Protein AF-A0A7C2E6L3-F1 (afdb_monomer)

Solvent-accessible surface area (backbone atoms only — not comparable to full-atom values): 26152 Å² total; per-residue (Å²): 140,80,90,88,84,88,90,80,90,79,92,84,87,82,89,81,92,78,80,93,74,78,90,70,83,70,80,81,78,75,86,62,68,34,88,67,49,64,47,63,48,92,69,54,53,47,41,68,60,94,59,37,34,35,33,41,46,30,64,48,77,34,99,65,19,55,76,72,44,38,79,82,32,38,23,42,34,38,28,16,42,34,45,60,26,91,86,50,58,25,10,36,26,35,30,38,16,63,40,77,50,63,63,52,81,70,45,72,41,38,57,60,69,50,47,32,94,55,68,89,80,52,51,6,33,30,45,48,42,73,48,81,36,96,87,36,81,87,70,68,87,25,32,23,43,40,34,23,15,34,58,76,39,62,39,52,36,50,58,13,26,29,28,32,39,11,48,40,73,41,57,33,38,78,56,41,58,33,46,57,36,90,89,36,46,61,36,68,54,41,99,78,51,66,31,14,13,39,72,24,52,35,30,76,49,77,33,97,82,40,76,59,58,86,80,57,44,78,31,14,31,23,30,34,36,27,23,17,13,65,86,86,41,36,21,21,34,46,27,25,14,71,78,71,48,48,33,33,31,54,52,59,87,89,26,61,88,45,56,49,36,62,46,41,62,89,88,41,64,23,35,42,8,26,21,42,22,24,71,45,79,46,97,84,57,43,22,39,33,38,29,9,13,8,62,90,45,48,34,38,12,30,31,44,30,40,15,74,75,74,52,63,64,44,69,50,94,24,49,51,57,43,46,23,83,72,75,49,70,62,24,44,71,22,22,25,38,43,24,59,48,76,32,98,67,21,55,77,70,45,39,73,86,29,50,38,44,35,34,28,23,21,17,37,95,91,49,36,18,28,29,41,28,36,35,60,56,66,45,63,27,18,88,87,42,86,31,57,44,67,50,64,41,56,74,71,50,57,75,70,23,32,37,40,29,48,62,43,79,44,77,57,68,38,72,45,72,60,24,32,37,38,32,39,77,67,28,38,92,44,18,31,44,29,31,73,89,54,85,82,73,78,72,82,77,54,97,71,95,65,72,36,43,43,34,50,49,78,73,69,98,79,80,71,77,53,59,58,47,80,43,39,61,37,77,41,68,55,93,37,85,38,77,45,99,69,70,112

Nearest PDB structures (foldseek):
  4udk-assembly1_C  TM=6.644E-01  e=4.241E-07  uncultured organism
  3ugh-assembly2_B  TM=5.858E-01  e=1.515E-05  Pachysandra terminalis
  8t27-assembly1_A  TM=4.882E-01  e=4.208E-06  Porphyromonas gingivalis
  2qqu-assembly1_A  TM=5.580E-01  e=7.120E-05  Arabidopsis thaliana
  8du5-assembly1_B  TM=4.504E-01  e=1.100E-05  Mus musculus

pLDDT: mean 83.15, std 20.82, range [26.81, 98.81]

Structure (mmCIF, N/CA/C/O backbone):
data_AF-A0A7C2E6L3-F1
#
_entry.id   AF-A0A7C2E6L3-F1
#
loop_
_atom_site.group_PDB
_atom_site.id
_atom_site.type_symbol
_atom_site.label_atom_id
_atom_site.label_alt_id
_atom_site.label_comp_id
_atom_site.label_asym_id
_atom_site.label_entity_id
_atom_site.label_seq_id
_atom_site.pdbx_PDB_ins_code
_atom_site.Cartn_x
_atom_site.Cartn_y
_atom_site.Cartn_z
_atom_site.occupancy
_atom_site.B_iso_or_equiv
_atom_site.auth_seq_id
_atom_site.auth_comp_id
_atom_site.auth_asym_id
_atom_site.auth_atom_id
_atom_site.pdbx_PDB_model_num
ATOM 1 N N . MET A 1 1 ? 54.861 23.419 64.676 1.00 34.28 1 MET A N 1
ATOM 2 C CA . MET A 1 1 ? 55.099 21.998 64.336 1.00 34.28 1 MET A CA 1
ATOM 3 C C . MET A 1 1 ? 53.898 21.250 64.878 1.00 34.28 1 MET A C 1
ATOM 5 O O . MET A 1 1 ? 53.731 21.278 66.082 1.00 34.28 1 MET A O 1
ATOM 9 N N . THR A 1 2 ? 52.946 20.754 64.100 1.00 33.69 2 THR A N 1
ATOM 10 C CA . THR A 1 2 ? 52.974 20.219 62.731 1.00 33.69 2 THR A CA 1
ATOM 11 C C . THR A 1 2 ? 51.548 20.283 62.159 1.00 33.69 2 THR A C 1
ATOM 13 O O . THR A 1 2 ? 50.603 20.063 62.903 1.00 33.69 2 THR A O 1
ATOM 16 N N . VAL A 1 3 ? 51.481 20.645 60.870 1.00 33.84 3 VAL A N 1
ATOM 17 C CA . VAL A 1 3 ? 50.519 20.330 59.785 1.00 33.84 3 VAL A CA 1
ATOM 18 C C . VAL A 1 3 ? 49.031 20.108 60.128 1.00 33.84 3 VAL A C 1
ATOM 20 O O . VAL A 1 3 ? 48.692 19.176 60.839 1.00 33.84 3 VAL A O 1
ATOM 23 N N . ASP A 1 4 ? 48.128 20.928 59.572 1.00 30.17 4 ASP A N 1
ATOM 24 C CA . ASP A 1 4 ? 47.445 20.619 58.300 1.00 30.17 4 ASP A CA 1
ATOM 25 C C . ASP A 1 4 ? 46.520 21.765 57.835 1.00 30.17 4 ASP A C 1
ATOM 27 O O . ASP A 1 4 ? 45.927 22.503 58.619 1.00 30.17 4 ASP A O 1
ATOM 31 N N . SER A 1 5 ? 46.460 21.930 56.515 1.00 33.28 5 SER A N 1
ATOM 32 C CA . SER A 1 5 ? 45.579 22.824 55.740 1.00 33.28 5 SER A CA 1
ATOM 33 C C . SER A 1 5 ? 44.641 21.944 54.880 1.00 33.28 5 SER A C 1
ATOM 35 O O . SER A 1 5 ? 44.817 20.727 54.941 1.00 33.28 5 SER A O 1
ATOM 37 N N . PRO A 1 6 ? 43.760 22.448 53.983 1.00 50.28 6 PRO A N 1
ATOM 38 C CA . PRO A 1 6 ? 43.353 23.835 53.701 1.00 50.28 6 PRO A CA 1
ATOM 39 C C . PRO A 1 6 ? 41.815 23.993 53.510 1.00 50.28 6 PRO A C 1
ATOM 41 O O . PRO A 1 6 ? 41.087 23.019 53.390 1.00 50.28 6 PRO A O 1
ATOM 44 N N . PHE A 1 7 ? 41.306 25.230 53.450 1.00 30.33 7 PHE A N 1
ATOM 45 C CA . PHE A 1 7 ? 40.663 25.830 52.258 1.00 30.33 7 PHE A CA 1
ATOM 46 C C . PHE A 1 7 ? 39.774 27.038 52.597 1.00 30.33 7 PHE A C 1
ATOM 48 O O . PHE A 1 7 ? 38.909 27.024 53.468 1.00 30.33 7 PHE A O 1
ATOM 55 N N . PHE A 1 8 ? 40.053 28.107 51.857 1.00 32.19 8 PHE A N 1
ATOM 56 C CA . PHE A 1 8 ? 39.442 29.428 51.871 1.00 32.19 8 PHE A CA 1
ATOM 57 C C . PHE A 1 8 ? 38.135 29.481 51.052 1.00 32.19 8 PHE A C 1
ATOM 59 O O . PHE A 1 8 ? 38.048 28.831 50.019 1.00 32.19 8 PHE A O 1
ATOM 66 N N . LYS A 1 9 ? 37.200 30.327 51.531 1.00 30.00 9 LYS A N 1
ATOM 67 C CA . LYS A 1 9 ? 36.453 31.434 50.864 1.00 30.00 9 LYS A CA 1
ATOM 68 C C . LYS A 1 9 ? 36.041 31.247 49.380 1.00 30.00 9 LYS A C 1
ATOM 70 O O . LYS A 1 9 ? 36.841 30.844 48.558 1.00 30.00 9 LYS A O 1
ATOM 75 N N . THR A 1 10 ? 34.860 31.651 48.901 1.00 30.36 10 THR A N 1
ATOM 76 C CA . THR A 1 10 ? 34.147 32.917 49.154 1.00 30.36 10 THR A CA 1
ATOM 77 C C . THR A 1 10 ? 32.760 32.867 48.497 1.00 30.36 10 THR A C 1
ATOM 79 O O . THR A 1 10 ? 32.619 32.330 47.403 1.00 30.36 10 THR A O 1
ATOM 82 N N . LEU A 1 11 ? 31.768 33.489 49.141 1.00 27.44 11 LEU A N 1
ATOM 83 C CA . LEU A 1 11 ? 30.486 33.876 48.547 1.00 27.44 11 LEU A CA 1
ATOM 84 C C . LEU A 1 11 ? 30.684 34.928 47.439 1.00 27.44 11 LEU A C 1
ATOM 86 O O . LEU A 1 11 ? 31.409 35.901 47.649 1.00 27.44 11 LEU A O 1
ATOM 90 N N . SER A 1 12 ? 29.904 34.835 46.363 1.00 30.67 12 SER A N 1
ATOM 91 C CA . SER A 1 12 ? 29.337 36.014 45.703 1.00 30.67 12 SER A CA 1
ATOM 92 C C . SER A 1 12 ? 27.896 35.728 45.272 1.00 30.67 12 SER A C 1
ATOM 94 O O . SER A 1 12 ? 27.556 34.669 44.753 1.00 30.67 12 SER A O 1
ATOM 96 N N . LEU A 1 13 ? 27.038 36.684 45.608 1.00 27.47 13 LEU A N 1
ATOM 97 C CA . LEU A 1 13 ? 25.586 36.672 45.538 1.00 27.47 13 LEU A CA 1
ATOM 98 C C . LEU A 1 13 ? 25.180 37.668 44.443 1.00 27.47 13 LEU A C 1
ATOM 100 O O . LEU A 1 13 ? 25.553 38.831 44.569 1.00 27.47 13 LEU A O 1
ATOM 104 N N . ALA A 1 14 ? 24.423 37.253 43.421 1.00 26.81 14 ALA A N 1
ATOM 105 C CA . ALA A 1 14 ? 23.517 38.135 42.667 1.00 26.81 14 ALA A CA 1
ATOM 106 C C . ALA A 1 14 ? 22.588 37.341 41.718 1.00 26.81 14 ALA A C 1
ATOM 108 O O . ALA A 1 14 ? 22.950 37.023 40.594 1.00 26.81 14 ALA A O 1
ATOM 109 N N . ALA A 1 15 ? 21.402 37.021 42.250 1.00 28.45 15 ALA A N 1
ATOM 110 C CA . ALA A 1 15 ? 20.062 36.969 41.645 1.00 28.45 15 ALA A CA 1
ATOM 111 C C . ALA A 1 15 ? 19.862 36.645 40.143 1.00 28.45 15 ALA A C 1
ATOM 113 O O . ALA A 1 15 ? 20.292 37.395 39.278 1.00 28.45 15 ALA A O 1
ATOM 114 N N . ILE A 1 16 ? 18.989 35.666 39.858 1.00 30.38 16 ILE A N 1
ATOM 115 C CA . ILE A 1 16 ? 17.579 35.911 39.473 1.00 30.38 16 ILE A CA 1
ATOM 116 C C . ILE A 1 16 ? 16.741 34.640 39.731 1.00 30.38 16 ILE A C 1
ATOM 118 O O . ILE A 1 16 ? 17.116 33.529 39.370 1.00 30.38 16 ILE A O 1
ATOM 122 N N . LEU A 1 17 ? 15.612 34.846 40.413 1.00 28.03 17 LEU A N 1
ATOM 123 C CA . LEU A 1 17 ? 14.519 33.907 40.677 1.00 28.03 17 LEU A CA 1
ATOM 124 C C . LEU A 1 17 ? 13.933 33.314 39.382 1.00 28.03 17 LEU A C 1
ATOM 126 O O . LEU A 1 17 ? 13.521 34.083 38.521 1.00 28.03 17 LEU A O 1
ATOM 130 N N . ALA A 1 18 ? 13.718 31.994 39.340 1.00 28.59 18 ALA A N 1
ATOM 131 C CA . ALA A 1 18 ? 12.500 31.397 38.776 1.00 28.59 18 ALA A CA 1
ATOM 132 C C . ALA A 1 18 ? 12.341 29.929 39.221 1.00 28.59 18 ALA A C 1
ATOM 134 O O . ALA A 1 18 ? 13.069 29.044 38.788 1.00 28.59 18 ALA A O 1
ATOM 135 N N . LEU A 1 19 ? 11.380 29.735 40.127 1.00 27.77 19 LEU A N 1
ATOM 136 C CA . LEU A 1 19 ? 10.548 28.553 40.377 1.00 27.77 19 LEU A CA 1
ATOM 137 C C . LEU A 1 19 ? 11.114 27.144 40.088 1.00 27.77 19 LEU A C 1
ATOM 139 O O . LEU A 1 19 ? 11.085 26.633 38.973 1.00 27.77 19 LEU A O 1
ATOM 143 N N . VAL A 1 20 ? 11.427 26.447 41.181 1.00 31.83 20 VAL A N 1
ATOM 144 C CA . VAL A 1 20 ? 11.313 24.989 41.281 1.00 31.83 20 VAL A CA 1
ATOM 145 C C . VAL A 1 20 ? 9.824 24.632 41.268 1.00 31.83 20 VAL A C 1
ATOM 147 O O . VAL A 1 20 ? 9.098 24.988 42.195 1.00 31.83 20 VAL A O 1
ATOM 150 N N . ALA A 1 21 ? 9.372 23.912 40.243 1.00 29.91 21 ALA A N 1
ATOM 151 C CA . ALA A 1 21 ? 8.084 23.229 40.243 1.00 29.91 21 ALA A CA 1
ATOM 152 C C . ALA A 1 21 ? 8.272 21.787 39.754 1.00 29.91 21 ALA A C 1
ATOM 154 O O . ALA A 1 21 ? 8.547 21.541 38.586 1.00 29.91 21 ALA A O 1
ATOM 155 N N . GLY A 1 22 ? 8.163 20.866 40.715 1.00 29.16 22 GLY A N 1
ATOM 156 C CA . GLY A 1 22 ? 7.767 19.464 40.589 1.00 29.16 22 GLY A CA 1
ATOM 157 C C . GLY A 1 22 ? 8.121 18.717 39.306 1.00 29.16 22 GLY A C 1
ATOM 158 O O . GLY A 1 22 ? 7.325 18.672 38.374 1.00 29.16 22 GLY A O 1
ATOM 159 N N . MET A 1 23 ? 9.228 17.971 39.351 1.00 32.38 23 MET A N 1
ATOM 160 C CA . MET A 1 23 ? 9.347 16.709 38.620 1.00 32.38 23 MET A CA 1
ATOM 161 C C . MET A 1 23 ? 8.245 15.757 39.107 1.00 32.38 23 MET A C 1
ATOM 163 O O . MET A 1 23 ? 8.417 15.006 40.067 1.00 32.38 23 MET A O 1
ATOM 167 N N . LEU A 1 24 ? 7.082 15.827 38.465 1.00 28.89 24 LEU A N 1
ATOM 168 C CA . LEU A 1 24 ? 6.088 14.769 38.503 1.00 28.89 24 LEU A CA 1
ATOM 169 C C . LEU A 1 24 ? 6.583 13.668 37.571 1.00 28.89 24 LEU A C 1
ATOM 171 O O . LEU A 1 24 ? 6.628 13.832 36.354 1.00 28.89 24 LEU A O 1
ATOM 175 N N . PHE A 1 25 ? 6.982 12.555 38.179 1.00 30.14 25 PHE A N 1
ATOM 176 C CA . PHE A 1 25 ? 7.133 11.274 37.511 1.00 30.14 25 PHE A CA 1
ATOM 177 C C . PHE A 1 25 ? 5.848 10.976 36.729 1.00 30.14 25 PHE A C 1
ATOM 179 O O . PHE A 1 25 ? 4.830 10.605 37.314 1.00 30.14 25 PHE A O 1
ATOM 186 N N . LEU A 1 26 ? 5.887 11.155 35.408 1.00 28.36 26 LEU A N 1
ATOM 187 C CA . LEU A 1 26 ? 4.882 10.577 34.529 1.00 28.36 26 LEU A CA 1
ATOM 188 C C . LEU A 1 26 ? 5.037 9.054 34.628 1.00 28.36 26 LEU A C 1
ATOM 190 O O . LEU A 1 26 ? 6.153 8.557 34.448 1.00 28.36 26 LEU A O 1
ATOM 194 N N . PRO A 1 27 ? 3.972 8.294 34.934 1.00 30.41 27 PRO A N 1
ATOM 195 C CA . PRO A 1 27 ? 4.044 6.851 34.829 1.00 30.41 27 PRO A CA 1
ATOM 196 C C . PRO A 1 27 ? 4.371 6.516 33.374 1.00 30.41 27 PRO A C 1
ATOM 198 O O . PRO A 1 27 ? 3.642 6.885 32.453 1.00 30.41 27 PRO A O 1
ATOM 201 N N . THR A 1 28 ? 5.504 5.845 33.181 1.00 34.47 28 THR A N 1
ATOM 202 C CA . THR A 1 28 ? 5.906 5.227 31.925 1.00 34.47 28 THR A CA 1
ATOM 203 C C . THR A 1 28 ? 4.808 4.255 31.509 1.00 34.47 28 THR A C 1
ATOM 205 O O . THR A 1 28 ? 4.664 3.159 32.057 1.00 34.47 28 THR A O 1
ATOM 208 N N . GLY A 1 29 ? 3.969 4.701 30.574 1.00 29.47 29 GLY A N 1
ATOM 209 C CA . GLY A 1 29 ? 2.939 3.878 29.963 1.00 29.47 29 GLY A CA 1
ATOM 210 C C . GLY A 1 29 ? 3.598 2.686 29.284 1.00 29.47 29 GLY A C 1
ATOM 211 O O . GLY A 1 29 ? 4.306 2.838 28.293 1.00 29.47 29 GLY A O 1
ATOM 212 N N . ARG A 1 30 ? 3.395 1.502 29.865 1.00 33.78 30 ARG A N 1
ATOM 213 C CA . ARG A 1 30 ? 3.716 0.213 29.253 1.00 33.78 30 ARG A CA 1
ATOM 214 C C . ARG A 1 30 ? 2.918 0.038 27.951 1.00 33.78 30 ARG A C 1
ATOM 216 O O . ARG A 1 30 ? 1.787 0.505 27.845 1.00 33.78 30 ARG A O 1
ATOM 223 N N . ALA A 1 31 ? 3.565 -0.639 27.007 1.00 33.22 31 ALA A N 1
ATOM 224 C CA . ALA A 1 31 ? 3.198 -0.860 25.611 1.00 33.22 31 ALA A CA 1
ATOM 225 C C . ALA A 1 31 ? 1.777 -1.404 25.354 1.00 33.22 31 ALA A C 1
ATOM 227 O O . ALA A 1 31 ? 1.221 -2.141 26.168 1.00 33.22 31 ALA A O 1
ATOM 228 N N . VAL A 1 32 ? 1.245 -1.101 24.165 1.00 38.72 32 VAL A N 1
ATOM 229 C CA . VAL A 1 32 ? 0.105 -1.778 23.512 1.00 38.72 32 VAL A CA 1
ATOM 230 C C . VAL A 1 32 ? 0.485 -1.964 22.024 1.00 38.72 32 VAL A C 1
ATOM 232 O O . VAL A 1 32 ? 1.379 -1.280 21.547 1.00 38.72 32 VAL A O 1
ATOM 235 N N . ALA A 1 33 ? -0.090 -2.925 21.305 1.00 35.16 33 ALA A N 1
ATOM 236 C CA . ALA A 1 33 ? 0.141 -3.147 19.869 1.00 35.16 33 ALA A CA 1
ATOM 237 C C . ALA A 1 33 ? -0.969 -2.480 19.017 1.00 35.16 33 ALA A C 1
ATOM 239 O O . ALA A 1 33 ? -2.025 -2.135 19.552 1.00 35.16 33 ALA A O 1
ATOM 240 N N . SER A 1 34 ? -0.713 -2.282 17.717 1.00 36.59 34 SER A N 1
ATOM 241 C CA . SER A 1 34 ? -1.482 -1.476 16.742 1.00 36.59 34 SER A CA 1
ATOM 242 C C . SER A 1 34 ? -3.008 -1.697 16.669 1.00 36.59 34 SER A C 1
ATOM 244 O O . SER A 1 34 ? -3.519 -2.796 16.874 1.00 36.59 34 SER A O 1
ATOM 246 N N . GLU A 1 35 ? -3.742 -0.646 16.293 1.00 51.12 35 GLU A N 1
ATOM 247 C CA . GLU A 1 35 ? -5.212 -0.560 16.380 1.00 51.12 35 GLU A CA 1
ATOM 248 C C . GLU A 1 35 ? -6.008 -0.734 15.094 1.00 51.12 35 GLU A C 1
ATOM 250 O O . GLU A 1 35 ? -7.234 -0.621 15.093 1.00 51.12 35 GLU A O 1
ATOM 255 N N . VAL A 1 36 ? -5.344 -1.112 14.016 1.00 56.69 36 VAL A N 1
ATOM 256 C CA . VAL A 1 36 ? -5.990 -2.029 13.091 1.00 56.69 36 VAL A CA 1
ATOM 257 C C . VAL A 1 36 ? -5.609 -3.390 13.626 1.00 56.69 36 VAL A C 1
ATOM 259 O O . VAL A 1 36 ? -4.524 -3.877 13.325 1.00 56.69 36 VAL A O 1
ATOM 262 N N . LYS A 1 37 ? -6.441 -3.972 14.501 1.00 70.44 37 LYS A N 1
ATOM 263 C CA . LYS A 1 37 ? -6.206 -5.362 14.884 1.00 70.44 37 LYS A CA 1
ATOM 264 C C . LYS A 1 37 ? -6.413 -6.185 13.621 1.00 70.44 37 LYS A C 1
ATOM 266 O O . LYS A 1 37 ? -7.547 -6.471 13.233 1.00 70.44 37 LYS A O 1
ATOM 271 N N . TRP A 1 38 ? -5.296 -6.490 12.985 1.00 86.25 38 TRP A N 1
ATOM 272 C CA . TRP A 1 38 ? -5.202 -7.436 11.903 1.00 86.25 38 TRP A CA 1
ATOM 273 C C . TRP A 1 38 ? -5.455 -8.812 12.496 1.00 86.25 38 TRP A C 1
ATOM 275 O O . TRP A 1 38 ? -4.776 -9.250 13.427 1.00 86.25 38 TRP A O 1
ATOM 285 N N . ILE A 1 39 ? -6.503 -9.454 12.007 1.00 88.62 39 ILE A N 1
ATOM 286 C CA . ILE A 1 39 ? -6.788 -10.849 12.287 1.00 88.62 39 ILE A CA 1
ATOM 287 C C . ILE A 1 39 ? -6.213 -11.607 11.104 1.00 88.62 39 ILE A C 1
ATOM 289 O O . ILE A 1 39 ? -6.760 -11.562 10.005 1.00 88.62 39 ILE A O 1
ATOM 293 N N . GLU A 1 40 ? -5.059 -12.227 11.328 1.00 93.19 40 GLU A N 1
ATOM 294 C CA . GLU A 1 40 ? -4.457 -13.126 10.351 1.00 93.19 40 GLU A CA 1
ATOM 295 C C . GLU A 1 40 ? -5.376 -14.318 10.088 1.00 93.19 40 GLU A C 1
ATOM 297 O O . GLU A 1 40 ? -5.969 -14.875 11.019 1.00 93.19 40 GLU A O 1
ATOM 302 N N . ASP A 1 41 ? -5.468 -14.716 8.821 1.00 93.88 41 ASP A N 1
ATOM 303 C CA . ASP A 1 41 ? -6.196 -15.915 8.437 1.00 93.88 41 ASP A CA 1
ATOM 304 C C . ASP A 1 41 ? -5.589 -17.150 9.104 1.00 93.88 41 ASP A C 1
ATOM 306 O O . ASP A 1 41 ? -4.371 -17.344 9.131 1.00 93.88 41 ASP A O 1
ATOM 310 N N . THR A 1 42 ? -6.445 -18.022 9.627 1.00 91.56 42 THR A N 1
ATOM 311 C CA . THR A 1 42 ? -6.007 -19.261 10.282 1.00 91.56 42 THR A CA 1
ATOM 312 C C . THR A 1 42 ? -5.331 -20.250 9.331 1.00 91.56 42 THR A C 1
ATOM 314 O O . THR A 1 42 ? -4.629 -21.146 9.795 1.00 91.56 42 THR A O 1
ATOM 317 N N . SER A 1 43 ? -5.544 -20.100 8.023 1.00 93.00 43 SER A N 1
ATOM 318 C CA . SER A 1 43 ? -4.911 -20.890 6.967 1.00 93.00 43 SER A CA 1
ATOM 319 C C . SER A 1 43 ? -3.597 -20.292 6.462 1.00 93.00 43 SER A C 1
ATOM 321 O O . SER A 1 43 ? -2.995 -20.868 5.561 1.00 93.00 43 SER A O 1
ATOM 323 N N . ASN A 1 44 ? -3.127 -19.177 7.040 1.00 96.19 44 ASN A N 1
ATOM 324 C CA . ASN A 1 44 ? -1.881 -18.554 6.609 1.00 96.19 44 ASN A CA 1
ATOM 325 C C . ASN A 1 44 ? -0.685 -19.532 6.629 1.00 96.19 44 ASN A C 1
ATOM 327 O O . ASN A 1 44 ? -0.510 -20.270 7.607 1.00 96.19 44 ASN A O 1
ATOM 331 N N . PRO A 1 45 ? 0.194 -19.466 5.610 1.00 97.06 45 PRO A N 1
ATOM 332 C CA . PRO A 1 45 ? 0.118 -18.569 4.449 1.00 97.06 45 PRO A CA 1
ATOM 333 C C . PRO A 1 45 ? -0.964 -18.989 3.437 1.00 97.06 45 PRO A C 1
ATOM 335 O O . PRO A 1 45 ? -1.065 -20.158 3.079 1.00 97.06 45 PRO A O 1
ATOM 338 N N . VAL A 1 46 ? -1.742 -18.022 2.935 1.00 97.50 46 VAL A N 1
ATOM 339 C CA . VAL A 1 46 ? -2.806 -18.277 1.940 1.00 97.50 46 VAL A CA 1
ATOM 340 C C . VAL A 1 46 ? -2.266 -18.524 0.529 1.00 97.50 46 VAL A C 1
ATOM 342 O O . VAL A 1 46 ? -2.987 -19.009 -0.340 1.00 97.50 46 VAL A O 1
ATOM 345 N N . TYR A 1 47 ? -0.998 -18.191 0.278 1.00 97.94 47 TYR A N 1
ATOM 346 C CA . TYR A 1 47 ? -0.324 -18.491 -0.979 1.00 97.94 47 TYR A CA 1
ATOM 347 C C . TYR A 1 47 ? 1.130 -18.921 -0.741 1.00 97.94 47 TYR A C 1
ATOM 349 O O . TYR A 1 47 ? 1.985 -18.115 -0.366 1.00 97.94 47 TYR A O 1
ATOM 357 N N . ASP A 1 48 ? 1.386 -20.210 -0.974 1.00 96.12 48 ASP A N 1
ATOM 358 C CA . ASP A 1 48 ? 2.675 -20.895 -0.808 1.00 96.12 48 ASP A CA 1
ATOM 359 C C . ASP A 1 48 ? 2.923 -21.824 -2.015 1.00 96.12 48 ASP A C 1
ATOM 361 O O . ASP A 1 48 ? 2.571 -23.009 -1.983 1.00 96.12 48 ASP A O 1
ATOM 365 N N . PRO A 1 49 ? 3.413 -21.284 -3.146 1.00 93.69 49 PRO A N 1
ATOM 366 C CA . PRO A 1 49 ? 3.657 -22.088 -4.335 1.00 93.69 49 PRO A CA 1
ATOM 367 C C . PRO A 1 49 ? 4.830 -23.069 -4.122 1.00 93.69 49 PRO A C 1
ATOM 369 O O . PRO A 1 49 ? 5.877 -22.682 -3.614 1.00 93.69 49 PRO A O 1
ATOM 372 N N . PRO A 1 50 ? 4.726 -24.335 -4.570 1.00 90.44 50 PRO A N 1
ATOM 373 C CA . PRO A 1 50 ? 5.703 -25.379 -4.230 1.00 90.44 50 PRO A CA 1
ATOM 374 C C . PRO A 1 50 ? 7.051 -25.256 -4.955 1.00 90.44 50 PRO A C 1
ATOM 376 O O . PRO A 1 50 ? 8.032 -25.886 -4.560 1.00 90.44 50 PRO A O 1
ATOM 379 N N . THR A 1 51 ? 7.091 -24.517 -6.058 1.00 91.50 51 THR A N 1
ATOM 380 C CA . THR A 1 51 ? 8.186 -24.531 -7.039 1.00 91.50 51 THR A CA 1
ATOM 381 C C . THR A 1 51 ? 8.904 -23.190 -7.164 1.00 91.50 51 THR A C 1
ATOM 383 O O . THR A 1 51 ? 9.939 -23.117 -7.822 1.00 91.50 51 THR A O 1
ATOM 386 N N . HIS A 1 52 ? 8.408 -22.138 -6.512 1.00 92.12 52 HIS A N 1
ATOM 387 C CA . HIS A 1 52 ? 8.988 -20.797 -6.549 1.00 92.12 52 HIS A CA 1
ATOM 388 C C . HIS A 1 52 ? 8.619 -20.001 -5.291 1.00 92.12 52 HIS A C 1
ATOM 390 O O . HIS A 1 52 ? 8.035 -20.534 -4.357 1.00 92.12 52 HIS A O 1
ATOM 396 N N . ARG A 1 53 ? 9.002 -18.723 -5.238 1.00 92.75 53 ARG A N 1
ATOM 397 C CA . ARG A 1 53 ? 8.721 -17.828 -4.108 1.00 92.75 53 ARG A CA 1
ATOM 398 C C . ARG A 1 53 ? 7.553 -16.908 -4.433 1.00 92.75 53 ARG A C 1
ATOM 400 O O . ARG A 1 53 ? 7.441 -16.467 -5.572 1.00 92.75 53 ARG A O 1
ATOM 407 N N . ALA A 1 54 ? 6.770 -16.530 -3.429 1.00 94.31 54 ALA A N 1
ATOM 408 C CA . ALA A 1 54 ? 5.823 -15.427 -3.541 1.00 94.31 54 ALA A CA 1
ATOM 409 C C . ALA A 1 54 ? 6.252 -14.263 -2.644 1.00 94.31 54 ALA A C 1
ATOM 411 O O . ALA A 1 54 ? 6.342 -14.418 -1.425 1.00 94.31 54 ALA A O 1
ATOM 412 N N . TYR A 1 55 ? 6.566 -13.113 -3.243 1.00 92.56 55 TYR A N 1
ATOM 413 C CA . TYR A 1 55 ? 7.179 -11.996 -2.531 1.00 92.56 55 TYR A CA 1
ATOM 414 C C . TYR A 1 55 ? 6.753 -10.634 -3.106 1.00 92.56 55 TYR A C 1
ATOM 416 O O . TYR A 1 55 ? 6.469 -10.531 -4.292 1.00 92.56 55 TYR A O 1
ATOM 424 N N . TYR A 1 56 ? 6.707 -9.583 -2.276 1.00 94.56 56 TYR A N 1
ATOM 425 C CA . TYR A 1 56 ? 6.280 -8.228 -2.659 1.00 94.56 56 TYR A CA 1
ATOM 426 C C . TYR A 1 56 ? 4.901 -8.190 -3.343 1.00 94.56 56 TYR A C 1
ATOM 428 O O . TYR A 1 56 ? 4.790 -7.714 -4.473 1.00 94.56 56 TYR A O 1
ATOM 436 N N . PRO A 1 57 ? 3.834 -8.685 -2.684 1.00 97.69 57 PRO A N 1
ATOM 437 C CA . PRO A 1 57 ? 2.518 -8.710 -3.297 1.00 97.69 57 PRO A CA 1
ATOM 438 C C . PRO A 1 57 ? 2.042 -7.293 -3.655 1.00 97.69 57 PRO A C 1
ATOM 440 O O . PRO A 1 57 ? 2.236 -6.321 -2.918 1.00 97.69 57 PRO A O 1
ATOM 443 N N . CYS A 1 58 ? 1.370 -7.190 -4.793 1.00 98.38 58 CYS A N 1
ATOM 444 C CA . CYS A 1 58 ? 0.557 -6.060 -5.205 1.00 98.38 58 CYS A CA 1
ATOM 445 C C . CYS A 1 58 ? -0.819 -6.609 -5.577 1.00 98.38 58 CYS A C 1
ATOM 447 O O . CYS A 1 58 ? -0.992 -7.222 -6.629 1.00 98.38 58 CYS A O 1
ATOM 449 N N . VAL A 1 59 ? -1.782 -6.436 -4.674 1.00 98.62 59 VAL A N 1
ATOM 450 C CA . VAL A 1 59 ? -3.144 -6.950 -4.829 1.00 98.62 59 VAL A CA 1
ATOM 451 C C . VAL A 1 59 ? -4.079 -5.827 -5.237 1.00 98.62 59 VAL A C 1
ATOM 453 O O . VAL A 1 59 ? -4.117 -4.784 -4.587 1.00 98.62 59 VAL A O 1
ATOM 456 N N . LEU A 1 60 ? -4.863 -6.067 -6.284 1.00 98.62 60 LEU A N 1
ATOM 457 C CA . LEU A 1 60 ? -5.940 -5.190 -6.730 1.00 98.62 60 LEU A CA 1
ATOM 458 C C . LEU A 1 60 ? -7.281 -5.921 -6.652 1.00 98.62 60 LEU A C 1
ATOM 460 O O . LEU A 1 60 ? -7.345 -7.133 -6.865 1.00 98.62 60 LEU A O 1
ATOM 464 N N . TYR A 1 61 ? -8.340 -5.156 -6.395 1.00 98.38 61 TYR A N 1
ATOM 465 C CA . TYR A 1 61 ? -9.731 -5.600 -6.423 1.00 98.38 61 TYR A CA 1
ATOM 466 C C . TYR A 1 61 ? -10.529 -4.757 -7.417 1.00 98.38 61 TYR A C 1
ATOM 468 O O . TYR A 1 61 ? -10.377 -3.535 -7.435 1.00 98.38 61 TYR A O 1
ATOM 476 N N . ASP A 1 62 ? -11.398 -5.393 -8.198 1.00 98.19 62 ASP A N 1
ATOM 477 C CA . ASP A 1 62 ? -12.403 -4.705 -9.009 1.00 98.19 62 ASP A CA 1
ATOM 478 C C . ASP A 1 62 ? -13.725 -5.494 -9.004 1.00 98.19 62 ASP A C 1
ATOM 480 O O . ASP A 1 62 ? -13.741 -6.648 -9.449 1.00 98.19 62 ASP A O 1
ATOM 484 N N . PRO A 1 63 ? -14.855 -4.901 -8.564 1.00 97.25 63 PRO A N 1
ATOM 485 C CA . PRO A 1 63 ? -16.158 -5.573 -8.583 1.00 97.25 63 PRO A CA 1
ATOM 486 C C . PRO A 1 63 ? -16.629 -5.925 -10.001 1.00 97.25 63 PRO A C 1
ATOM 488 O O . PRO A 1 63 ? -17.461 -6.814 -10.172 1.00 97.25 63 PRO A O 1
ATOM 491 N N . ASN A 1 64 ? -16.082 -5.270 -11.030 1.00 97.62 64 ASN A N 1
ATOM 492 C CA . ASN A 1 64 ? -16.380 -5.562 -12.434 1.00 97.62 64 ASN A CA 1
ATOM 493 C C . ASN A 1 64 ? -15.412 -6.578 -13.054 1.00 97.62 64 ASN A C 1
ATOM 495 O O . ASN A 1 64 ? -15.377 -6.722 -14.278 1.00 97.62 64 ASN A O 1
ATOM 499 N N . GLN A 1 65 ? -14.618 -7.271 -12.231 1.00 98.00 65 GLN A N 1
ATOM 500 C CA . GLN A 1 65 ? -13.674 -8.301 -12.666 1.00 98.00 65 GLN A CA 1
ATOM 501 C C . GLN A 1 65 ? -12.732 -7.806 -13.772 1.00 98.00 65 GLN A C 1
ATOM 503 O O . GLN A 1 65 ? -12.466 -8.492 -14.763 1.00 98.00 65 GLN A O 1
ATOM 508 N N . PHE A 1 66 ? -12.238 -6.585 -13.596 1.00 98.12 66 PHE A N 1
ATOM 509 C CA . PHE A 1 66 ? -11.342 -5.867 -14.489 1.00 98.12 66 PHE A CA 1
ATOM 510 C C . PHE A 1 66 ? -11.937 -5.568 -15.870 1.00 98.12 66 PHE A C 1
ATOM 512 O O . PHE A 1 66 ? -11.198 -5.384 -16.835 1.00 98.12 66 PHE A O 1
ATOM 519 N N . SER A 1 67 ? -13.267 -5.477 -15.976 1.00 96.69 67 SER A N 1
ATOM 520 C CA . SER A 1 67 ? -14.005 -5.010 -17.164 1.00 96.69 67 SER A CA 1
ATOM 521 C C . SER A 1 67 ? -13.595 -5.690 -18.483 1.00 96.69 67 SER A C 1
ATOM 523 O O . SER A 1 67 ? -13.617 -5.076 -19.547 1.00 96.69 67 SER A O 1
ATOM 525 N N . GLY A 1 68 ? -13.200 -6.967 -18.427 1.00 95.69 68 GLY A N 1
ATOM 526 C CA . GLY A 1 68 ? -12.734 -7.732 -19.593 1.00 95.69 68 GLY A CA 1
ATOM 527 C C . GLY A 1 68 ? -11.281 -7.467 -20.015 1.00 95.69 68 GLY A C 1
ATOM 528 O O . GLY A 1 68 ? -10.824 -8.018 -21.015 1.00 95.69 68 GLY A O 1
ATOM 529 N N . HIS A 1 69 ? -10.529 -6.668 -19.258 1.00 97.19 69 HIS A N 1
ATOM 530 C CA . HIS A 1 69 ? -9.109 -6.385 -19.476 1.00 97.19 69 HIS A CA 1
ATOM 531 C C . HIS A 1 69 ? -8.244 -7.467 -18.802 1.00 97.19 69 HIS A C 1
ATOM 533 O O . HIS A 1 69 ? -7.583 -7.254 -17.790 1.00 97.19 69 HIS A O 1
ATOM 539 N N . GLY A 1 70 ? -8.297 -8.685 -19.344 1.00 96.75 70 GLY A N 1
ATOM 540 C CA . GLY A 1 70 ? -7.596 -9.871 -18.834 1.00 96.75 70 GLY A CA 1
ATOM 541 C C . GLY A 1 70 ? -8.521 -10.865 -18.122 1.00 96.75 70 GLY A C 1
ATOM 542 O O . GLY A 1 70 ? -9.736 -10.842 -18.309 1.00 96.75 70 GLY A O 1
ATOM 543 N N . SER A 1 71 ? -7.947 -11.762 -17.312 1.00 97.88 71 SER A N 1
ATOM 544 C CA . SER A 1 71 ? -8.700 -12.827 -16.627 1.00 97.88 71 SER A CA 1
ATOM 545 C C . SER A 1 71 ? -9.800 -12.279 -15.706 1.00 97.88 71 SER A C 1
ATOM 547 O O . SER A 1 71 ? -9.548 -11.367 -14.917 1.00 97.88 71 SER A O 1
ATOM 549 N N . SER A 1 72 ? -10.996 -12.872 -15.795 1.00 97.44 72 SER A N 1
ATOM 550 C CA . SER A 1 72 ? -12.211 -12.479 -15.064 1.00 97.44 72 SER A CA 1
ATOM 551 C C . SER A 1 72 ? -12.210 -13.060 -13.644 1.00 97.44 72 SER A C 1
ATOM 553 O O . SER A 1 72 ? -12.662 -14.176 -13.401 1.00 97.44 72 SER A O 1
ATOM 555 N N . TYR A 1 73 ? -11.642 -12.288 -12.721 1.00 98.56 73 TYR A N 1
ATOM 556 C CA . TYR A 1 73 ? -11.584 -12.554 -11.283 1.00 98.56 73 TYR A CA 1
ATOM 557 C C . TYR A 1 73 ? -11.729 -11.239 -10.523 1.00 98.56 73 TYR A C 1
ATOM 559 O O . TYR A 1 73 ? -11.368 -10.185 -11.045 1.00 98.56 73 TYR A O 1
ATOM 567 N N . TYR A 1 74 ? -12.226 -11.297 -9.290 1.00 98.56 74 TYR A N 1
ATOM 568 C CA . TYR A 1 74 ? -12.375 -10.103 -8.452 1.00 98.56 74 TYR A CA 1
ATOM 569 C C . TYR A 1 74 ? -11.043 -9.579 -7.924 1.00 98.56 74 TYR A C 1
ATOM 571 O O . TYR A 1 74 ? -10.884 -8.373 -7.763 1.00 98.56 74 TYR A O 1
ATOM 579 N N . TYR A 1 75 ? -10.082 -10.476 -7.695 1.00 98.81 75 TYR A N 1
ATOM 580 C CA . TYR A 1 75 ? -8.752 -10.155 -7.199 1.00 98.81 75 TYR A CA 1
ATOM 581 C C . TYR A 1 75 ? -7.672 -10.604 -8.179 1.00 98.81 75 TYR A C 1
ATOM 583 O O . TYR A 1 75 ? -7.719 -11.711 -8.727 1.00 98.81 75 TYR A O 1
ATOM 591 N N . LYS A 1 76 ? -6.657 -9.757 -8.340 1.00 98.75 76 LYS A N 1
ATOM 592 C CA . LYS A 1 76 ? -5.397 -10.074 -9.023 1.00 98.75 76 LYS A CA 1
ATOM 593 C C . LYS A 1 76 ? -4.245 -9.734 -8.083 1.00 98.75 76 LYS A C 1
ATOM 595 O O . LYS A 1 76 ? -4.265 -8.663 -7.479 1.00 98.75 76 LYS A O 1
ATOM 600 N N . MET A 1 77 ? -3.262 -10.622 -7.968 1.00 98.81 77 MET A N 1
ATOM 601 C CA . MET A 1 77 ? -2.037 -10.395 -7.199 1.00 98.81 77 MET A CA 1
ATOM 602 C C . MET A 1 77 ? -0.824 -10.540 -8.106 1.00 98.81 77 MET A C 1
ATOM 604 O O . MET A 1 77 ? -0.531 -11.646 -8.557 1.00 98.81 77 MET A O 1
ATOM 608 N N . TRP A 1 78 ? -0.118 -9.436 -8.333 1.00 98.44 78 TRP A N 1
ATOM 609 C CA . TRP A 1 78 ? 1.224 -9.446 -8.913 1.00 98.44 78 TRP A CA 1
ATOM 610 C C . TRP A 1 78 ? 2.248 -9.635 -7.802 1.00 98.44 78 TRP A C 1
ATOM 612 O O . TRP A 1 78 ? 2.076 -9.081 -6.714 1.00 98.44 78 TRP A O 1
ATOM 622 N N . TYR A 1 79 ? 3.271 -10.444 -8.047 1.00 96.50 79 TYR A N 1
ATOM 623 C CA . TYR A 1 79 ? 4.298 -10.744 -7.057 1.00 96.50 79 TYR A CA 1
ATOM 624 C C . TYR A 1 79 ? 5.607 -11.186 -7.721 1.00 96.50 79 TYR A C 1
ATOM 626 O O . TYR A 1 79 ? 5.609 -11.855 -8.760 1.00 96.50 79 TYR A O 1
ATOM 634 N N . GLY A 1 80 ? 6.715 -10.877 -7.052 1.00 92.50 80 GLY A N 1
ATOM 635 C CA . GLY A 1 80 ? 8.060 -11.286 -7.427 1.00 92.50 80 GLY A CA 1
ATOM 636 C C . GLY A 1 80 ? 8.475 -12.608 -6.781 1.00 92.50 80 GLY A C 1
ATOM 637 O O . GLY A 1 80 ? 7.878 -13.083 -5.814 1.00 92.50 80 GLY A O 1
ATOM 638 N N . GLY A 1 81 ? 9.557 -13.199 -7.282 1.00 90.38 81 GLY A N 1
ATOM 639 C CA . GLY A 1 81 ? 10.063 -14.497 -6.830 1.00 90.38 81 GLY A CA 1
ATOM 640 C C . GLY A 1 81 ? 9.640 -15.670 -7.717 1.00 90.38 81 GLY A C 1
ATOM 641 O O . GLY A 1 81 ? 10.000 -16.813 -7.426 1.00 90.38 81 GLY A O 1
ATOM 642 N N . TYR A 1 82 ? 8.944 -15.411 -8.825 1.00 92.81 82 TYR A N 1
ATOM 643 C CA . TYR A 1 82 ? 8.550 -16.431 -9.796 1.00 92.81 82 TYR A CA 1
ATOM 644 C C . TYR A 1 82 ? 9.736 -17.020 -10.567 1.00 92.81 82 TYR A C 1
ATOM 646 O O . TYR A 1 82 ? 9.691 -18.161 -11.003 1.00 92.81 82 TYR A O 1
ATOM 654 N N . VAL A 1 83 ? 10.850 -16.295 -10.660 1.00 89.19 83 VAL A N 1
ATOM 655 C CA . VAL A 1 83 ? 12.085 -16.719 -11.349 1.00 89.19 83 VAL A CA 1
ATOM 656 C C . VAL A 1 83 ? 12.634 -18.100 -10.946 1.00 89.19 83 VAL A C 1
ATOM 658 O O . VAL A 1 83 ? 13.408 -18.702 -11.693 1.00 89.19 83 VAL A O 1
ATOM 661 N N . TYR A 1 84 ? 12.289 -18.569 -9.743 1.00 89.19 84 TYR A N 1
ATOM 662 C CA . TYR A 1 84 ? 12.719 -19.851 -9.199 1.00 89.19 84 TYR A CA 1
ATOM 663 C C . TYR A 1 84 ? 11.921 -21.016 -9.802 1.00 89.19 84 TYR A C 1
ATOM 665 O O . TYR A 1 84 ? 12.364 -22.159 -9.703 1.00 89.19 84 TYR A O 1
ATOM 673 N N . GLU A 1 85 ? 10.799 -20.727 -10.467 1.00 92.81 85 GLU A N 1
ATOM 674 C CA . GLU A 1 85 ? 10.006 -21.702 -11.205 1.00 92.81 85 GLU A CA 1
ATOM 675 C C . GLU A 1 85 ? 10.845 -22.302 -12.348 1.00 92.81 85 GLU A C 1
ATOM 677 O O . GLU A 1 85 ? 11.467 -21.567 -13.131 1.00 92.81 85 GLU A O 1
ATOM 682 N N . PRO A 1 86 ? 10.865 -23.638 -12.499 1.00 91.88 86 PRO A N 1
ATOM 683 C CA . PRO A 1 86 ? 11.535 -24.284 -13.616 1.00 91.88 86 PRO A CA 1
ATOM 684 C C . PRO A 1 86 ? 11.049 -23.760 -14.975 1.00 91.88 86 PRO A C 1
ATOM 686 O O . PRO A 1 86 ? 9.908 -23.963 -15.373 1.00 91.88 86 PRO A O 1
ATOM 689 N N . GLY A 1 87 ? 11.955 -23.126 -15.721 1.00 91.12 87 GLY A N 1
ATOM 690 C CA . GLY A 1 87 ? 11.669 -22.586 -17.053 1.00 91.12 87 GLY A CA 1
ATOM 691 C C . GLY A 1 87 ? 11.257 -21.112 -17.085 1.00 91.12 87 GLY A C 1
ATOM 692 O O . GLY A 1 87 ? 11.182 -20.565 -18.183 1.00 91.12 87 GLY A O 1
ATOM 693 N N . ALA A 1 88 ? 11.087 -20.450 -15.935 1.00 91.56 88 ALA A N 1
ATOM 694 C CA . ALA A 1 88 ? 10.746 -19.030 -15.892 1.00 91.56 88 ALA A CA 1
ATOM 695 C C . ALA A 1 88 ? 11.826 -18.151 -16.536 1.00 91.56 88 ALA A C 1
ATOM 697 O O . ALA A 1 88 ? 13.038 -18.344 -16.341 1.00 91.56 88 ALA A O 1
ATOM 698 N N . THR A 1 89 ? 11.378 -17.146 -17.277 1.00 91.12 89 THR A N 1
ATOM 699 C CA . THR A 1 89 ? 12.214 -16.134 -17.939 1.00 91.12 89 THR A CA 1
ATOM 700 C C . THR A 1 89 ? 12.133 -14.768 -17.255 1.00 91.12 89 THR A C 1
ATOM 702 O O . THR A 1 89 ? 13.098 -14.003 -17.314 1.00 91.12 89 THR A O 1
ATOM 705 N N . HIS A 1 90 ? 11.057 -14.506 -16.520 1.00 90.88 90 HIS A N 1
ATOM 706 C CA . HIS A 1 90 ? 10.800 -13.300 -15.741 1.00 90.88 90 HIS A CA 1
ATOM 707 C C . HIS A 1 90 ? 10.629 -13.645 -14.258 1.00 90.88 90 HIS A C 1
ATOM 709 O O . HIS A 1 90 ? 10.365 -14.788 -13.883 1.00 90.88 90 HIS A O 1
ATOM 715 N N . ASN A 1 91 ? 10.823 -12.647 -13.400 1.00 90.75 91 ASN A N 1
ATOM 716 C CA . ASN A 1 91 ? 10.715 -12.814 -11.953 1.00 90.75 91 ASN A CA 1
ATOM 717 C C . ASN A 1 91 ? 9.322 -12.499 -11.398 1.00 90.75 91 ASN A C 1
ATOM 719 O O . ASN A 1 91 ? 8.971 -12.980 -10.323 1.00 90.75 91 ASN A O 1
ATOM 723 N N . GLU A 1 92 ? 8.535 -11.722 -12.130 1.00 92.88 92 GLU A N 1
ATOM 724 C CA . GLU A 1 92 ? 7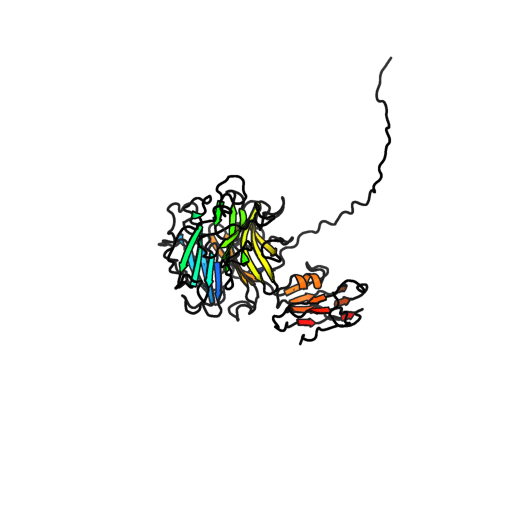.183 -11.354 -11.738 1.00 92.88 92 GLU A CA 1
ATOM 725 C C . GLU A 1 92 ? 6.167 -12.318 -12.363 1.00 92.88 92 GLU A C 1
ATOM 727 O O . GLU A 1 92 ? 6.298 -12.739 -13.519 1.00 92.88 92 GLU A O 1
ATOM 732 N N . ALA A 1 93 ? 5.121 -12.628 -11.607 1.00 96.06 93 ALA A N 1
ATOM 733 C CA . ALA A 1 93 ? 3.947 -13.352 -12.078 1.00 96.06 93 ALA A CA 1
ATOM 734 C C . ALA A 1 93 ? 2.669 -12.726 -11.517 1.00 96.06 93 ALA A C 1
ATOM 736 O O . ALA A 1 93 ? 2.705 -11.921 -10.585 1.00 96.06 93 ALA A O 1
ATOM 737 N N . VAL A 1 94 ? 1.527 -13.111 -12.084 1.00 98.56 94 VAL A N 1
ATOM 738 C CA . VAL A 1 94 ? 0.202 -12.776 -11.558 1.00 98.56 94 VAL A CA 1
ATOM 739 C C . VAL A 1 94 ? -0.579 -14.040 -11.221 1.00 98.56 94 VAL A C 1
ATOM 741 O O . VAL A 1 94 ? -0.561 -15.014 -11.969 1.00 98.56 94 VAL A O 1
ATOM 744 N N . THR A 1 95 ? -1.294 -14.021 -10.103 1.00 98.69 95 THR A N 1
ATOM 745 C CA . THR A 1 95 ? -2.293 -15.037 -9.746 1.00 98.69 95 THR A CA 1
ATOM 746 C C . THR A 1 95 ? -3.645 -14.383 -9.452 1.00 98.69 95 THR A C 1
ATOM 748 O O . THR A 1 95 ? -3.739 -13.165 -9.261 1.00 98.69 95 THR A O 1
ATOM 751 N N . TYR A 1 96 ? -4.712 -15.179 -9.469 1.00 98.75 96 TYR A N 1
ATOM 752 C CA . TYR A 1 96 ? -6.093 -14.713 -9.447 1.00 98.75 96 TYR A CA 1
ATOM 753 C C . TYR A 1 96 ? -6.884 -15.308 -8.287 1.00 98.75 96 TYR A C 1
ATOM 755 O O . TYR A 1 96 ? -6.621 -16.434 -7.871 1.00 98.75 96 TYR A O 1
ATOM 763 N N . SER A 1 97 ? -7.878 -14.575 -7.786 1.00 98.69 97 SER A N 1
ATOM 764 C CA . SER A 1 97 ? -8.778 -15.066 -6.740 1.00 98.69 97 SER A CA 1
ATOM 765 C C . SER A 1 97 ? -10.171 -14.436 -6.833 1.00 98.69 97 SER A C 1
ATOM 767 O O . SER A 1 97 ? -10.341 -13.326 -7.337 1.00 98.69 97 SER A O 1
ATOM 769 N N . ASN A 1 98 ? -11.183 -15.151 -6.340 1.00 98.44 98 ASN A N 1
ATOM 770 C CA . ASN A 1 98 ? -12.550 -14.638 -6.195 1.00 98.44 98 ASN A CA 1
ATOM 771 C C . ASN A 1 98 ? -12.911 -14.252 -4.754 1.00 98.44 98 ASN A C 1
ATOM 773 O O . ASN A 1 98 ? -13.969 -13.669 -4.543 1.00 98.44 98 ASN A O 1
ATOM 777 N N . ASP A 1 99 ? -12.063 -14.561 -3.775 1.00 96.69 99 ASP A N 1
ATOM 778 C CA . ASP A 1 99 ? -12.307 -14.288 -2.352 1.00 96.69 99 ASP A CA 1
ATOM 779 C C . ASP A 1 99 ? -11.113 -13.627 -1.641 1.00 96.69 99 ASP A C 1
ATOM 781 O O . ASP A 1 99 ? -11.247 -13.153 -0.510 1.00 96.69 99 ASP A O 1
ATOM 785 N N . GLY A 1 100 ? -9.962 -13.549 -2.313 1.00 96.69 100 GLY A N 1
ATOM 786 C CA . GLY A 1 100 ? -8.729 -12.991 -1.776 1.00 96.69 100 GLY A CA 1
ATOM 787 C C . GLY A 1 100 ? -7.888 -13.982 -0.963 1.00 96.69 100 GLY A C 1
ATOM 788 O O . GLY A 1 100 ? -6.834 -13.600 -0.460 1.00 96.69 100 GLY A O 1
ATOM 789 N N . VAL A 1 101 ? -8.317 -15.238 -0.834 1.00 97.19 101 VAL A N 1
ATOM 790 C CA . VAL A 1 101 ? -7.657 -16.271 -0.015 1.00 97.19 101 VAL A CA 1
ATOM 791 C C . VAL A 1 101 ? -7.288 -17.485 -0.862 1.00 97.19 101 VAL A C 1
ATOM 793 O O . VAL A 1 101 ? -6.170 -17.980 -0.776 1.00 97.19 101 VAL A O 1
ATOM 796 N N . ASN A 1 102 ? -8.191 -17.941 -1.726 1.00 97.31 102 ASN A N 1
ATOM 797 C CA . ASN A 1 102 ? -7.952 -19.062 -2.624 1.00 97.31 102 ASN A CA 1
ATOM 798 C C . ASN A 1 102 ? -7.412 -18.546 -3.959 1.00 97.31 102 ASN A C 1
ATOM 800 O O . ASN A 1 102 ? -8.140 -17.906 -4.724 1.00 97.31 102 ASN A O 1
ATOM 804 N N . TRP A 1 103 ? -6.138 -18.824 -4.229 1.00 98.44 103 TRP A N 1
ATOM 805 C CA . TRP A 1 103 ? -5.420 -18.329 -5.404 1.00 98.44 103 TRP A CA 1
ATOM 806 C C . TRP A 1 103 ? -5.227 -19.414 -6.467 1.00 98.44 103 TRP A C 1
ATOM 808 O O . TRP A 1 103 ? -5.039 -20.592 -6.158 1.00 98.44 103 TRP A O 1
ATOM 818 N N . THR A 1 104 ? -5.274 -19.023 -7.738 1.00 98.44 104 THR A N 1
ATOM 819 C CA . THR A 1 104 ? -5.029 -19.928 -8.867 1.00 98.44 104 THR A CA 1
ATOM 820 C C . THR A 1 104 ? -3.543 -20.261 -9.030 1.00 98.44 104 THR A C 1
ATOM 822 O O . THR A 1 104 ? -2.668 -19.672 -8.392 1.00 98.44 104 THR A O 1
ATOM 825 N N . ALA A 1 105 ? -3.235 -21.167 -9.964 1.00 97.25 105 ALA A N 1
ATOM 826 C CA . ALA A 1 105 ? -1.883 -21.258 -10.504 1.00 97.25 105 ALA A CA 1
ATOM 827 C C . ALA A 1 105 ? -1.458 -19.899 -11.107 1.00 97.25 105 ALA A C 1
ATOM 829 O O . ALA A 1 105 ? -2.312 -19.193 -11.662 1.00 97.25 105 ALA A O 1
ATOM 830 N N . PRO A 1 106 ? -0.174 -19.525 -10.995 1.00 97.25 106 PRO A N 1
ATOM 831 C CA . PRO A 1 106 ? 0.312 -18.251 -11.503 1.00 97.25 106 PRO A CA 1
ATOM 832 C C . PRO A 1 106 ? 0.514 -18.249 -13.017 1.00 97.25 106 PRO A C 1
ATOM 834 O O . PRO A 1 106 ? 0.737 -19.285 -13.645 1.00 97.25 106 PRO A O 1
ATOM 837 N N . VAL A 1 107 ? 0.492 -17.047 -13.580 1.00 98.00 107 VAL A N 1
ATOM 838 C CA . VAL A 1 107 ? 0.814 -16.741 -14.971 1.00 98.00 107 VAL A CA 1
ATOM 839 C C . VAL A 1 107 ? 2.039 -15.832 -14.980 1.00 98.00 107 VAL A C 1
ATOM 841 O O . VAL A 1 107 ? 2.001 -14.734 -14.426 1.00 98.00 107 VAL A O 1
ATOM 844 N N . GLU A 1 108 ? 3.126 -16.294 -15.596 1.00 96.62 108 GLU A N 1
ATOM 845 C CA . GLU A 1 108 ? 4.354 -15.510 -15.763 1.00 96.62 108 GLU A CA 1
ATOM 846 C C . GLU A 1 108 ? 4.085 -14.236 -16.574 1.00 96.62 108 GLU A C 1
ATOM 848 O O . GLU A 1 108 ? 3.467 -14.301 -17.644 1.00 96.62 108 GLU A O 1
ATOM 853 N N . LEU A 1 109 ? 4.579 -13.087 -16.104 1.00 96.31 109 LEU A N 1
ATOM 854 C CA . LEU A 1 109 ? 4.466 -11.844 -16.871 1.00 96.31 109 LEU A CA 1
ATOM 855 C C . LEU A 1 109 ? 5.373 -11.884 -18.104 1.00 96.31 109 LEU A C 1
ATOM 857 O O . LEU A 1 109 ? 6.406 -12.543 -18.104 1.00 96.31 109 LEU A O 1
ATOM 861 N N . GLN A 1 110 ? 4.999 -11.156 -19.152 1.00 96.31 110 GLN A N 1
ATOM 862 C CA . GLN A 1 110 ? 5.748 -11.091 -20.410 1.00 96.31 110 GLN A CA 1
ATOM 863 C C . GLN A 1 110 ? 6.078 -9.646 -20.777 1.00 96.31 110 GLN A C 1
ATOM 865 O O . GLN A 1 110 ? 5.307 -8.742 -20.469 1.00 96.31 110 GLN A O 1
ATOM 870 N N . GLY A 1 111 ? 7.186 -9.426 -21.488 1.00 94.44 111 GLY A N 1
ATOM 871 C CA . GLY A 1 111 ? 7.500 -8.126 -22.101 1.00 94.44 111 GLY A CA 1
ATOM 872 C C . GLY A 1 111 ? 8.044 -7.056 -21.146 1.00 94.44 111 GLY A C 1
ATOM 873 O O . GLY A 1 111 ? 8.143 -5.892 -21.528 1.00 94.44 111 GLY A O 1
ATOM 874 N N . ILE A 1 112 ? 8.433 -7.459 -19.935 1.00 92.88 112 ILE A N 1
ATOM 875 C CA . ILE A 1 112 ? 9.274 -6.683 -19.012 1.00 92.88 112 ILE A CA 1
ATOM 876 C C . ILE A 1 112 ? 10.707 -7.234 -19.028 1.00 92.88 112 ILE A C 1
ATOM 878 O O . ILE A 1 112 ? 10.974 -8.269 -19.641 1.00 92.88 112 ILE A O 1
ATOM 882 N N . THR A 1 113 ? 11.643 -6.569 -18.348 1.00 87.94 113 THR A N 1
ATOM 883 C CA . THR A 1 113 ? 13.020 -7.067 -18.201 1.00 87.94 113 THR A CA 1
ATOM 884 C C . THR A 1 113 ? 13.028 -8.514 -17.701 1.00 87.94 113 THR A C 1
ATOM 886 O O . THR A 1 113 ? 12.443 -8.836 -16.666 1.00 87.94 113 THR A O 1
ATOM 889 N N . THR A 1 114 ? 13.718 -9.392 -18.428 1.00 82.94 114 THR A N 1
ATOM 890 C CA . THR A 1 114 ? 13.927 -10.788 -18.028 1.00 82.94 114 THR A CA 1
ATOM 891 C C . THR A 1 114 ? 14.825 -10.881 -16.798 1.00 82.94 114 THR A C 1
ATOM 893 O O . THR A 1 114 ? 15.577 -9.956 -16.489 1.00 82.94 114 THR A O 1
ATOM 896 N N . LYS A 1 115 ? 14.842 -12.041 -16.140 1.00 70.94 115 LYS A N 1
ATOM 897 C CA . LYS A 1 115 ? 15.755 -12.296 -15.020 1.00 70.94 115 LYS A CA 1
ATOM 898 C C . LYS A 1 115 ? 17.210 -11.942 -15.374 1.00 70.94 115 LYS A C 1
ATOM 900 O O . LYS A 1 115 ? 17.747 -12.382 -16.391 1.00 70.94 115 LYS A O 1
ATOM 905 N N . GLY A 1 116 ? 17.844 -11.133 -14.524 1.00 63.00 116 GLY A N 1
ATOM 906 C CA . GLY A 1 116 ? 19.266 -10.797 -14.623 1.00 63.00 116 GLY A CA 1
ATOM 907 C C . GLY A 1 116 ? 20.180 -12.010 -14.391 1.00 63.00 116 GLY A C 1
ATOM 908 O O . GLY A 1 116 ? 19.792 -12.982 -13.746 1.00 63.00 116 GLY A O 1
ATOM 909 N N . ALA A 1 117 ? 21.415 -11.953 -14.903 1.00 48.03 117 ALA A N 1
ATOM 910 C CA . ALA A 1 117 ? 22.372 -13.067 -14.854 1.00 48.03 117 ALA A CA 1
ATOM 911 C C . ALA A 1 117 ? 22.898 -13.410 -13.440 1.00 48.03 117 ALA A C 1
ATOM 913 O O . ALA A 1 117 ? 23.412 -14.507 -13.236 1.00 48.03 117 ALA A O 1
ATOM 914 N N . ASN A 1 118 ? 22.762 -12.503 -12.464 1.00 49.88 118 ASN A N 1
ATOM 915 C CA . ASN A 1 118 ? 23.147 -12.739 -11.068 1.00 49.88 118 ASN A CA 1
ATOM 916 C C . ASN A 1 118 ? 21.968 -13.311 -10.270 1.00 49.88 118 ASN A C 1
ATOM 918 O O . ASN A 1 118 ? 21.303 -12.615 -9.507 1.00 49.88 118 ASN A O 1
ATOM 922 N N . ILE A 1 119 ? 21.724 -14.608 -10.454 1.00 47.91 119 ILE A N 1
ATOM 923 C CA . ILE A 1 119 ? 20.664 -15.355 -9.761 1.00 47.91 119 ILE A CA 1
ATOM 924 C C . ILE A 1 119 ? 20.941 -15.558 -8.260 1.00 47.91 119 ILE A C 1
ATOM 926 O O . ILE A 1 119 ? 20.027 -15.870 -7.501 1.00 47.91 119 ILE A O 1
ATOM 930 N N . ASP A 1 120 ? 22.188 -15.348 -7.828 1.00 39.50 120 ASP A N 1
ATOM 931 C CA . ASP A 1 120 ? 22.653 -15.689 -6.480 1.00 39.50 120 ASP A CA 1
ATOM 932 C C . ASP A 1 120 ? 22.388 -14.601 -5.419 1.00 39.50 120 ASP A C 1
ATOM 934 O O . ASP A 1 120 ? 22.654 -14.838 -4.240 1.00 39.50 120 ASP A O 1
ATOM 938 N N . VAL A 1 121 ? 21.854 -13.423 -5.792 1.00 50.34 121 VAL A N 1
ATOM 939 C CA . VAL A 1 121 ? 21.580 -12.337 -4.822 1.00 50.34 121 VAL A CA 1
ATOM 940 C C . VAL A 1 121 ? 20.229 -11.632 -4.977 1.00 50.34 121 VAL A C 1
ATOM 942 O O . VAL A 1 121 ? 19.610 -11.377 -3.951 1.00 50.34 121 VAL A O 1
ATOM 945 N N . ASP A 1 122 ? 19.723 -11.378 -6.188 1.00 54.50 122 ASP A N 1
ATOM 946 C CA . ASP A 1 122 ? 18.301 -11.056 -6.422 1.00 54.50 122 ASP A CA 1
ATOM 947 C C . ASP A 1 122 ? 18.024 -11.005 -7.945 1.00 54.50 122 ASP A C 1
ATOM 949 O O . ASP A 1 122 ? 18.710 -10.284 -8.676 1.00 54.50 122 ASP A O 1
ATOM 953 N N . PRO A 1 123 ? 17.058 -11.765 -8.469 1.00 56.72 123 PRO A N 1
ATOM 954 C CA . PRO A 1 123 ? 16.786 -11.854 -9.902 1.00 56.72 123 PRO A CA 1
ATOM 955 C C . PRO A 1 123 ? 16.089 -10.596 -10.452 1.00 56.72 123 PRO A C 1
ATOM 957 O O . PRO A 1 123 ? 15.266 -9.988 -9.779 1.00 56.72 123 PRO A O 1
ATOM 960 N N . GLY A 1 124 ? 16.431 -10.220 -11.692 1.00 57.66 124 GLY A N 1
ATOM 961 C CA . GLY A 1 124 ? 15.923 -9.011 -12.375 1.00 57.66 124 GLY A CA 1
ATOM 962 C C . GLY A 1 124 ? 14.395 -8.870 -12.380 1.00 57.66 124 GLY A C 1
ATOM 963 O O . GLY A 1 124 ? 13.700 -9.874 -12.499 1.00 57.66 124 GLY A O 1
ATOM 964 N N . GLY A 1 125 ? 13.903 -7.627 -12.297 1.00 60.75 125 GLY A N 1
ATOM 965 C CA . GLY A 1 125 ? 12.480 -7.269 -12.247 1.00 60.75 125 GLY A CA 1
ATOM 966 C C . GLY A 1 125 ? 11.825 -7.606 -10.905 1.00 60.75 125 GLY A C 1
ATOM 967 O O . GLY A 1 125 ? 11.469 -8.754 -10.679 1.00 60.75 125 GLY A O 1
ATOM 968 N N . TYR A 1 126 ? 11.694 -6.644 -9.994 1.00 80.31 126 TYR A N 1
ATOM 969 C CA . TYR A 1 126 ? 11.250 -6.898 -8.622 1.00 80.31 126 TYR A CA 1
ATOM 970 C C . TYR A 1 126 ? 10.512 -5.704 -8.009 1.00 80.31 126 TYR A C 1
ATOM 972 O O . TYR A 1 126 ? 10.582 -4.599 -8.537 1.00 80.31 126 TYR A O 1
ATOM 980 N N . HIS A 1 127 ? 9.824 -5.891 -6.880 1.00 87.31 127 HIS A N 1
ATOM 981 C CA . HIS A 1 127 ? 9.059 -4.833 -6.194 1.00 87.31 127 HIS A CA 1
ATOM 982 C C . HIS A 1 127 ? 7.955 -4.219 -7.069 1.00 87.31 127 HIS A C 1
ATOM 984 O O . HIS A 1 127 ? 7.676 -3.022 -6.971 1.00 87.31 127 HIS A O 1
ATOM 990 N N . ALA A 1 128 ? 7.326 -5.016 -7.933 1.00 92.62 128 ALA A N 1
ATOM 991 C CA . ALA A 1 128 ? 6.307 -4.504 -8.831 1.00 92.62 128 ALA A CA 1
ATOM 992 C C . ALA A 1 128 ? 5.156 -3.795 -8.093 1.00 92.62 128 ALA A C 1
ATOM 994 O O . ALA A 1 128 ? 4.579 -4.293 -7.121 1.00 92.62 128 ALA A O 1
ATOM 995 N N . LYS A 1 129 ? 4.777 -2.627 -8.612 1.00 97.56 129 LYS A N 1
ATOM 996 C CA . LYS A 1 129 ? 3.522 -1.946 -8.297 1.00 97.56 129 LYS A CA 1
ATOM 997 C C . LYS A 1 129 ? 2.718 -1.782 -9.564 1.00 97.56 129 LYS A C 1
ATOM 999 O O . LYS A 1 129 ? 3.185 -1.170 -10.521 1.00 97.56 129 LYS A O 1
ATOM 1004 N N . VAL A 1 130 ? 1.513 -2.335 -9.545 1.00 98.44 130 VAL A N 1
ATOM 1005 C CA . VAL A 1 130 ? 0.575 -2.309 -10.660 1.00 98.44 130 VAL A CA 1
ATOM 1006 C C . VAL A 1 130 ? -0.609 -1.431 -10.296 1.00 98.44 130 VAL A C 1
ATOM 1008 O O . VAL A 1 130 ? -1.159 -1.528 -9.201 1.00 98.44 130 VAL A O 1
ATOM 1011 N N . LEU A 1 131 ? -1.020 -0.593 -11.240 1.00 98.31 131 LEU A N 1
ATOM 1012 C CA . LEU A 1 131 ? -2.305 0.091 -11.213 1.00 98.31 131 LEU A CA 1
ATOM 1013 C C . LEU A 1 131 ? -3.193 -0.439 -12.326 1.00 98.31 131 LEU A C 1
ATOM 1015 O O . LEU A 1 131 ? -2.725 -0.643 -13.443 1.00 98.31 131 LEU A O 1
ATOM 1019 N N . TYR A 1 132 ? -4.476 -0.606 -12.016 1.00 98.50 132 TYR A N 1
ATOM 1020 C CA . TYR A 1 132 ? -5.536 -0.840 -12.988 1.00 98.50 132 TYR A CA 1
ATOM 1021 C C . TYR A 1 132 ? -6.430 0.394 -13.066 1.00 98.50 132 TYR A C 1
ATOM 1023 O O . TYR A 1 132 ? -6.898 0.898 -12.046 1.00 98.50 132 TYR A O 1
ATOM 1031 N N . ILE A 1 133 ? -6.662 0.877 -14.281 1.00 97.62 133 ILE A N 1
ATOM 1032 C CA . ILE A 1 133 ? -7.436 2.079 -14.565 1.00 97.62 133 ILE A CA 1
ATOM 1033 C C . ILE A 1 133 ? -8.487 1.684 -15.612 1.00 97.62 133 ILE A C 1
ATOM 1035 O O . ILE A 1 133 ? -8.146 1.599 -16.793 1.00 97.62 133 ILE A O 1
ATOM 1039 N N . PRO A 1 134 ? -9.753 1.430 -15.216 1.00 95.12 134 PRO A N 1
ATOM 1040 C CA . PRO A 1 134 ? -10.782 0.884 -16.110 1.00 95.12 134 PRO A CA 1
ATOM 1041 C C . PRO A 1 134 ? -10.998 1.687 -1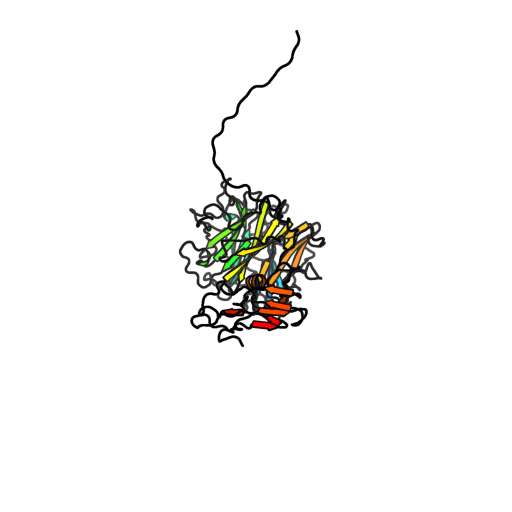7.399 1.00 95.12 134 PRO A C 1
ATOM 1043 O O . PRO A 1 134 ? -11.244 1.119 -18.456 1.00 95.12 134 PRO A O 1
ATOM 1046 N N . GLY A 1 135 ? -10.878 3.017 -17.328 1.00 94.44 135 GLY A N 1
ATOM 1047 C CA . GLY A 1 135 ? -10.994 3.910 -18.488 1.00 94.44 135 GLY A CA 1
ATOM 1048 C C . GLY A 1 135 ? -9.698 4.109 -19.283 1.00 94.44 135 GLY A C 1
ATOM 1049 O O . GLY A 1 135 ? -9.692 4.863 -20.254 1.00 94.44 135 GLY A O 1
ATOM 1050 N N . GLY A 1 136 ? -8.599 3.475 -18.869 1.00 95.81 136 GLY A N 1
ATOM 1051 C CA . GLY A 1 136 ? -7.248 3.794 -19.321 1.00 95.81 136 GLY A CA 1
ATOM 1052 C C . GLY A 1 136 ? -6.750 5.148 -18.799 1.00 95.81 136 GLY A C 1
ATOM 1053 O O . GLY A 1 136 ? -7.464 5.899 -18.140 1.00 95.81 136 GLY A O 1
ATOM 1054 N N . TYR A 1 137 ? -5.490 5.463 -19.096 1.00 94.94 137 TYR A N 1
ATOM 1055 C CA . TYR A 1 137 ? -4.788 6.648 -18.572 1.00 94.94 137 TYR A CA 1
ATOM 1056 C C . TYR A 1 137 ? -4.162 7.514 -19.674 1.00 94.94 137 TYR A C 1
ATOM 1058 O O . TYR A 1 137 ? -3.133 8.154 -19.482 1.00 94.94 137 TYR A O 1
ATOM 1066 N N . GLY A 1 138 ? -4.769 7.516 -20.864 1.00 89.56 138 GLY A N 1
ATOM 1067 C CA . GLY A 1 138 ? -4.336 8.350 -21.993 1.00 8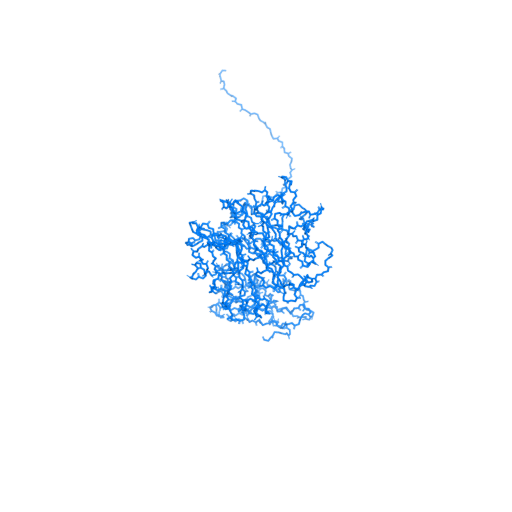9.56 138 GLY A CA 1
ATOM 1068 C C . GLY A 1 138 ? -3.170 7.791 -22.818 1.00 89.56 138 GLY A C 1
ATOM 1069 O O . GLY A 1 138 ? -2.865 8.346 -23.868 1.00 89.56 138 GLY A O 1
ATOM 1070 N N . ALA A 1 139 ? -2.573 6.666 -22.415 1.00 89.19 139 ALA A N 1
ATOM 1071 C CA . ALA A 1 139 ? -1.535 5.962 -23.177 1.00 89.19 139 ALA A CA 1
ATOM 1072 C C . ALA A 1 139 ? -2.094 4.836 -24.074 1.00 89.19 139 ALA A C 1
ATOM 1074 O O . ALA A 1 139 ? -1.360 3.927 -24.425 1.00 89.19 139 ALA A O 1
ATOM 1075 N N . GLY A 1 140 ? -3.396 4.869 -24.396 1.00 86.12 140 GLY A N 1
ATOM 1076 C CA . GLY A 1 140 ? -4.177 3.771 -24.983 1.00 86.12 140 GLY A CA 1
ATOM 1077 C C . GLY A 1 140 ? -3.481 2.941 -26.084 1.00 86.12 140 GLY A C 1
ATOM 1078 O O . GLY A 1 140 ? -2.741 3.504 -26.893 1.00 86.12 140 GLY A O 1
ATOM 1079 N N . PRO A 1 141 ? -3.763 1.623 -26.174 1.00 93.69 141 PRO A N 1
ATOM 1080 C CA . PRO A 1 141 ? -4.910 0.917 -25.583 1.00 93.69 141 PRO A CA 1
ATOM 1081 C C . PRO A 1 141 ? -4.587 0.164 -24.269 1.00 93.69 141 PRO A C 1
ATOM 1083 O O . PRO A 1 141 ? -4.887 -1.021 -24.144 1.00 93.69 141 PRO A O 1
ATOM 1086 N N . TYR A 1 142 ? -3.964 0.832 -23.292 1.00 98.06 142 TYR A N 1
ATOM 1087 C CA . TYR A 1 142 ? -3.567 0.228 -22.015 1.00 98.06 142 TYR A CA 1
ATOM 1088 C C . TYR A 1 142 ? -4.472 0.630 -20.847 1.00 98.06 142 TYR A C 1
ATOM 1090 O O . TYR A 1 142 ? -4.920 1.775 -20.740 1.00 98.06 142 TYR A O 1
ATOM 1098 N N . TYR A 1 143 ? -4.677 -0.334 -19.952 1.00 98.31 143 TYR A N 1
ATOM 1099 C CA . TYR A 1 143 ? -5.493 -0.230 -18.736 1.00 98.31 143 TYR A CA 1
ATOM 1100 C C . TYR A 1 143 ? -4.676 -0.502 -17.477 1.00 98.31 143 TYR A C 1
ATOM 1102 O O . TYR A 1 143 ? -5.110 -0.179 -16.375 1.00 98.31 143 TYR A O 1
ATOM 1110 N N . TYR A 1 144 ? -3.491 -1.082 -17.647 1.00 98.75 144 TYR A N 1
ATOM 1111 C CA . TYR A 1 144 ? -2.560 -1.386 -16.582 1.00 98.75 144 TYR A CA 1
ATOM 1112 C C . TYR A 1 144 ? -1.256 -0.644 -16.797 1.00 98.75 144 TYR A C 1
ATOM 1114 O O . TYR A 1 144 ? -0.733 -0.624 -17.912 1.00 98.75 144 TYR A O 1
ATOM 1122 N N . LYS A 1 145 ? -0.701 -0.112 -15.713 1.00 98.69 145 LYS A N 1
ATOM 1123 C CA . LYS A 1 145 ? 0.667 0.402 -15.678 1.00 98.69 145 LYS A CA 1
ATOM 1124 C C . LYS A 1 145 ? 1.425 -0.256 -14.538 1.00 98.69 145 LYS A C 1
ATOM 1126 O O . LYS A 1 145 ? 0.871 -0.401 -13.448 1.00 98.69 145 LYS A O 1
ATOM 1131 N N . ILE A 1 146 ? 2.663 -0.658 -14.803 1.00 98.50 146 ILE A N 1
ATOM 1132 C CA . ILE A 1 146 ? 3.563 -1.253 -13.813 1.00 98.50 146 ILE A CA 1
ATOM 1133 C C . ILE A 1 146 ? 4.770 -0.351 -13.594 1.00 98.50 146 ILE A C 1
ATOM 1135 O O . ILE A 1 146 ? 5.265 0.279 -14.532 1.00 98.50 146 ILE A O 1
ATOM 1139 N N . TRP A 1 147 ? 5.261 -0.330 -12.363 1.00 98.44 147 TRP A N 1
ATOM 1140 C CA . TRP A 1 147 ? 6.584 0.160 -12.000 1.00 98.44 147 TRP A CA 1
ATOM 1141 C C . TRP A 1 147 ? 7.304 -0.922 -11.224 1.00 98.44 147 TRP A C 1
ATOM 1143 O O . TRP A 1 147 ? 6.685 -1.579 -10.391 1.00 98.44 147 TRP A O 1
ATOM 1153 N N . TYR A 1 148 ? 8.592 -1.108 -11.477 1.00 95.12 148 TYR A N 1
ATOM 1154 C CA . TYR A 1 148 ? 9.368 -2.148 -10.812 1.00 95.12 148 TYR A CA 1
ATOM 1155 C C . TYR A 1 148 ? 10.854 -1.785 -10.764 1.00 95.12 148 TYR A C 1
ATOM 1157 O O . TYR A 1 148 ? 11.328 -0.928 -11.513 1.00 95.12 148 TYR A O 1
ATOM 1165 N N . TRP A 1 149 ? 11.584 -2.434 -9.866 1.00 91.25 149 TRP A N 1
ATOM 1166 C CA . TRP A 1 149 ? 13.029 -2.346 -9.716 1.00 91.25 149 TRP A CA 1
ATOM 1167 C C . TRP A 1 149 ? 13.740 -3.377 -10.605 1.00 91.25 149 TRP A C 1
ATOM 1169 O O . TRP A 1 149 ? 13.475 -4.577 -10.556 1.00 91.25 149 TRP A O 1
ATOM 1179 N N . ASP A 1 150 ? 14.662 -2.912 -11.437 1.00 90.00 150 ASP A N 1
ATOM 1180 C CA . ASP A 1 150 ? 15.586 -3.725 -12.213 1.00 90.00 150 ASP A CA 1
ATOM 1181 C C . ASP A 1 150 ? 16.859 -3.985 -11.403 1.00 90.00 150 ASP A C 1
ATOM 1183 O O . ASP A 1 150 ? 17.765 -3.151 -11.336 1.00 90.00 150 ASP A O 1
ATOM 1187 N N . THR A 1 151 ? 16.937 -5.168 -10.796 1.00 85.19 151 THR A N 1
ATOM 1188 C CA . THR A 1 151 ? 18.067 -5.567 -9.944 1.00 85.19 151 THR A CA 1
ATOM 1189 C C . THR A 1 151 ? 19.387 -5.720 -10.713 1.00 85.19 151 THR A C 1
ATOM 1191 O O . THR A 1 151 ? 20.451 -5.798 -10.097 1.00 85.19 151 THR A O 1
ATOM 1194 N N . ALA A 1 152 ? 19.359 -5.732 -12.055 1.00 84.38 152 ALA A N 1
ATOM 1195 C CA . ALA A 1 152 ? 20.566 -5.726 -12.881 1.00 84.38 152 ALA A CA 1
ATOM 1196 C C . ALA A 1 152 ? 21.201 -4.328 -13.004 1.00 84.38 152 ALA A C 1
ATOM 1198 O O . ALA A 1 152 ? 22.323 -4.199 -13.503 1.00 84.38 152 ALA A O 1
ATOM 1199 N N . VAL A 1 153 ? 20.502 -3.283 -12.557 1.00 87.94 153 VAL A N 1
ATOM 1200 C CA . VAL A 1 153 ? 20.952 -1.892 -12.598 1.00 87.94 153 VAL A CA 1
ATOM 1201 C C . VAL A 1 153 ? 21.247 -1.401 -11.180 1.00 87.94 153 VAL A C 1
ATOM 1203 O O . VAL A 1 153 ? 20.552 -1.721 -10.219 1.00 87.94 153 VAL A O 1
ATOM 1206 N N . SER A 1 154 ? 22.312 -0.607 -11.041 1.00 90.44 154 SER A N 1
ATOM 1207 C CA . SER A 1 154 ? 22.699 -0.006 -9.761 1.00 90.44 154 SER A CA 1
ATOM 1208 C C . SER A 1 154 ? 21.565 0.840 -9.179 1.00 90.44 154 SER A C 1
ATOM 1210 O O . SER A 1 154 ? 21.108 1.773 -9.835 1.00 90.44 154 SER A O 1
ATOM 1212 N N . ILE A 1 155 ? 21.211 0.593 -7.914 1.00 91.44 155 ILE A N 1
ATOM 1213 C CA . ILE A 1 155 ? 20.201 1.348 -7.147 1.00 91.44 155 ILE A CA 1
ATOM 1214 C C . ILE A 1 155 ? 20.481 2.856 -7.052 1.00 91.44 155 ILE A C 1
ATOM 1216 O O . ILE A 1 155 ? 19.600 3.626 -6.687 1.00 91.44 155 ILE A O 1
ATOM 1220 N N . TYR A 1 156 ? 21.700 3.292 -7.378 1.00 94.62 156 TYR A N 1
ATOM 122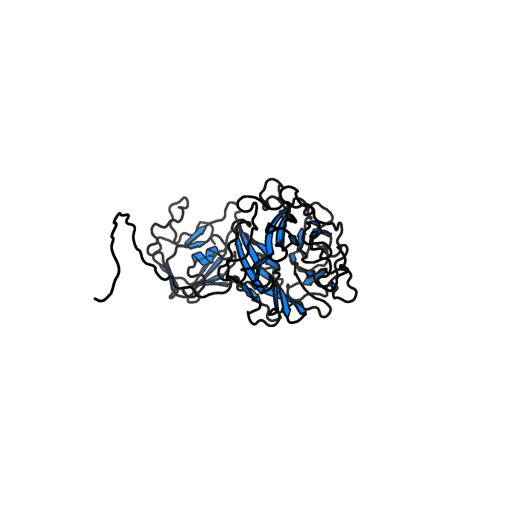1 C CA . TYR A 1 156 ? 22.113 4.697 -7.369 1.00 94.62 156 TYR A CA 1
ATOM 1222 C C . TYR A 1 156 ? 21.834 5.425 -8.695 1.00 94.62 156 TYR A C 1
ATOM 1224 O O . TYR A 1 156 ? 22.468 6.431 -9.002 1.00 94.62 156 TYR A O 1
ATOM 1232 N N . GLY A 1 157 ? 20.920 4.912 -9.517 1.00 93.69 157 GLY A N 1
ATOM 1233 C CA . GLY A 1 157 ? 20.438 5.582 -10.720 1.00 93.69 157 GLY A CA 1
ATOM 1234 C C . GLY A 1 157 ? 18.932 5.417 -10.874 1.00 93.69 157 GLY A C 1
ATOM 1235 O O . GLY A 1 157 ? 18.388 4.353 -10.591 1.00 93.69 157 GLY A O 1
ATOM 1236 N N . ILE A 1 158 ? 18.250 6.455 -11.371 1.00 95.44 158 ILE A N 1
ATOM 1237 C CA . ILE A 1 158 ? 16.800 6.401 -11.635 1.00 95.44 158 ILE A CA 1
ATOM 1238 C C . ILE A 1 158 ? 16.416 5.274 -12.602 1.00 95.44 158 ILE A C 1
ATOM 1240 O O . ILE A 1 158 ? 15.328 4.717 -12.513 1.00 95.44 158 ILE A O 1
ATOM 1244 N N . ASN A 1 159 ? 17.338 4.894 -13.487 1.00 93.31 159 ASN A N 1
ATOM 1245 C CA . ASN A 1 159 ? 17.166 3.802 -14.436 1.00 93.31 159 ASN A CA 1
ATOM 1246 C C . ASN A 1 159 ? 17.138 2.409 -13.784 1.00 93.31 159 ASN A C 1
ATOM 1248 O O . ASN A 1 159 ? 16.880 1.436 -14.491 1.00 93.31 159 ASN A O 1
ATOM 1252 N N . ALA A 1 160 ? 17.392 2.305 -12.473 1.00 91.56 160 ALA A N 1
ATOM 1253 C CA . ALA A 1 160 ? 17.070 1.113 -11.699 1.00 91.56 160 ALA A CA 1
ATOM 1254 C C . ALA A 1 160 ? 15.561 0.915 -11.565 1.00 91.56 160 ALA A C 1
ATOM 1256 O O . ALA A 1 160 ? 15.114 -0.210 -11.416 1.00 91.56 160 ALA A O 1
ATOM 1257 N N . MET A 1 161 ? 14.753 1.969 -11.658 1.00 95.50 161 MET A N 1
ATOM 1258 C CA . MET A 1 161 ? 13.309 1.822 -11.780 1.00 95.50 161 MET A CA 1
ATOM 1259 C C . MET A 1 161 ? 12.901 1.799 -13.248 1.00 95.50 161 MET A C 1
ATOM 1261 O O . MET A 1 161 ? 13.426 2.550 -14.074 1.00 95.50 161 MET A O 1
ATOM 1265 N N . ARG A 1 162 ? 11.928 0.954 -13.567 1.00 97.19 162 ARG A N 1
ATOM 1266 C CA . ARG A 1 162 ? 11.365 0.794 -14.908 1.00 97.19 162 ARG A CA 1
ATOM 1267 C C . ARG A 1 162 ? 9.853 0.888 -14.876 1.00 97.19 162 ARG A C 1
ATOM 1269 O O . ARG A 1 162 ? 9.237 0.785 -13.815 1.00 97.19 162 ARG A O 1
ATOM 1276 N N . THR A 1 163 ? 9.258 1.085 -16.044 1.00 98.31 163 THR A N 1
ATOM 1277 C CA . THR A 1 163 ? 7.809 1.048 -16.233 1.00 98.31 163 THR A CA 1
ATOM 1278 C C . THR A 1 163 ? 7.451 0.408 -17.559 1.00 98.31 163 THR A C 1
ATOM 1280 O O . THR A 1 163 ? 8.203 0.518 -18.524 1.00 98.31 163 THR A O 1
ATOM 1283 N N . ALA A 1 164 ? 6.278 -0.212 -17.597 1.00 98.19 164 ALA A N 1
ATOM 1284 C CA . ALA A 1 164 ? 5.669 -0.752 -18.800 1.00 98.19 164 ALA A CA 1
ATOM 1285 C C . ALA A 1 164 ? 4.147 -0.551 -18.746 1.00 98.19 164 ALA A C 1
ATOM 1287 O O . ALA A 1 164 ? 3.574 -0.234 -17.696 1.00 98.19 164 ALA A O 1
ATOM 1288 N N . ASP A 1 165 ? 3.493 -0.743 -19.883 1.00 98.56 165 ASP A N 1
ATOM 1289 C CA . ASP A 1 165 ? 2.052 -0.599 -20.055 1.00 98.56 165 ASP A CA 1
ATOM 1290 C C . ASP A 1 165 ? 1.437 -1.940 -20.484 1.00 98.56 165 ASP A C 1
ATOM 1292 O O . ASP A 1 165 ? 2.089 -2.737 -21.160 1.00 98.56 165 ASP A O 1
ATOM 1296 N N . SER A 1 166 ? 0.190 -2.222 -20.104 1.00 98.69 166 SER A N 1
ATOM 1297 C CA . SER A 1 166 ? -0.485 -3.465 -20.494 1.00 98.69 166 SER A CA 1
ATOM 1298 C C . SER A 1 166 ? -1.989 -3.295 -20.699 1.00 98.69 166 SER A C 1
ATOM 1300 O O . SER A 1 166 ? -2.663 -2.488 -20.050 1.00 98.69 166 SER A O 1
ATOM 1302 N N . ALA A 1 167 ? -2.526 -4.080 -21.633 1.00 98.44 167 ALA A N 1
ATOM 1303 C CA . ALA A 1 167 ? -3.957 -4.180 -21.890 1.00 98.44 167 ALA A CA 1
ATOM 1304 C C . ALA A 1 167 ? -4.654 -5.249 -21.022 1.00 98.44 167 ALA A C 1
ATOM 1306 O O . ALA A 1 167 ? -5.871 -5.193 -20.870 1.00 98.44 167 ALA A O 1
ATOM 1307 N N . ASP A 1 168 ? -3.915 -6.211 -20.458 1.00 98.25 168 ASP A N 1
ATOM 1308 C CA . ASP A 1 168 ? -4.474 -7.393 -19.773 1.00 98.25 168 ASP A CA 1
ATOM 1309 C C . ASP A 1 168 ? -3.841 -7.702 -18.400 1.00 98.25 168 ASP A C 1
ATOM 1311 O O . ASP A 1 168 ? -4.344 -8.555 -17.657 1.00 98.25 168 ASP A O 1
ATOM 1315 N N . GLY A 1 169 ? -2.760 -7.001 -18.048 1.00 97.88 169 GLY A N 1
ATOM 1316 C CA . GLY A 1 169 ? -2.007 -7.187 -16.812 1.00 97.88 169 GLY A CA 1
ATOM 1317 C C . GLY A 1 169 ? -1.034 -8.372 -16.835 1.00 97.88 169 GLY A C 1
ATOM 1318 O O . GLY A 1 169 ? -0.480 -8.708 -15.789 1.00 97.88 169 GLY A O 1
ATOM 1319 N N . VAL A 1 170 ? -0.825 -9.011 -17.990 1.00 98.44 170 VAL A N 1
ATOM 1320 C CA . VAL A 1 170 ? 0.098 -10.145 -18.193 1.00 98.44 170 VAL A CA 1
ATOM 1321 C C . VAL A 1 170 ? 1.144 -9.806 -19.249 1.00 98.44 170 VAL A C 1
ATOM 1323 O O . VAL A 1 170 ? 2.339 -9.976 -19.014 1.00 98.44 170 VAL A O 1
ATOM 1326 N N . ASN A 1 171 ? 0.691 -9.327 -20.406 1.00 98.19 171 ASN A N 1
ATOM 1327 C CA . ASN A 1 171 ? 1.529 -8.964 -21.537 1.00 98.19 171 ASN A CA 1
ATOM 1328 C C . ASN A 1 171 ? 1.824 -7.470 -21.473 1.00 98.19 171 ASN A C 1
ATOM 1330 O O . ASN A 1 171 ? 0.937 -6.637 -21.686 1.00 98.19 171 ASN A O 1
ATOM 1334 N N . TRP A 1 172 ? 3.069 -7.138 -21.162 1.00 98.06 172 TRP A N 1
ATOM 1335 C CA . TRP A 1 172 ? 3.539 -5.770 -21.026 1.00 98.06 172 TRP A CA 1
ATOM 1336 C C . TRP A 1 172 ? 4.280 -5.324 -22.281 1.00 98.06 172 TRP A C 1
ATOM 1338 O O . TRP A 1 172 ? 4.915 -6.111 -22.983 1.00 98.06 172 TRP A O 1
ATOM 1348 N N . VAL A 1 173 ? 4.172 -4.038 -22.579 1.00 97.94 173 VAL A N 1
ATOM 1349 C CA . VAL A 1 173 ? 4.840 -3.373 -23.697 1.00 97.94 173 VAL A CA 1
ATOM 1350 C C . VAL A 1 173 ? 5.371 -2.018 -23.242 1.00 97.94 173 VAL A C 1
ATOM 1352 O O . VAL A 1 173 ? 5.065 -1.554 -22.146 1.00 97.94 173 VAL A O 1
ATOM 1355 N N . ASN A 1 174 ? 6.173 -1.372 -24.092 1.00 97.25 174 ASN A N 1
ATOM 1356 C CA . ASN A 1 174 ? 6.834 -0.098 -23.786 1.00 97.25 174 ASN A CA 1
ATOM 1357 C C . ASN A 1 174 ? 7.698 -0.145 -22.515 1.00 97.25 174 ASN A C 1
ATOM 1359 O O . ASN A 1 174 ? 7.838 0.874 -21.837 1.00 97.25 174 ASN A O 1
ATOM 1363 N N . ASP A 1 175 ? 8.267 -1.311 -22.194 1.00 96.88 175 ASP A N 1
ATOM 1364 C CA . ASP A 1 175 ? 9.204 -1.419 -21.084 1.00 96.88 175 ASP A CA 1
ATOM 1365 C C . ASP A 1 175 ? 10.406 -0.490 -21.298 1.00 96.88 175 ASP A C 1
ATOM 1367 O O . ASP A 1 175 ? 11.102 -0.546 -22.318 1.00 96.88 175 ASP A O 1
ATOM 1371 N N . GLN A 1 176 ? 10.644 0.378 -20.321 1.00 96.69 176 GLN A N 1
ATOM 1372 C CA . GLN A 1 176 ? 11.703 1.374 -20.367 1.00 96.69 176 GLN A CA 1
ATOM 1373 C C . GLN A 1 176 ? 12.129 1.815 -18.960 1.00 96.69 176 GLN A C 1
ATOM 1375 O O . GLN A 1 176 ? 11.314 1.807 -18.031 1.00 96.69 176 GLN A O 1
ATOM 1380 N N . PRO A 1 177 ? 13.389 2.258 -18.787 1.00 97.06 177 PRO A N 1
ATOM 1381 C CA . PRO A 1 177 ? 13.815 2.911 -17.557 1.00 97.06 177 PRO A CA 1
ATOM 1382 C C . PRO A 1 177 ? 13.035 4.201 -17.295 1.00 97.06 177 PRO A C 1
ATOM 1384 O O . PRO A 1 177 ? 12.689 4.934 -18.227 1.00 97.06 177 PRO A O 1
ATOM 1387 N N . LEU A 1 178 ? 12.823 4.516 -16.020 1.00 98.44 178 LEU A N 1
ATOM 1388 C CA . LEU A 1 178 ? 12.295 5.810 -15.614 1.00 98.44 178 LEU A CA 1
ATOM 1389 C C . LEU A 1 178 ? 13.304 6.928 -15.883 1.00 98.44 178 LEU A C 1
ATOM 1391 O O . LEU A 1 178 ? 14.523 6.740 -15.881 1.00 98.44 178 LEU A O 1
ATOM 1395 N N . THR A 1 179 ? 12.766 8.128 -16.064 1.00 98.56 179 THR A N 1
ATOM 1396 C CA . THR A 1 179 ? 13.524 9.381 -16.047 1.00 98.56 179 THR A CA 1
ATOM 1397 C C . THR A 1 179 ? 13.054 10.243 -14.878 1.00 98.56 179 THR A C 1
ATOM 1399 O O . THR A 1 179 ? 11.990 9.999 -14.307 1.00 98.56 179 THR A O 1
ATOM 1402 N N . GLN A 1 180 ? 13.839 11.252 -14.510 1.00 97.94 180 GLN A N 1
ATOM 1403 C CA . GLN A 1 180 ? 13.505 12.153 -13.408 1.00 97.94 180 GLN A CA 1
ATOM 1404 C C . GLN A 1 180 ? 13.815 13.606 -13.740 1.00 97.94 180 GLN A C 1
ATOM 1406 O O . GLN A 1 180 ? 14.637 13.879 -14.621 1.00 97.94 180 GLN A O 1
ATOM 1411 N N . ASP A 1 181 ? 13.174 14.513 -13.011 1.00 96.56 181 ASP A N 1
ATOM 1412 C CA . ASP A 1 181 ? 13.452 15.940 -13.061 1.00 96.56 181 ASP A CA 1
ATOM 1413 C C . ASP A 1 181 ? 14.906 16.228 -12.649 1.00 96.56 181 ASP A C 1
ATOM 1415 O O . ASP A 1 181 ? 15.457 15.597 -11.744 1.00 96.56 181 ASP A O 1
ATOM 1419 N N . ALA A 1 182 ? 15.546 17.170 -13.342 1.00 94.56 182 ALA A N 1
ATOM 1420 C CA . ALA A 1 182 ? 16.952 17.495 -13.112 1.00 94.56 182 ALA A CA 1
ATOM 1421 C C . ALA A 1 182 ? 17.174 18.353 -11.855 1.00 94.56 182 ALA A C 1
ATOM 1423 O O . ALA A 1 182 ? 18.271 18.344 -11.299 1.00 94.56 182 ALA A O 1
ATOM 1424 N N . THR A 1 183 ? 16.157 19.105 -11.432 1.00 93.50 183 THR A N 1
ATOM 1425 C CA . THR A 1 183 ? 16.199 19.992 -10.261 1.00 93.50 183 THR A CA 1
ATOM 1426 C C . THR A 1 183 ? 15.799 19.234 -9.002 1.00 93.50 183 THR A C 1
ATOM 1428 O O . THR A 1 183 ? 16.438 19.386 -7.963 1.00 93.50 183 THR A O 1
ATOM 1431 N N . TYR A 1 184 ? 14.778 18.384 -9.108 1.00 94.25 184 TYR A N 1
ATOM 1432 C CA . TYR A 1 184 ? 14.227 17.599 -8.005 1.00 94.25 184 TYR A CA 1
ATOM 1433 C C . TYR A 1 184 ? 14.281 16.098 -8.320 1.00 94.25 184 TYR A C 1
ATOM 1435 O O . TYR A 1 184 ? 13.238 15.456 -8.493 1.00 94.25 184 TYR A O 1
ATOM 1443 N N . PRO A 1 185 ? 15.493 15.517 -8.415 1.00 95.38 185 PRO A N 1
ATOM 1444 C CA . PRO A 1 185 ? 15.653 14.098 -8.685 1.00 95.38 185 PRO A CA 1
ATOM 1445 C C . PRO A 1 185 ? 15.132 13.251 -7.520 1.00 95.38 185 PRO A C 1
ATOM 1447 O O . PRO A 1 185 ? 15.249 13.628 -6.351 1.00 95.38 185 PRO A O 1
ATOM 1450 N N . LEU A 1 186 ? 14.601 12.071 -7.845 1.00 95.56 186 LEU A N 1
ATOM 1451 C CA . LEU A 1 186 ? 14.260 11.050 -6.852 1.00 95.56 186 LEU A CA 1
ATOM 1452 C C . LEU A 1 186 ? 15.537 10.391 -6.335 1.00 95.56 186 LEU A C 1
ATOM 1454 O O . LEU A 1 186 ? 15.659 10.171 -5.136 1.00 95.56 186 LEU A O 1
ATOM 1458 N N . VAL A 1 187 ? 16.476 10.108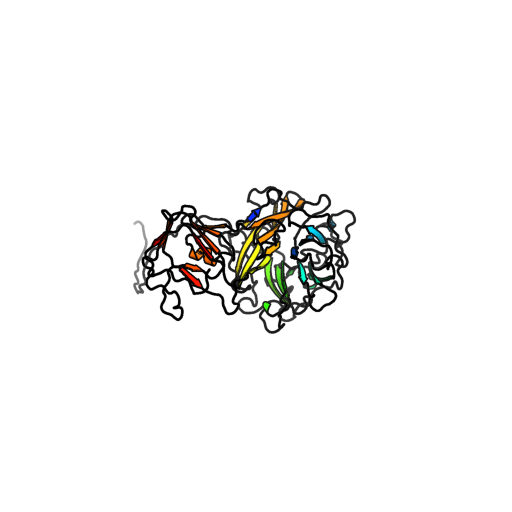 -7.243 1.00 95.62 187 VAL A N 1
ATOM 1459 C CA . VAL A 1 187 ? 17.769 9.469 -6.974 1.00 95.62 187 VAL A CA 1
ATOM 1460 C C . VAL A 1 187 ? 18.886 10.413 -7.395 1.00 95.62 187 VAL A C 1
ATOM 1462 O O . VAL A 1 187 ? 19.011 10.721 -8.581 1.00 95.62 187 VAL A O 1
ATOM 1465 N N . ASP A 1 188 ? 19.713 10.865 -6.459 1.00 90.06 188 ASP A N 1
ATOM 1466 C CA . ASP A 1 188 ? 20.765 11.849 -6.759 1.00 90.06 188 ASP A CA 1
ATOM 1467 C C . ASP A 1 188 ? 22.173 11.254 -6.916 1.00 90.06 188 ASP A C 1
ATOM 1469 O O . ASP A 1 188 ? 23.044 11.911 -7.487 1.00 90.06 188 ASP A O 1
ATOM 1473 N N . ASN A 1 189 ? 22.402 10.013 -6.468 1.00 90.31 189 ASN A N 1
ATOM 1474 C CA . ASN A 1 189 ? 23.720 9.368 -6.442 1.00 90.31 189 ASN A CA 1
ATOM 1475 C C . ASN A 1 189 ? 24.802 10.166 -5.679 1.00 90.31 189 ASN A C 1
ATOM 1477 O O . ASN A 1 189 ? 26.003 9.977 -5.891 1.00 90.31 189 ASN A O 1
ATOM 1481 N N . VAL A 1 190 ? 24.413 11.062 -4.776 1.00 83.00 190 VAL A N 1
ATOM 1482 C CA . VAL A 1 190 ? 25.329 11.825 -3.927 1.00 83.00 190 VAL A CA 1
ATOM 1483 C C . VAL A 1 190 ? 25.316 11.191 -2.539 1.00 83.00 190 VAL A C 1
ATOM 1485 O O . VAL A 1 190 ? 24.276 10.880 -1.985 1.00 83.00 190 VAL A O 1
ATOM 1488 N N . GLY A 1 191 ? 26.486 10.922 -1.959 1.00 61.09 191 GLY A N 1
ATOM 1489 C CA . GLY A 1 191 ? 26.623 10.084 -0.755 1.00 61.09 191 GLY A CA 1
ATOM 1490 C C . GLY A 1 191 ? 26.037 10.631 0.556 1.00 61.09 191 GLY A C 1
ATOM 1491 O O . GLY A 1 191 ? 26.279 10.024 1.595 1.00 61.09 191 GLY A O 1
ATOM 1492 N N . THR A 1 192 ? 25.332 11.765 0.540 1.00 65.06 192 THR A N 1
ATOM 1493 C CA . THR A 1 192 ? 24.860 12.474 1.742 1.00 65.06 192 THR A CA 1
ATOM 1494 C C . THR A 1 192 ? 23.338 12.524 1.941 1.00 65.06 192 THR A C 1
ATOM 1496 O O . THR A 1 192 ? 22.945 12.506 3.106 1.00 65.06 192 THR A O 1
ATOM 1499 N N . PRO A 1 193 ? 22.463 12.564 0.916 1.00 79.25 193 PRO A N 1
ATOM 1500 C CA . PRO A 1 193 ? 21.015 12.609 1.135 1.00 79.25 193 PRO A CA 1
ATOM 1501 C C . PRO A 1 193 ? 20.413 11.228 1.424 1.00 79.25 193 PRO A C 1
ATOM 1503 O O . PRO A 1 193 ? 20.946 10.188 1.030 1.00 79.25 193 PRO A O 1
ATOM 1506 N N . TRP A 1 194 ? 19.255 11.223 2.083 1.00 91.56 194 TRP A N 1
ATOM 1507 C CA . TRP A 1 194 ? 18.426 10.038 2.344 1.00 91.56 194 TRP A CA 1
ATOM 1508 C C . TRP A 1 194 ? 17.998 9.299 1.060 1.00 91.56 194 TRP A C 1
ATOM 1510 O O . TRP A 1 194 ? 17.647 8.123 1.108 1.00 91.56 194 TRP A O 1
ATOM 1520 N N . ASN A 1 195 ? 18.071 9.978 -0.089 1.00 93.38 195 ASN A N 1
ATOM 1521 C CA . ASN A 1 195 ? 17.666 9.518 -1.414 1.00 93.38 195 ASN A CA 1
ATOM 1522 C C . ASN A 1 195 ? 18.844 9.316 -2.393 1.00 93.38 195 ASN A C 1
ATOM 1524 O O . ASN A 1 195 ? 18.684 9.461 -3.608 1.00 93.38 195 ASN A O 1
ATOM 1528 N N . ARG A 1 196 ? 20.024 8.932 -1.882 1.00 94.81 196 ARG A N 1
ATOM 1529 C CA . ARG A 1 196 ? 21.187 8.552 -2.710 1.00 94.81 196 ARG A CA 1
ATOM 1530 C C . ARG A 1 196 ? 20.840 7.495 -3.763 1.00 94.81 196 ARG A C 1
ATOM 1532 O O . ARG A 1 196 ? 21.369 7.527 -4.874 1.00 94.81 196 ARG A O 1
ATOM 1539 N N . GLY A 1 197 ? 20.017 6.524 -3.387 1.00 94.69 197 GLY A N 1
ATOM 1540 C CA . GLY A 1 197 ? 19.552 5.414 -4.206 1.00 94.69 197 GLY A CA 1
ATOM 1541 C C . GLY A 1 197 ? 18.094 5.070 -3.923 1.00 94.69 197 GLY A C 1
ATOM 1542 O O . GLY A 1 197 ? 17.443 5.686 -3.078 1.00 94.69 197 GLY A O 1
ATOM 1543 N N . THR A 1 198 ? 17.585 4.061 -4.622 1.00 94.19 198 THR A N 1
ATOM 1544 C CA . THR A 1 198 ? 16.234 3.536 -4.408 1.00 94.19 198 THR A CA 1
ATOM 1545 C C . THR A 1 198 ? 16.163 2.031 -4.630 1.00 94.19 198 THR A C 1
ATOM 1547 O O . THR A 1 198 ? 16.799 1.507 -5.545 1.00 94.19 198 THR A O 1
ATOM 1550 N N . TYR A 1 199 ? 15.349 1.351 -3.823 1.00 92.38 199 TYR A N 1
ATOM 1551 C CA . TYR A 1 199 ? 14.929 -0.030 -4.079 1.00 92.38 199 TYR A CA 1
ATOM 1552 C C . TYR A 1 199 ? 13.615 -0.109 -4.867 1.00 92.38 199 TYR A C 1
ATOM 1554 O O . TYR A 1 199 ? 13.100 -1.197 -5.099 1.00 92.38 199 TYR A O 1
ATOM 1562 N N . GLY A 1 200 ? 13.067 1.021 -5.317 1.00 94.06 200 GLY A N 1
ATOM 1563 C CA . GLY A 1 200 ? 11.939 1.054 -6.237 1.00 94.06 200 GLY A CA 1
ATOM 1564 C C . GLY A 1 200 ? 10.630 1.579 -5.641 1.00 94.06 200 GLY A C 1
ATOM 1565 O O . GLY A 1 200 ? 10.620 2.262 -4.612 1.00 94.06 200 GLY A O 1
ATOM 1566 N N . PRO A 1 201 ? 9.500 1.305 -6.315 1.00 96.00 201 PRO A N 1
ATOM 1567 C CA . PRO A 1 201 ? 8.201 1.833 -5.925 1.00 96.00 201 PRO A CA 1
ATOM 1568 C C . PRO A 1 201 ? 7.642 1.103 -4.695 1.00 96.00 201 PRO A C 1
ATOM 1570 O O . PRO A 1 201 ? 7.660 -0.124 -4.612 1.00 96.00 201 PRO A O 1
ATOM 1573 N N . ALA A 1 202 ? 7.065 1.861 -3.762 1.00 96.38 202 ALA A N 1
ATOM 1574 C CA . ALA A 1 202 ? 6.368 1.317 -2.597 1.00 96.38 202 ALA A CA 1
ATOM 1575 C C . ALA A 1 202 ? 4.847 1.319 -2.812 1.00 96.38 202 ALA A C 1
ATOM 1577 O O . ALA A 1 202 ? 4.188 0.289 -2.678 1.00 96.38 202 ALA A O 1
ATOM 1578 N N . CYS A 1 203 ? 4.292 2.462 -3.218 1.00 97.81 203 CYS A N 1
ATOM 1579 C CA . CYS A 1 203 ? 2.874 2.637 -3.518 1.00 97.81 203 CYS A CA 1
ATOM 1580 C C . CYS A 1 203 ? 2.714 3.684 -4.621 1.00 97.81 203 CYS A C 1
ATOM 1582 O O . CYS A 1 203 ? 3.403 4.701 -4.601 1.00 97.81 203 CYS A O 1
ATOM 1584 N N . VAL A 1 204 ? 1.803 3.453 -5.567 1.00 98.25 204 VAL A N 1
ATOM 1585 C CA . VAL A 1 204 ? 1.466 4.428 -6.611 1.00 98.25 204 VAL A CA 1
ATOM 1586 C C . VAL A 1 204 ? -0.028 4.710 -6.556 1.00 98.25 204 VAL A C 1
ATOM 1588 O O . VAL A 1 204 ? -0.827 3.794 -6.386 1.00 98.25 204 VAL A O 1
ATOM 1591 N N . LEU A 1 205 ? -0.398 5.976 -6.691 1.00 97.69 205 LEU A N 1
ATOM 1592 C CA . LEU A 1 205 ? -1.770 6.468 -6.701 1.00 97.69 205 LEU A CA 1
ATOM 1593 C C . LEU A 1 205 ? -2.080 7.086 -8.062 1.00 97.69 205 LEU A C 1
ATOM 1595 O O . LEU A 1 205 ? -1.187 7.625 -8.717 1.00 97.69 205 LEU A O 1
ATOM 1599 N N . TYR A 1 206 ? -3.351 7.039 -8.454 1.00 97.56 206 TYR A N 1
ATOM 1600 C CA . TYR A 1 206 ? -3.850 7.633 -9.690 1.00 97.56 206 TYR A CA 1
ATOM 1601 C C . TYR A 1 206 ? -4.876 8.727 -9.391 1.00 97.56 206 TYR A C 1
ATOM 1603 O O . TYR A 1 206 ? -5.818 8.500 -8.629 1.00 97.56 206 TYR A O 1
ATOM 1611 N N . ASN A 1 207 ? -4.720 9.892 -10.022 1.00 96.75 207 ASN A N 1
ATOM 1612 C CA . ASN A 1 207 ? -5.700 10.972 -9.981 1.00 96.75 207 ASN A CA 1
ATOM 1613 C C . ASN A 1 207 ? -6.350 11.162 -11.369 1.00 96.75 207 ASN A C 1
ATOM 1615 O O . ASN A 1 207 ? -5.728 11.744 -12.262 1.00 96.75 207 ASN A O 1
ATOM 1619 N N . PRO A 1 208 ? -7.618 10.749 -11.560 1.00 94.62 208 PRO A N 1
ATOM 1620 C CA . PRO A 1 208 ? -8.326 10.930 -12.830 1.00 94.62 208 PRO A CA 1
ATOM 1621 C C . PRO A 1 208 ? -8.661 12.394 -13.154 1.00 94.62 208 PRO A C 1
ATOM 1623 O O . PRO A 1 208 ? -9.001 12.703 -14.292 1.00 94.62 208 PRO A O 1
ATOM 1626 N N . SER A 1 209 ? -8.597 13.296 -12.170 1.00 95.38 209 SER A N 1
ATOM 1627 C CA . SER A 1 209 ? -8.902 14.730 -12.305 1.00 95.38 209 SER A CA 1
ATOM 1628 C C . SER A 1 209 ? -7.648 15.608 -12.233 1.00 95.38 209 SER A C 1
ATOM 1630 O O . SER A 1 209 ? -7.732 16.789 -11.896 1.00 95.38 209 SER A O 1
ATOM 1632 N N . ALA A 1 210 ? -6.476 15.032 -12.505 1.00 97.00 210 ALA A N 1
ATOM 1633 C CA . ALA A 1 210 ? -5.202 15.729 -12.411 1.00 97.00 210 ALA A CA 1
ATOM 1634 C C . ALA A 1 210 ? -5.133 16.958 -13.328 1.00 97.00 210 ALA A C 1
ATOM 1636 O O . ALA A 1 210 ? -5.454 16.893 -14.516 1.00 97.00 210 ALA A O 1
ATOM 1637 N N . THR A 1 211 ? -4.630 18.071 -12.792 1.00 97.56 211 THR A N 1
ATOM 1638 C CA . THR A 1 211 ? -4.280 19.254 -13.592 1.00 97.56 211 THR A CA 1
ATOM 1639 C C . THR A 1 211 ? -2.850 19.177 -14.120 1.00 97.56 211 THR A C 1
ATOM 1641 O O . THR A 1 211 ? -2.542 19.824 -15.116 1.00 97.56 211 THR A O 1
ATOM 1644 N N . ASN A 1 212 ? -1.988 18.372 -13.481 1.00 97.62 212 ASN A N 1
ATOM 1645 C CA . ASN A 1 212 ? -0.557 18.234 -13.769 1.00 97.62 212 ASN A CA 1
ATOM 1646 C C . ASN A 1 212 ? 0.203 19.573 -13.698 1.00 97.62 212 ASN A C 1
ATOM 1648 O O . ASN A 1 212 ? 1.002 19.898 -14.575 1.00 97.62 212 ASN A O 1
ATOM 1652 N N . THR A 1 213 ? -0.074 20.371 -12.663 1.00 96.38 213 THR A N 1
ATOM 1653 C CA . THR A 1 213 ? 0.507 21.710 -12.475 1.00 96.38 213 THR A CA 1
ATOM 1654 C C . THR A 1 213 ? 0.823 22.007 -11.013 1.00 96.38 213 THR A C 1
ATOM 1656 O O . THR A 1 213 ? 0.076 21.607 -10.117 1.00 96.38 213 THR A O 1
ATOM 1659 N N . GLY A 1 214 ? 1.837 22.844 -10.786 1.00 95.12 214 GLY A N 1
ATOM 1660 C CA . GLY A 1 214 ? 2.258 23.265 -9.449 1.00 95.12 214 GLY A CA 1
ATOM 1661 C C . GLY A 1 214 ? 3.028 22.168 -8.717 1.00 95.12 214 GLY A C 1
ATOM 1662 O O . GLY A 1 214 ? 3.482 21.212 -9.342 1.00 95.12 214 GLY A O 1
ATOM 1663 N N . ASN A 1 215 ? 3.155 22.313 -7.396 1.00 92.69 215 ASN A N 1
ATOM 1664 C CA . ASN A 1 215 ? 4.064 21.487 -6.590 1.00 92.69 215 ASN A CA 1
ATOM 1665 C C . ASN A 1 215 ? 3.332 20.507 -5.656 1.00 92.69 215 ASN A C 1
ATOM 1667 O O . ASN A 1 215 ? 3.971 19.714 -4.970 1.00 92.69 215 ASN A O 1
ATOM 1671 N N . ASN A 1 216 ? 1.992 20.533 -5.626 1.00 95.69 216 ASN A N 1
ATOM 1672 C CA . ASN A 1 216 ? 1.222 19.533 -4.888 1.00 95.69 216 ASN A CA 1
ATOM 1673 C C . ASN A 1 216 ? 1.240 18.206 -5.672 1.00 95.69 216 ASN A C 1
ATOM 1675 O O . ASN A 1 216 ? 0.689 18.163 -6.778 1.00 95.69 216 ASN A O 1
ATOM 1679 N N . PRO A 1 217 ? 1.809 17.122 -5.113 1.00 97.00 217 PRO A N 1
ATOM 1680 C CA . PRO A 1 217 ? 1.946 15.850 -5.812 1.00 97.00 217 PRO A CA 1
ATOM 1681 C C . PRO A 1 217 ? 0.593 15.262 -6.220 1.00 97.00 217 PRO A C 1
ATOM 1683 O O . PRO A 1 217 ? 0.484 14.652 -7.277 1.00 97.00 217 PRO A O 1
ATOM 1686 N N . PHE A 1 218 ? -0.465 15.495 -5.442 1.00 96.44 218 PHE A N 1
ATOM 1687 C CA . PHE A 1 218 ? -1.795 14.951 -5.719 1.00 96.44 218 PHE A CA 1
ATOM 1688 C C . PHE A 1 218 ? -2.568 15.723 -6.794 1.00 96.44 218 PHE A C 1
ATOM 1690 O O . PHE A 1 218 ? -3.647 15.290 -7.184 1.00 96.44 218 PHE A O 1
ATOM 1697 N N . ASN A 1 219 ? -2.021 16.822 -7.330 1.00 97.75 219 ASN A N 1
ATOM 1698 C CA . ASN A 1 219 ? -2.553 17.466 -8.538 1.00 97.75 219 ASN A CA 1
ATOM 1699 C C . ASN A 1 219 ? -2.091 16.774 -9.833 1.00 97.75 219 ASN A C 1
ATOM 1701 O O . ASN A 1 219 ? -2.533 17.164 -10.917 1.00 97.75 219 ASN A O 1
ATOM 1705 N N . TYR A 1 220 ? -1.198 15.784 -9.745 1.00 98.50 220 TYR A N 1
ATOM 1706 C CA . TYR A 1 220 ? -0.665 15.047 -10.889 1.00 98.50 220 TYR A CA 1
ATOM 1707 C C . TYR A 1 220 ? -1.356 13.708 -11.089 1.00 98.50 220 TYR A C 1
ATOM 1709 O O . TYR A 1 220 ? -1.947 13.145 -10.175 1.00 98.50 220 TYR A O 1
ATOM 1717 N N . THR A 1 221 ? -1.257 13.206 -12.319 1.00 98.31 221 THR A N 1
ATOM 1718 C CA . THR A 1 221 ? -1.900 11.963 -12.764 1.00 98.31 221 THR A CA 1
ATOM 1719 C C . THR A 1 221 ? -1.437 10.771 -11.936 1.00 98.31 221 THR A C 1
ATOM 1721 O O . THR A 1 221 ? -2.253 9.921 -11.587 1.00 98.31 221 THR A O 1
ATOM 1724 N N . PHE A 1 222 ? -0.149 10.732 -11.592 1.00 98.69 222 PHE A N 1
ATOM 1725 C CA . PHE A 1 222 ? 0.439 9.701 -10.754 1.00 98.69 222 PHE A CA 1
ATOM 1726 C C . PHE A 1 222 ? 1.221 10.310 -9.594 1.00 98.69 222 PHE A C 1
ATOM 1728 O O . PHE A 1 222 ? 2.024 11.225 -9.786 1.00 98.69 222 PHE A O 1
ATOM 1735 N N . THR A 1 223 ? 1.050 9.720 -8.417 1.00 98.62 223 THR A N 1
ATOM 1736 C CA . THR A 1 223 ? 1.857 9.992 -7.223 1.00 98.62 223 THR A CA 1
ATOM 1737 C C . THR A 1 223 ? 2.503 8.693 -6.778 1.00 98.62 223 THR A C 1
ATOM 1739 O O . THR A 1 223 ? 1.824 7.674 -6.719 1.00 98.62 223 THR A O 1
ATOM 1742 N N . MET A 1 224 ? 3.791 8.707 -6.453 1.00 98.62 224 MET A N 1
ATOM 1743 C CA . MET A 1 224 ? 4.530 7.534 -5.998 1.00 98.62 224 MET A CA 1
ATOM 1744 C C . MET A 1 224 ? 5.159 7.805 -4.640 1.00 98.62 224 MET A C 1
ATOM 1746 O O . MET A 1 224 ? 5.960 8.726 -4.493 1.00 98.62 224 MET A O 1
ATOM 1750 N N . TYR A 1 225 ? 4.845 6.949 -3.676 1.00 98.62 225 TYR A N 1
ATOM 1751 C CA . TYR A 1 225 ? 5.715 6.720 -2.535 1.00 98.62 225 TYR A CA 1
ATOM 1752 C C . TYR A 1 225 ? 6.770 5.704 -2.957 1.00 98.62 225 TYR A C 1
ATOM 1754 O O . TYR A 1 225 ? 6.430 4.658 -3.523 1.00 98.62 225 TYR A O 1
ATOM 1762 N N . TYR A 1 226 ? 8.039 6.005 -2.712 1.00 97.69 226 TYR A N 1
ATOM 1763 C CA . TYR A 1 226 ? 9.153 5.168 -3.151 1.00 97.69 226 TYR A CA 1
ATOM 1764 C C . TYR A 1 226 ? 10.117 4.872 -2.009 1.00 97.69 226 TYR A C 1
ATOM 1766 O O . TYR A 1 226 ? 10.235 5.640 -1.053 1.00 97.69 226 TYR A O 1
ATOM 1774 N N . ASP A 1 22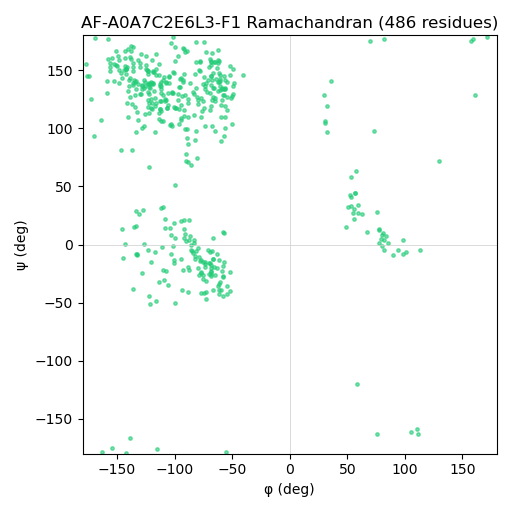7 ? 10.784 3.732 -2.132 1.00 95.50 227 ASP A N 1
ATOM 1775 C CA . ASP A 1 227 ? 11.770 3.243 -1.184 1.00 95.50 227 ASP A CA 1
ATOM 1776 C C . ASP A 1 227 ? 13.113 3.928 -1.446 1.00 95.50 227 ASP A C 1
ATOM 1778 O O . ASP A 1 227 ? 13.834 3.577 -2.385 1.00 95.50 227 ASP A O 1
ATOM 1782 N N . ALA A 1 228 ? 13.411 4.970 -0.679 1.00 95.19 228 ALA A N 1
ATOM 1783 C CA . ALA A 1 228 ? 14.641 5.735 -0.792 1.00 95.19 228 ALA A CA 1
ATOM 1784 C C . ALA A 1 228 ? 15.698 5.183 0.161 1.00 95.19 228 ALA A C 1
ATOM 1786 O O . ALA A 1 228 ? 15.402 4.833 1.303 1.00 95.19 228 ALA A O 1
ATOM 1787 N N . THR A 1 229 ? 16.947 5.127 -0.298 1.00 92.88 229 THR A N 1
ATOM 1788 C CA . THR A 1 229 ? 18.021 4.513 0.476 1.00 92.88 229 THR A CA 1
ATOM 1789 C C . THR A 1 229 ? 19.363 5.216 0.332 1.00 92.88 229 THR A C 1
ATOM 1791 O O . THR A 1 229 ? 19.727 5.734 -0.722 1.00 92.88 229 THR A O 1
ATOM 1794 N N . THR A 1 230 ? 20.170 5.142 1.389 1.00 91.38 230 THR A N 1
ATOM 1795 C CA . THR A 1 230 ? 21.606 5.475 1.359 1.00 91.38 230 THR A CA 1
ATOM 1796 C C . THR A 1 230 ? 22.486 4.302 0.895 1.00 91.38 230 THR A C 1
ATOM 1798 O O . THR A 1 230 ? 23.701 4.461 0.726 1.00 91.38 230 THR A O 1
ATOM 1801 N N . GLY A 1 231 ? 21.881 3.125 0.694 1.00 86.06 231 GLY A N 1
ATOM 1802 C CA . GLY A 1 231 ? 22.528 1.820 0.527 1.00 86.06 231 GLY A CA 1
ATOM 1803 C C . GLY A 1 231 ? 22.566 0.982 1.813 1.00 86.06 231 GLY A C 1
ATOM 1804 O O . GLY A 1 231 ? 22.950 -0.182 1.761 1.00 86.06 231 GLY A O 1
ATOM 1805 N N . GLY A 1 232 ? 22.180 1.557 2.960 1.00 83.81 232 GLY A N 1
ATOM 1806 C CA . GLY A 1 232 ? 22.126 0.849 4.248 1.00 83.81 232 GLY A CA 1
ATOM 1807 C C . GLY A 1 232 ? 20.992 1.267 5.189 1.00 83.81 232 GLY A C 1
ATOM 1808 O O . GLY A 1 232 ? 20.753 0.567 6.165 1.00 83.81 232 GLY A O 1
ATOM 1809 N N . LEU A 1 233 ? 20.300 2.374 4.902 1.00 88.75 233 LEU A N 1
ATOM 1810 C CA . LEU A 1 233 ? 19.060 2.797 5.566 1.00 88.75 233 LEU A CA 1
ATOM 1811 C C . LEU A 1 233 ? 17.969 2.964 4.512 1.00 88.75 233 LEU A C 1
ATOM 1813 O O . LEU A 1 233 ? 18.295 3.317 3.378 1.00 88.75 233 LEU A O 1
ATOM 1817 N N . GLU A 1 234 ? 16.712 2.735 4.881 1.00 93.31 234 GLU A N 1
ATOM 1818 C CA . GLU A 1 234 ? 15.554 2.826 3.981 1.00 93.31 234 GLU A CA 1
ATOM 1819 C C . GLU A 1 234 ? 14.455 3.684 4.616 1.00 93.31 234 GLU A C 1
ATOM 1821 O O . GLU A 1 234 ? 14.062 3.466 5.768 1.00 93.31 234 GLU A O 1
ATOM 1826 N N . VAL A 1 235 ? 13.960 4.654 3.851 1.00 96.19 235 VAL A N 1
ATOM 1827 C CA . VAL A 1 235 ? 12.924 5.622 4.240 1.00 96.19 235 VAL A CA 1
ATOM 1828 C C . VAL A 1 235 ? 11.969 5.863 3.072 1.00 96.19 235 VAL A C 1
ATOM 1830 O O . VAL A 1 235 ? 12.264 5.491 1.934 1.00 96.19 235 VAL A O 1
ATOM 1833 N N . MET A 1 236 ? 10.834 6.520 3.313 1.00 97.44 236 MET A N 1
ATOM 1834 C CA . MET A 1 236 ? 9.846 6.750 2.259 1.00 97.44 236 MET A CA 1
ATOM 1835 C C . MET A 1 236 ? 9.938 8.153 1.659 1.00 97.44 236 MET A C 1
ATOM 1837 O O . MET A 1 236 ? 9.679 9.157 2.327 1.00 97.44 236 MET A O 1
ATOM 1841 N N . GLY A 1 237 ? 10.249 8.214 0.366 1.00 97.44 237 GLY A N 1
ATOM 1842 C CA . GLY A 1 237 ? 10.138 9.425 -0.441 1.00 97.44 237 GLY A CA 1
ATOM 1843 C C . GLY A 1 237 ? 8.763 9.578 -1.086 1.00 97.44 237 GLY A C 1
ATOM 1844 O O . GLY A 1 237 ? 7.985 8.626 -1.147 1.00 97.44 237 GLY A O 1
ATOM 1845 N N . LEU A 1 238 ? 8.482 10.776 -1.603 1.00 98.31 238 LEU A N 1
ATOM 1846 C CA . LEU A 1 238 ? 7.276 11.092 -2.369 1.00 98.31 238 LEU A CA 1
ATOM 1847 C C . LEU A 1 238 ? 7.655 11.752 -3.694 1.00 98.31 238 LEU A C 1
ATOM 1849 O O . LEU A 1 238 ? 8.521 12.626 -3.735 1.00 98.31 238 LEU A O 1
ATOM 1853 N N . ALA A 1 239 ? 7.005 11.341 -4.774 1.00 98.25 239 ALA A N 1
ATOM 1854 C CA . ALA A 1 239 ? 7.220 11.864 -6.113 1.00 98.25 239 ALA A CA 1
ATOM 1855 C C . ALA A 1 239 ? 5.906 11.949 -6.891 1.00 98.25 239 ALA A C 1
ATOM 1857 O O . ALA A 1 239 ? 4.926 11.280 -6.561 1.00 98.25 239 ALA A O 1
ATOM 1858 N N . TYR A 1 240 ? 5.892 12.755 -7.946 1.00 98.62 240 TYR A N 1
ATOM 1859 C CA . TYR A 1 240 ? 4.727 12.952 -8.800 1.00 98.62 240 TYR A CA 1
ATOM 1860 C C . TYR A 1 240 ? 5.095 12.945 -10.284 1.00 98.62 240 TYR A C 1
ATOM 1862 O O . TYR A 1 240 ? 6.228 13.241 -10.674 1.00 98.62 240 TYR A O 1
ATOM 1870 N N . SER A 1 241 ? 4.132 12.563 -11.123 1.00 98.62 241 SER A N 1
ATOM 1871 C CA . SER A 1 241 ? 4.307 12.443 -12.567 1.00 98.62 241 SER A CA 1
ATOM 1872 C C . SER A 1 241 ? 3.001 12.646 -13.328 1.00 98.62 241 SER A C 1
ATOM 1874 O O . SER A 1 241 ? 1.945 12.142 -12.951 1.00 98.62 241 SER A O 1
ATOM 1876 N N . ALA A 1 242 ? 3.084 13.332 -14.468 1.00 97.81 242 ALA A N 1
ATOM 1877 C CA . ALA A 1 242 ? 1.958 13.474 -15.387 1.00 97.81 242 ALA A CA 1
ATOM 1878 C C . ALA A 1 242 ? 1.731 12.241 -16.278 1.00 97.81 242 ALA A C 1
ATOM 1880 O O . ALA A 1 242 ? 0.650 12.081 -16.834 1.00 97.81 242 ALA A O 1
ATOM 1881 N N . ASN A 1 243 ? 2.742 11.384 -16.451 1.00 96.69 243 ASN A N 1
ATOM 1882 C CA . ASN A 1 243 ? 2.706 10.281 -17.421 1.00 96.69 243 ASN A CA 1
ATOM 1883 C C . ASN A 1 243 ? 3.191 8.934 -16.863 1.00 96.69 243 ASN A C 1
ATOM 1885 O O . ASN A 1 243 ? 3.077 7.916 -17.539 1.00 96.69 243 ASN A O 1
ATOM 1889 N N . GLY A 1 244 ? 3.747 8.918 -15.653 1.00 97.69 244 GLY A N 1
ATOM 1890 C CA . GLY A 1 244 ? 4.296 7.728 -15.017 1.00 97.69 244 GLY A CA 1
ATOM 1891 C C . GLY A 1 244 ? 5.675 7.301 -15.531 1.00 97.69 244 GLY A C 1
ATOM 1892 O O . GLY A 1 244 ? 6.211 6.314 -15.038 1.00 97.69 244 GLY A O 1
ATOM 1893 N N . ASN A 1 245 ? 6.277 8.023 -16.478 1.00 97.81 245 ASN A N 1
ATOM 1894 C CA . ASN A 1 245 ? 7.585 7.700 -17.070 1.00 97.81 245 ASN A CA 1
ATOM 1895 C C . ASN A 1 245 ? 8.682 8.688 -16.625 1.00 97.81 245 ASN A C 1
ATOM 1897 O O . ASN A 1 245 ? 9.855 8.323 -16.538 1.00 97.81 245 ASN A O 1
ATOM 1901 N N . HIS A 1 246 ? 8.303 9.939 -16.351 1.00 98.38 246 HIS A N 1
ATOM 1902 C CA . HIS A 1 246 ? 9.183 11.002 -15.866 1.00 98.38 246 HIS A CA 1
ATOM 1903 C C . HIS A 1 246 ? 8.691 11.524 -14.518 1.00 98.38 246 HIS A C 1
ATOM 1905 O O . HIS A 1 246 ? 7.531 11.927 -14.419 1.00 98.38 246 HIS A O 1
ATOM 1911 N N . TRP A 1 247 ? 9.545 11.522 -13.499 1.00 98.56 247 TRP A N 1
ATOM 1912 C CA . TRP A 1 247 ? 9.146 11.784 -12.114 1.00 98.56 247 TRP A CA 1
ATOM 1913 C C . TRP A 1 247 ? 9.895 12.962 -11.496 1.00 98.56 247 TRP A C 1
ATOM 1915 O O . TRP A 1 247 ? 11.105 13.087 -11.658 1.00 98.56 247 TRP A O 1
ATOM 1925 N N . ALA A 1 248 ? 9.189 13.790 -10.732 1.00 97.56 248 ALA A N 1
ATOM 1926 C CA . ALA A 1 248 ? 9.788 14.825 -9.896 1.00 97.56 248 ALA A CA 1
ATOM 1927 C C . ALA A 1 248 ? 9.581 14.475 -8.420 1.00 97.56 248 ALA A C 1
ATOM 1929 O O . ALA A 1 248 ? 8.492 14.047 -8.025 1.00 97.56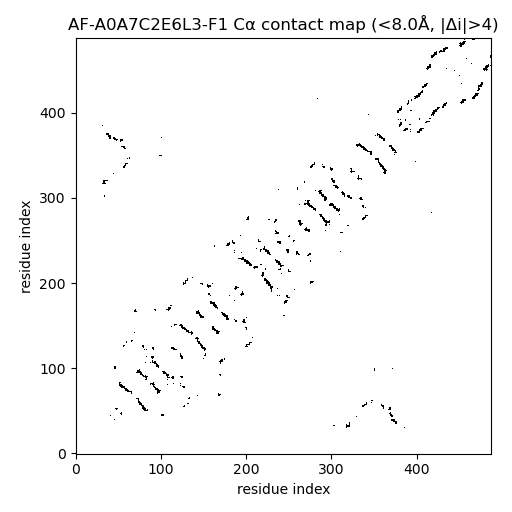 248 ALA A O 1
ATOM 1930 N N . ARG A 1 249 ? 10.622 14.642 -7.603 1.00 96.81 249 ARG A N 1
ATOM 1931 C CA . ARG A 1 249 ? 10.543 14.461 -6.152 1.00 96.81 249 ARG A CA 1
ATOM 1932 C C . ARG A 1 249 ? 9.742 15.609 -5.535 1.00 96.81 249 ARG A C 1
ATOM 1934 O O . ARG A 1 249 ? 9.871 16.760 -5.944 1.00 96.81 249 ARG A O 1
ATOM 1941 N N . TYR A 1 250 ? 8.930 15.305 -4.529 1.00 97.44 250 TYR A N 1
ATOM 1942 C CA . TYR A 1 250 ? 8.301 16.323 -3.696 1.00 97.44 250 TYR A CA 1
ATOM 1943 C C . TYR A 1 250 ? 9.360 17.075 -2.876 1.00 97.44 250 TYR A C 1
ATOM 1945 O O . TYR A 1 250 ? 10.266 16.459 -2.315 1.00 97.44 250 TYR A O 1
ATOM 1953 N N . HIS A 1 251 ? 9.259 18.403 -2.837 1.00 93.81 251 HIS A N 1
ATOM 1954 C CA . HIS A 1 251 ? 10.337 19.268 -2.353 1.00 93.81 251 HIS A CA 1
ATOM 1955 C C . HIS A 1 251 ? 9.834 20.522 -1.619 1.00 93.81 251 HIS A C 1
ATOM 1957 O O . HIS A 1 251 ? 10.589 21.476 -1.470 1.00 93.81 251 HIS A O 1
ATOM 1963 N N . GLU A 1 252 ? 8.556 20.597 -1.243 1.00 95.25 252 GLU A N 1
ATOM 1964 C CA . GLU A 1 252 ? 8.052 21.763 -0.503 1.00 95.25 252 GLU A CA 1
ATOM 1965 C C . GLU A 1 252 ? 8.456 21.687 0.977 1.00 95.25 252 GLU A C 1
ATOM 1967 O O . GLU A 1 252 ? 8.518 20.580 1.520 1.00 95.25 252 GLU A O 1
ATOM 1972 N N . PRO A 1 253 ? 8.661 22.833 1.654 1.00 91.88 253 PRO A N 1
ATOM 1973 C CA . PRO A 1 253 ? 8.993 22.867 3.072 1.00 91.88 253 PRO A CA 1
ATOM 1974 C C . PRO A 1 253 ? 8.065 22.020 3.953 1.00 91.88 253 PRO A C 1
ATOM 1976 O O . PRO A 1 253 ? 6.843 22.107 3.797 1.00 91.88 253 PRO A O 1
ATOM 1979 N N . PRO A 1 254 ? 8.594 21.246 4.928 1.00 91.06 254 PRO A N 1
ATOM 1980 C CA . PRO A 1 254 ? 10.010 21.055 5.299 1.00 91.06 254 PRO A CA 1
ATOM 1981 C C . PRO A 1 254 ? 10.709 19.871 4.583 1.00 91.06 254 PRO A C 1
ATOM 1983 O O . PRO A 1 254 ? 11.672 19.308 5.108 1.00 91.06 254 PRO A O 1
ATOM 1986 N N . TYR A 1 255 ? 10.184 19.422 3.441 1.00 90.31 255 TYR A N 1
ATOM 1987 C CA . TYR A 1 255 ? 10.611 18.217 2.719 1.00 90.31 255 TYR A CA 1
ATOM 1988 C C . TYR A 1 255 ? 11.533 18.509 1.527 1.00 90.31 255 TYR A C 1
ATOM 1990 O O . TYR A 1 255 ? 11.709 17.661 0.648 1.00 90.31 255 TYR A O 1
ATOM 1998 N N . GLU A 1 256 ? 12.156 19.688 1.480 1.00 88.81 256 GLU A N 1
ATOM 1999 C CA . GLU A 1 256 ? 13.149 20.037 0.459 1.00 88.81 256 GLU A CA 1
ATOM 2000 C C . GLU A 1 256 ? 14.266 18.992 0.419 1.00 88.81 256 GLU A C 1
ATOM 2002 O O . GLU A 1 256 ? 14.629 18.532 -0.661 1.00 88.81 256 GLU A O 1
ATOM 2007 N N . ASP A 1 257 ? 14.719 18.550 1.595 1.00 86.31 257 ASP A N 1
ATOM 2008 C CA . ASP A 1 257 ? 15.831 17.614 1.789 1.00 86.31 257 ASP A CA 1
ATOM 2009 C C . ASP A 1 257 ? 15.493 16.499 2.800 1.00 86.31 257 ASP A C 1
ATOM 2011 O O . ASP A 1 257 ? 16.381 15.952 3.455 1.00 86.31 257 ASP A O 1
ATOM 2015 N N . ALA A 1 258 ? 14.214 16.128 2.926 1.00 92.81 258 ALA A N 1
ATOM 2016 C CA . ALA A 1 258 ? 13.757 15.107 3.876 1.00 92.81 258 ALA A CA 1
ATOM 2017 C C . ALA A 1 258 ? 12.739 14.123 3.263 1.00 92.81 258 ALA A C 1
ATOM 2019 O O . ALA A 1 258 ? 11.963 14.514 2.385 1.00 92.81 258 ALA A O 1
ATOM 2020 N N . PRO A 1 259 ? 12.709 12.857 3.726 1.00 95.56 259 PRO A N 1
ATOM 2021 C CA . PRO A 1 259 ? 11.666 11.905 3.355 1.00 95.56 259 PRO A CA 1
ATOM 2022 C C . PRO A 1 259 ? 10.314 12.312 3.958 1.00 95.56 259 PRO A C 1
ATOM 2024 O O . PRO A 1 259 ? 10.257 12.980 4.991 1.00 95.56 259 PRO A O 1
ATOM 2027 N N . VAL A 1 260 ? 9.209 11.854 3.360 1.00 97.12 260 VAL A N 1
ATOM 2028 C CA . VAL A 1 260 ? 7.861 12.071 3.927 1.00 97.12 260 VAL A CA 1
ATOM 2029 C C . VAL A 1 260 ? 7.566 11.136 5.101 1.00 97.12 260 VAL A C 1
ATOM 2031 O O . VAL A 1 260 ? 6.760 11.468 5.970 1.00 97.12 260 VAL A O 1
ATOM 2034 N N . LEU A 1 261 ? 8.252 9.991 5.167 1.00 97.31 261 LEU A N 1
ATOM 2035 C CA . LEU A 1 261 ? 8.301 9.132 6.347 1.00 97.31 261 LEU A CA 1
ATOM 2036 C C . LEU A 1 261 ? 9.753 8.739 6.625 1.00 97.31 261 LEU A C 1
ATOM 2038 O O . LEU A 1 261 ? 10.360 8.012 5.842 1.00 97.31 261 LEU A O 1
ATOM 2042 N N . ASP A 1 262 ? 10.284 9.203 7.753 1.00 95.50 262 ASP A N 1
ATOM 2043 C CA . ASP A 1 262 ? 11.619 8.833 8.227 1.00 95.50 262 ASP A CA 1
ATOM 2044 C C . ASP A 1 262 ? 11.566 7.624 9.180 1.00 95.50 262 ASP A C 1
ATOM 2046 O O . ASP A 1 262 ? 10.490 7.220 9.638 1.00 95.50 262 ASP A O 1
ATOM 2050 N N . HIS A 1 263 ? 12.718 7.046 9.513 1.00 94.12 263 HIS A N 1
ATOM 2051 C CA . HIS A 1 263 ? 12.862 6.035 10.561 1.00 94.12 263 HIS A CA 1
ATOM 2052 C C . HIS A 1 263 ? 12.474 6.587 11.944 1.00 94.12 263 HIS A C 1
ATOM 2054 O O . HIS A 1 263 ? 12.344 7.792 12.169 1.00 94.12 263 HIS A O 1
ATOM 2060 N N . GLY A 1 264 ? 12.153 5.691 12.876 1.00 94.81 264 GLY A N 1
ATOM 2061 C CA . GLY A 1 264 ? 11.775 6.075 14.234 1.00 94.81 264 GLY A CA 1
ATOM 2062 C C . GLY A 1 264 ? 12.972 6.572 15.062 1.00 94.81 264 GLY A C 1
ATOM 2063 O O . GLY A 1 264 ? 14.126 6.340 14.703 1.00 94.81 264 GLY A O 1
ATOM 2064 N N . PRO A 1 265 ? 12.737 7.234 16.211 1.00 94.00 265 PRO A N 1
ATOM 2065 C CA . PRO A 1 265 ? 13.819 7.638 17.107 1.00 94.00 265 PRO A CA 1
ATOM 2066 C C . PRO A 1 265 ? 14.589 6.421 17.642 1.00 94.00 265 PRO A C 1
ATOM 2068 O O . PRO A 1 265 ? 14.054 5.312 17.715 1.00 94.00 265 PRO A O 1
ATOM 2071 N N . ALA A 1 266 ? 15.833 6.624 18.078 1.00 93.81 266 ALA A N 1
ATOM 2072 C CA . ALA A 1 266 ? 16.659 5.557 18.643 1.00 93.81 266 ALA A CA 1
ATOM 2073 C C . ALA A 1 266 ? 15.912 4.756 19.732 1.00 93.81 266 ALA A C 1
ATOM 2075 O O . ALA A 1 266 ? 15.345 5.328 20.664 1.00 93.81 266 ALA A O 1
ATOM 2076 N N . GLY A 1 267 ? 15.921 3.427 19.605 1.00 90.75 267 GLY A N 1
ATOM 2077 C CA . GLY A 1 267 ? 15.230 2.509 20.516 1.00 90.75 267 GLY A CA 1
ATOM 2078 C C . GLY A 1 267 ? 13.782 2.179 20.136 1.00 90.75 267 GLY A C 1
ATOM 2079 O O . GLY A 1 267 ? 13.212 1.265 20.728 1.00 90.75 267 GLY A O 1
ATOM 2080 N N . SER A 1 268 ? 13.195 2.860 19.147 1.00 95.19 268 SER A N 1
ATOM 2081 C CA . SER A 1 268 ? 11.949 2.405 18.512 1.00 95.19 268 SER A CA 1
ATOM 2082 C C . SER A 1 268 ? 12.180 1.136 17.681 1.00 95.19 268 SER A C 1
ATOM 2084 O O . SER A 1 268 ? 13.313 0.817 17.320 1.00 95.19 268 SER A O 1
ATOM 2086 N N . TRP A 1 269 ? 11.116 0.380 17.403 1.00 96.25 269 TRP A N 1
ATOM 2087 C CA . TRP A 1 269 ? 11.202 -0.860 16.621 1.00 96.25 269 TRP A CA 1
ATOM 2088 C C . TRP A 1 269 ? 11.645 -0.611 15.170 1.00 96.25 269 TRP A C 1
ATOM 2090 O O . TRP A 1 269 ? 12.241 -1.487 14.569 1.00 96.25 269 TRP A O 1
ATOM 2100 N N . ASP A 1 270 ? 11.386 0.577 14.624 1.00 96.75 270 ASP A N 1
ATOM 2101 C CA . ASP A 1 270 ? 11.710 1.000 13.262 1.00 96.75 270 ASP A CA 1
ATOM 2102 C C . ASP A 1 270 ? 12.829 2.049 13.244 1.00 96.75 270 ASP A C 1
ATOM 2104 O O . ASP A 1 270 ? 12.846 2.945 12.400 1.00 96.75 270 ASP A O 1
ATOM 2108 N N . SER A 1 271 ? 13.762 1.976 14.201 1.00 94.94 271 SER A N 1
ATOM 2109 C CA . SER A 1 271 ? 14.786 3.007 14.404 1.00 94.94 271 SER A CA 1
ATOM 2110 C C . SER A 1 271 ? 15.868 3.076 13.324 1.00 94.94 271 SER A C 1
ATOM 2112 O O . SER A 1 271 ? 16.742 3.932 13.413 1.00 94.94 271 SER A O 1
ATOM 2114 N N . ALA A 1 272 ? 15.867 2.163 12.353 1.00 91.00 272 ALA A N 1
ATOM 2115 C CA . ALA A 1 272 ? 16.810 2.172 11.232 1.00 91.00 272 ALA A CA 1
ATOM 2116 C C . ALA A 1 272 ? 16.117 2.084 9.865 1.00 91.00 272 ALA A C 1
ATOM 2118 O O . ALA A 1 272 ? 16.670 2.539 8.866 1.00 91.00 272 ALA A O 1
ATOM 2119 N N . PHE A 1 273 ? 14.907 1.526 9.813 1.00 95.62 273 PHE A N 1
ATOM 2120 C CA . PHE A 1 273 ? 14.183 1.307 8.567 1.00 95.62 273 PHE A CA 1
ATOM 2121 C C . PHE A 1 273 ? 12.706 1.638 8.753 1.00 95.62 273 PHE A C 1
ATOM 2123 O O . PHE A 1 273 ? 12.067 1.085 9.647 1.00 95.62 273 PHE A O 1
ATOM 2130 N N . ALA A 1 274 ? 12.162 2.492 7.889 1.00 96.81 274 ALA A N 1
ATOM 2131 C CA . ALA A 1 274 ? 10.730 2.764 7.784 1.00 96.81 274 ALA A CA 1
ATOM 2132 C C . ALA A 1 274 ? 10.389 3.053 6.319 1.00 96.81 274 ALA A C 1
ATOM 2134 O O . ALA A 1 274 ? 10.313 4.201 5.887 1.00 96.81 274 ALA A O 1
ATOM 2135 N N . SER A 1 275 ? 10.226 1.989 5.544 1.00 94.19 275 SER A N 1
ATOM 2136 C CA . SER A 1 275 ? 10.040 2.062 4.097 1.00 94.19 275 SER A CA 1
ATOM 2137 C C . SER A 1 275 ? 8.967 1.079 3.643 1.00 94.19 275 SER A C 1
ATOM 2139 O O . SER A 1 275 ? 8.186 0.608 4.462 1.00 94.19 275 SER A O 1
ATOM 2141 N N . TYR A 1 276 ? 8.885 0.829 2.337 1.00 92.44 276 TYR A N 1
ATOM 2142 C CA . TYR A 1 276 ? 7.987 -0.093 1.645 1.00 92.44 276 TYR A CA 1
ATOM 2143 C C . TYR A 1 276 ? 6.614 -0.294 2.308 1.00 92.44 276 TYR A C 1
ATOM 2145 O O . TYR A 1 276 ? 6.446 -1.045 3.275 1.00 92.44 276 TYR A O 1
ATOM 2153 N N . GLY A 1 277 ? 5.583 0.306 1.729 1.00 93.44 277 GLY A N 1
ATOM 2154 C CA . GLY A 1 277 ? 4.251 0.267 2.303 1.00 93.44 277 GLY A CA 1
ATOM 2155 C C . GLY A 1 277 ? 3.144 0.517 1.300 1.00 93.44 277 GLY A C 1
ATOM 2156 O O . GLY A 1 277 ? 3.400 0.812 0.137 1.00 93.44 277 GLY A O 1
ATOM 2157 N N . THR A 1 278 ? 1.909 0.431 1.778 1.00 97.00 278 THR A N 1
ATOM 2158 C CA . THR A 1 278 ? 0.725 0.838 1.021 1.00 97.00 278 THR A CA 1
ATOM 2159 C C . THR A 1 278 ? 0.100 2.064 1.661 1.00 97.00 278 THR A C 1
ATOM 2161 O O . THR A 1 278 ? -0.097 2.088 2.877 1.00 97.00 278 THR A O 1
ATOM 2164 N N . VAL A 1 279 ? -0.234 3.053 0.830 1.00 96.81 279 VAL A N 1
ATOM 2165 C CA . VAL A 1 279 ? -0.974 4.252 1.219 1.00 96.81 279 VAL A CA 1
ATOM 2166 C C . VAL A 1 279 ? -2.401 4.163 0.695 1.00 96.81 279 VAL A C 1
ATOM 2168 O O . VAL A 1 279 ? -2.624 3.902 -0.484 1.00 96.81 279 VAL A O 1
ATOM 2171 N N . VAL A 1 280 ? -3.367 4.402 1.575 1.00 92.25 280 VAL A N 1
ATOM 2172 C CA . VAL A 1 280 ? -4.795 4.397 1.269 1.00 92.25 280 VAL A CA 1
ATOM 2173 C C . VAL A 1 280 ? -5.401 5.733 1.710 1.00 92.25 280 VAL A C 1
ATOM 2175 O O . VAL A 1 280 ? -5.483 5.983 2.917 1.00 92.25 280 VAL A O 1
ATOM 2178 N N . PRO A 1 281 ? -5.852 6.596 0.780 1.00 85.81 281 PRO A N 1
ATOM 2179 C CA . PRO A 1 281 ? -6.737 7.701 1.129 1.00 85.81 281 PRO A CA 1
ATOM 2180 C C . PRO A 1 281 ? -8.108 7.149 1.532 1.00 85.81 281 PRO A C 1
ATOM 2182 O O . PRO A 1 281 ? -8.687 6.332 0.813 1.00 85.81 281 PRO A O 1
ATOM 2185 N N . ASN A 1 282 ? -8.647 7.582 2.670 1.00 71.31 282 ASN A N 1
ATOM 2186 C CA . ASN A 1 282 ? -10.015 7.250 3.058 1.00 71.31 282 ASN A CA 1
ATOM 2187 C C . ASN A 1 282 ? -11.019 8.315 2.580 1.00 71.31 282 ASN A C 1
ATOM 2189 O O . ASN A 1 282 ? -10.662 9.421 2.177 1.00 71.31 282 ASN A O 1
ATOM 2193 N N . ALA A 1 283 ? -12.310 7.983 2.663 1.00 59.78 283 ALA A N 1
ATOM 2194 C CA . ALA A 1 283 ? -13.401 8.850 2.211 1.00 59.78 283 ALA A CA 1
ATOM 2195 C C . ALA A 1 283 ? -13.579 10.152 3.024 1.00 59.78 283 ALA A C 1
ATOM 2197 O O . ALA A 1 283 ? -14.303 11.039 2.588 1.00 59.78 283 ALA A O 1
ATOM 2198 N N . ASN A 1 284 ? -12.936 10.277 4.189 1.00 61.03 284 ASN A N 1
ATOM 2199 C CA . ASN A 1 284 ? -13.053 11.433 5.082 1.00 61.03 284 ASN A CA 1
ATOM 2200 C C . ASN A 1 284 ? -11.875 12.416 4.947 1.00 61.03 284 ASN A C 1
ATOM 2202 O O . ASN A 1 284 ? -11.776 13.349 5.743 1.00 61.03 284 ASN A O 1
ATOM 2206 N N . GLY A 1 285 ? -10.967 12.195 3.990 1.00 71.19 285 GLY A N 1
ATOM 2207 C CA . GLY A 1 285 ? -9.777 13.027 3.799 1.00 71.19 285 GLY A CA 1
ATOM 2208 C C . GLY A 1 285 ? -8.611 12.702 4.739 1.00 71.19 285 GLY A C 1
ATOM 2209 O O . GLY A 1 285 ? -7.642 13.452 4.759 1.00 71.19 285 GLY A O 1
ATOM 2210 N N . GLU A 1 286 ? -8.669 11.601 5.496 1.00 82.12 286 GLU A N 1
ATOM 2211 C CA . GLU A 1 286 ? -7.510 11.075 6.231 1.00 82.12 286 GLU A CA 1
ATOM 2212 C C . GLU A 1 286 ? -6.824 9.985 5.398 1.00 82.12 286 GLU A C 1
ATOM 2214 O O . GLU A 1 286 ? -7.452 9.185 4.701 1.00 82.12 286 GLU A O 1
ATOM 2219 N N . TRP A 1 287 ? -5.504 9.968 5.466 1.00 90.56 287 TRP A N 1
ATOM 2220 C CA . TRP A 1 287 ? -4.637 9.055 4.748 1.00 90.56 287 TRP A CA 1
ATOM 2221 C C . TRP A 1 287 ? -4.060 8.037 5.715 1.00 90.56 287 TRP A C 1
ATOM 2223 O O . TRP A 1 287 ? -3.658 8.370 6.831 1.00 90.56 287 TRP A O 1
ATOM 2233 N N . HIS A 1 288 ? -3.982 6.794 5.265 1.00 92.38 288 HIS A N 1
ATOM 2234 C CA . HIS A 1 288 ? -3.477 5.674 6.043 1.00 92.38 288 HIS A CA 1
ATOM 2235 C C . HIS A 1 288 ? -2.283 5.061 5.340 1.00 92.38 288 HIS A C 1
ATOM 2237 O O . HIS A 1 288 ? -2.320 4.871 4.128 1.00 92.38 288 HIS A O 1
ATOM 2243 N N . MET A 1 289 ? -1.248 4.718 6.095 1.00 95.75 289 MET A N 1
ATOM 2244 C CA . MET A 1 289 ? -0.082 4.020 5.581 1.00 95.75 289 MET A CA 1
ATOM 2245 C C . MET A 1 289 ? 0.208 2.810 6.450 1.00 95.75 289 MET A C 1
ATOM 2247 O O . MET A 1 289 ? 0.331 2.935 7.666 1.00 95.75 289 MET A O 1
ATOM 2251 N N . TRP A 1 290 ? 0.377 1.656 5.817 1.00 97.00 290 TRP A N 1
ATOM 2252 C CA . TRP A 1 290 ? 1.026 0.505 6.434 1.00 97.00 290 TRP A CA 1
ATOM 2253 C C . TRP A 1 290 ? 2.399 0.381 5.816 1.00 97.00 290 TRP A C 1
ATOM 2255 O O . TRP A 1 290 ? 2.498 0.256 4.599 1.00 97.00 290 TRP A O 1
ATOM 2265 N N . TYR A 1 291 ? 3.434 0.457 6.639 1.00 97.69 291 TYR A N 1
ATOM 2266 C CA . TYR A 1 291 ? 4.821 0.518 6.195 1.00 97.69 291 TYR A CA 1
ATOM 2267 C C . TYR A 1 291 ? 5.621 -0.597 6.840 1.00 97.69 291 TYR A C 1
ATOM 2269 O O . TYR A 1 291 ? 5.278 -1.081 7.913 1.00 97.69 291 TYR A O 1
ATOM 2277 N N . SER A 1 292 ? 6.690 -1.004 6.190 1.00 97.81 292 SER A N 1
ATOM 2278 C CA . SER A 1 292 ? 7.619 -1.982 6.719 1.00 97.81 292 SER A CA 1
ATOM 2279 C C . SER A 1 292 ? 8.758 -1.306 7.470 1.00 97.81 292 SER A C 1
ATOM 2281 O O . SER A 1 292 ? 9.199 -0.218 7.097 1.00 97.81 292 SER A O 1
ATOM 2283 N N . GLY A 1 293 ? 9.273 -1.942 8.512 1.00 97.06 293 GLY A N 1
ATOM 2284 C CA . GLY A 1 293 ? 10.387 -1.378 9.260 1.00 97.06 293 GLY A CA 1
ATOM 2285 C C . GLY A 1 293 ? 11.118 -2.374 10.138 1.00 97.06 293 GLY A C 1
ATOM 2286 O O . GLY A 1 293 ? 10.796 -3.564 10.175 1.00 97.06 293 GLY A O 1
ATOM 2287 N N . GLY A 1 294 ? 12.118 -1.853 10.838 1.00 97.00 294 GLY A N 1
ATOM 2288 C CA . GLY A 1 294 ? 12.905 -2.611 11.799 1.00 97.00 294 GLY A CA 1
ATOM 2289 C C . GLY A 1 294 ? 14.120 -1.856 12.329 1.00 97.00 294 GLY A C 1
ATOM 2290 O O . GLY A 1 294 ? 14.413 -0.719 11.932 1.00 97.00 294 GLY A O 1
ATOM 2291 N N . GLN A 1 295 ? 14.843 -2.515 13.229 1.00 94.94 295 GLN A N 1
ATOM 2292 C CA . GLN A 1 295 ? 16.090 -2.028 13.817 1.00 94.94 295 GLN A CA 1
ATOM 2293 C C . GLN A 1 295 ? 17.313 -2.538 13.060 1.00 94.94 295 GLN A C 1
ATOM 2295 O O . GLN A 1 295 ? 18.285 -1.804 12.897 1.00 94.94 295 GLN A O 1
ATOM 2300 N N . SER A 1 296 ? 17.287 -3.795 12.618 1.00 92.75 296 SER A N 1
ATOM 2301 C CA . SER A 1 296 ? 18.398 -4.436 11.910 1.00 92.75 296 SER A CA 1
ATOM 2302 C C . SER A 1 296 ? 18.099 -4.694 10.437 1.00 92.75 296 SER A C 1
ATOM 2304 O O . SER A 1 296 ? 19.033 -4.772 9.638 1.00 92.75 296 SER A O 1
ATOM 2306 N N . ALA A 1 297 ? 16.821 -4.761 10.059 1.00 92.31 297 ALA A N 1
ATOM 2307 C CA . ALA A 1 297 ? 16.400 -4.786 8.666 1.00 92.31 297 ALA A CA 1
ATOM 2308 C C . ALA A 1 297 ? 14.958 -4.296 8.477 1.00 92.31 297 ALA A C 1
ATOM 2310 O O . ALA A 1 297 ? 14.120 -4.437 9.359 1.00 92.31 297 ALA A O 1
ATOM 2311 N N . VAL A 1 298 ? 14.633 -3.825 7.273 1.00 93.50 298 VAL A N 1
ATOM 2312 C CA . VAL A 1 298 ? 13.296 -3.323 6.896 1.00 93.50 298 VAL A CA 1
ATOM 2313 C C . VAL A 1 298 ? 12.158 -4.361 6.992 1.00 93.50 298 VAL A C 1
ATOM 2315 O O . VAL A 1 298 ? 10.987 -4.008 6.937 1.00 93.50 298 VAL A O 1
ATOM 2318 N N . HIS A 1 299 ? 12.475 -5.650 7.137 1.00 94.69 299 HIS A N 1
ATOM 2319 C CA . HIS A 1 299 ? 11.518 -6.764 7.073 1.00 94.69 299 HIS A CA 1
ATOM 2320 C C . HIS A 1 299 ? 11.147 -7.373 8.434 1.00 94.69 299 HIS A C 1
ATOM 2322 O O . HIS A 1 299 ? 10.616 -8.489 8.482 1.00 94.69 299 HIS A O 1
ATOM 2328 N N . GLU A 1 300 ? 11.466 -6.693 9.534 1.00 97.06 300 GLU A N 1
ATOM 2329 C CA . GLU A 1 300 ? 11.172 -7.173 10.890 1.00 97.06 300 GLU A CA 1
ATOM 2330 C C . GLU A 1 300 ? 9.696 -7.019 11.255 1.00 97.06 300 GLU A C 1
ATOM 2332 O O . GLU A 1 300 ? 9.158 -7.823 12.017 1.00 97.06 300 GLU A O 1
ATOM 2337 N N . GLY A 1 301 ? 9.010 -6.027 10.696 1.00 97.31 301 GLY A N 1
ATOM 2338 C CA . GLY A 1 301 ? 7.594 -5.852 10.957 1.00 97.31 301 GLY A CA 1
ATOM 2339 C C . GLY A 1 301 ? 6.903 -4.853 10.052 1.00 97.31 301 GLY A C 1
ATOM 2340 O O . GLY A 1 301 ? 7.509 -4.199 9.204 1.00 97.31 301 GLY A O 1
ATOM 2341 N N . ILE A 1 302 ? 5.601 -4.738 10.281 1.00 97.94 302 ILE A N 1
ATOM 2342 C CA . ILE A 1 302 ? 4.703 -3.813 9.602 1.00 97.94 302 ILE A CA 1
ATOM 2343 C C . ILE A 1 302 ? 4.178 -2.840 10.649 1.00 97.94 302 ILE A C 1
ATOM 2345 O O . ILE A 1 302 ? 3.576 -3.262 11.631 1.00 97.94 302 ILE A O 1
ATOM 2349 N N . GLY A 1 303 ? 4.401 -1.548 10.452 1.00 96.06 303 GLY A N 1
ATOM 2350 C CA . GLY A 1 303 ? 3.832 -0.457 11.228 1.00 96.06 303 GLY A CA 1
ATOM 2351 C C . GLY A 1 303 ? 2.671 0.222 10.515 1.00 96.06 303 GLY A C 1
ATOM 2352 O O . GLY A 1 303 ? 2.302 -0.112 9.389 1.00 96.06 303 GLY A O 1
ATOM 2353 N N . TYR A 1 304 ? 2.103 1.207 11.197 1.00 94.19 304 TYR A N 1
ATOM 2354 C CA . TYR A 1 304 ? 0.969 1.997 10.751 1.00 94.19 304 TYR A CA 1
ATOM 2355 C C . TYR A 1 304 ? 1.189 3.494 11.017 1.00 94.19 304 TYR A C 1
ATOM 2357 O O . TYR A 1 304 ? 1.742 3.881 12.050 1.00 94.19 304 TYR A O 1
ATOM 2365 N N . ALA A 1 305 ? 0.762 4.348 10.094 1.00 93.50 305 ALA A N 1
ATOM 2366 C CA . ALA A 1 305 ? 0.792 5.799 10.234 1.00 93.50 305 ALA A CA 1
ATOM 2367 C C . ALA A 1 305 ? -0.467 6.434 9.627 1.00 93.50 305 ALA A C 1
ATOM 2369 O O . ALA A 1 305 ? -1.064 5.896 8.693 1.00 93.50 305 ALA A O 1
ATOM 2370 N N . THR A 1 306 ? -0.853 7.596 10.149 1.00 91.81 306 THR A N 1
ATOM 2371 C CA . THR A 1 306 ? -1.957 8.415 9.623 1.00 91.81 306 THR A CA 1
ATOM 2372 C C . THR A 1 306 ? -1.449 9.770 9.162 1.00 91.81 306 THR A C 1
ATOM 2374 O O . THR A 1 306 ? -0.523 10.309 9.769 1.00 91.81 306 THR A O 1
ATOM 2377 N N . SER A 1 307 ? -2.078 10.352 8.149 1.00 93.56 307 SER A N 1
ATOM 2378 C CA . SER A 1 307 ? -1.765 11.694 7.666 1.00 93.56 307 SER A CA 1
ATOM 2379 C C . SER A 1 307 ? -3.042 12.463 7.308 1.00 93.56 307 SER A C 1
ATOM 2381 O O . SER A 1 307 ? -3.973 11.869 6.769 1.00 93.56 307 SER A O 1
ATOM 2383 N N . PRO A 1 308 ? -3.125 13.774 7.591 1.00 89.50 308 PRO A N 1
ATOM 2384 C CA . PRO A 1 308 ? -4.257 14.595 7.166 1.00 89.50 308 PRO A CA 1
ATOM 2385 C C . PRO A 1 308 ? -4.200 14.985 5.679 1.00 89.50 308 PRO A C 1
ATOM 2387 O O . PRO A 1 308 ? -5.179 15.497 5.151 1.00 89.50 308 PRO A O 1
ATOM 2390 N N . ASP A 1 309 ? -3.062 14.795 5.008 1.00 92.31 309 ASP A N 1
ATOM 2391 C CA . ASP A 1 309 ? -2.818 15.314 3.656 1.00 92.31 309 ASP A CA 1
ATOM 2392 C C . ASP A 1 309 ? -2.002 14.375 2.751 1.00 92.31 309 ASP A C 1
ATOM 2394 O O . ASP A 1 309 ? -1.738 14.717 1.604 1.00 92.31 309 ASP A O 1
ATOM 2398 N N . GLY A 1 310 ? -1.599 13.204 3.246 1.00 94.75 310 GLY A N 1
ATOM 2399 C CA . GLY A 1 310 ? -0.762 12.237 2.535 1.00 94.75 310 GLY A CA 1
ATOM 2400 C C . GLY A 1 310 ? 0.733 12.580 2.548 1.00 94.75 310 GLY A C 1
ATOM 2401 O O . GLY A 1 310 ? 1.542 11.818 2.016 1.00 94.75 310 GLY A O 1
ATOM 2402 N N . ILE A 1 311 ? 1.137 13.692 3.161 1.00 96.44 311 ILE A N 1
ATOM 2403 C CA . ILE A 1 311 ? 2.523 14.186 3.170 1.00 96.44 311 ILE A CA 1
ATOM 2404 C C . ILE A 1 311 ? 3.060 14.185 4.600 1.00 96.44 311 ILE A C 1
ATOM 2406 O O . ILE A 1 311 ? 4.138 13.658 4.859 1.00 96.44 311 ILE A O 1
ATOM 2410 N N . ASN A 1 312 ? 2.287 14.729 5.537 1.00 94.38 312 ASN A N 1
ATOM 2411 C CA . ASN A 1 312 ? 2.647 14.847 6.941 1.00 94.38 312 ASN A CA 1
ATOM 2412 C C . ASN A 1 312 ? 2.173 13.613 7.713 1.00 94.38 312 ASN A C 1
ATOM 2414 O O . ASN A 1 312 ? 0.996 13.504 8.064 1.00 94.38 312 ASN A O 1
ATOM 2418 N N . TRP A 1 313 ? 3.076 12.669 7.976 1.00 96.38 313 TRP A N 1
ATOM 2419 C CA . TRP A 1 313 ? 2.742 11.389 8.605 1.00 96.38 313 TRP A CA 1
ATOM 2420 C C . TRP A 1 313 ? 2.975 11.378 10.117 1.00 96.38 313 TRP A C 1
ATOM 2422 O O . TRP A 1 313 ? 4.012 11.798 10.622 1.00 96.38 313 TRP A O 1
ATOM 2432 N N . THR A 1 314 ? 2.011 10.823 10.849 1.00 93.94 314 THR A N 1
ATOM 2433 C CA . THR A 1 314 ? 2.106 10.522 12.282 1.00 93.94 314 THR A CA 1
ATOM 2434 C C . THR A 1 314 ? 2.083 9.011 12.474 1.00 93.94 314 THR A C 1
ATOM 2436 O O . THR A 1 314 ? 1.065 8.369 12.208 1.00 93.94 314 THR A O 1
ATOM 2439 N N . LYS A 1 315 ? 3.201 8.438 12.933 1.00 93.56 315 LYS A N 1
ATOM 2440 C CA . LYS A 1 315 ? 3.304 7.008 13.262 1.00 93.56 315 LYS A CA 1
ATOM 2441 C C . LYS A 1 315 ? 2.450 6.669 14.481 1.00 93.56 315 LYS A C 1
ATOM 2443 O O . LYS A 1 315 ? 2.397 7.440 15.440 1.00 93.56 315 LYS A O 1
ATOM 2448 N N . ASP A 1 316 ? 1.816 5.502 14.459 1.00 88.25 316 ASP A N 1
ATOM 2449 C CA . ASP A 1 316 ? 1.092 4.999 15.621 1.00 88.25 316 ASP A CA 1
ATOM 2450 C C . ASP A 1 316 ? 2.094 4.673 16.753 1.00 88.25 316 ASP A C 1
ATOM 2452 O O . ASP A 1 316 ? 3.053 3.926 16.528 1.00 88.25 316 ASP A O 1
ATOM 2456 N N . PRO A 1 317 ? 1.903 5.206 17.976 1.00 84.31 317 PRO A N 1
ATOM 2457 C CA . PRO A 1 317 ? 2.794 4.946 19.113 1.00 84.31 317 PRO A CA 1
ATOM 2458 C C . PRO A 1 317 ? 2.833 3.473 19.557 1.00 84.31 317 PRO A C 1
ATOM 2460 O O . PRO A 1 317 ? 3.642 3.114 20.410 1.00 84.31 317 PRO A O 1
ATOM 2463 N N . TYR A 1 318 ? 1.962 2.633 19.002 1.00 79.38 318 TYR A N 1
ATOM 2464 C CA . TYR A 1 318 ? 1.828 1.208 19.292 1.00 79.38 318 TYR A CA 1
ATOM 2465 C C . TYR A 1 318 ? 2.324 0.311 18.158 1.00 79.38 318 TYR A C 1
ATOM 2467 O O . TYR A 1 318 ? 2.029 -0.884 18.130 1.00 79.38 318 TYR A O 1
ATOM 2475 N N . ASN A 1 319 ? 3.062 0.881 17.209 1.00 91.38 319 ASN A N 1
ATOM 2476 C CA . ASN A 1 319 ? 3.795 0.086 16.241 1.00 91.38 319 ASN A CA 1
ATOM 2477 C C . ASN A 1 319 ? 4.871 -0.786 16.929 1.00 91.38 319 ASN A C 1
ATOM 2479 O O . ASN A 1 319 ? 5.414 -0.390 17.966 1.00 91.38 319 ASN A O 1
ATOM 2483 N N . PRO A 1 320 ? 5.217 -1.944 16.337 1.00 93.88 320 PRO A N 1
ATOM 2484 C CA . PRO A 1 320 ? 4.675 -2.483 15.087 1.00 93.88 320 PRO A CA 1
ATOM 2485 C C . PRO A 1 320 ? 3.286 -3.121 15.252 1.00 93.88 320 PRO A C 1
ATOM 2487 O O . PRO A 1 320 ? 2.878 -3.524 16.338 1.00 93.88 320 PRO A O 1
ATOM 2490 N N . ALA A 1 321 ? 2.561 -3.210 14.140 1.00 90.94 321 ALA A N 1
ATOM 2491 C CA . ALA A 1 321 ? 1.294 -3.920 14.022 1.00 90.94 321 ALA A CA 1
ATOM 2492 C C . ALA A 1 321 ? 1.452 -5.434 13.936 1.00 90.94 321 ALA A C 1
ATOM 2494 O O . ALA A 1 321 ? 0.697 -6.172 14.565 1.00 90.94 321 ALA A O 1
ATOM 2495 N N . LEU A 1 322 ? 2.439 -5.873 13.161 1.00 94.31 322 LEU A N 1
ATOM 2496 C CA . LEU A 1 322 ? 2.866 -7.260 13.040 1.00 94.31 322 LEU A CA 1
ATOM 2497 C C . LEU A 1 322 ? 4.389 -7.273 13.107 1.00 94.31 322 LEU A C 1
ATOM 2499 O O . LEU A 1 322 ? 5.032 -6.406 12.514 1.00 94.31 322 LEU A O 1
ATOM 2503 N N . HIS A 1 323 ? 4.971 -8.245 13.796 1.00 96.19 323 HIS A N 1
ATOM 2504 C CA . HIS A 1 323 ? 6.415 -8.355 13.964 1.00 96.19 323 HIS A CA 1
ATOM 2505 C C . HIS A 1 323 ? 6.888 -9.809 13.922 1.00 96.19 323 HIS A C 1
ATOM 2507 O O . HIS A 1 323 ? 6.184 -10.731 14.338 1.00 96.19 323 HIS A O 1
ATOM 2513 N N . ILE A 1 324 ? 8.123 -10.034 13.478 1.00 96.31 324 ILE A N 1
ATOM 2514 C CA . ILE A 1 324 ? 8.742 -11.370 13.423 1.00 96.31 324 ILE A CA 1
ATOM 2515 C C . ILE A 1 324 ? 8.809 -12.064 14.795 1.00 96.31 324 ILE A C 1
ATOM 2517 O O . ILE A 1 324 ? 8.865 -13.290 14.876 1.00 96.31 324 ILE A O 1
ATOM 2521 N N . SER A 1 325 ? 8.769 -11.296 15.888 1.00 95.88 325 SER A N 1
ATOM 2522 C CA . SER A 1 325 ? 8.802 -11.814 17.261 1.00 95.88 325 SER A CA 1
ATOM 2523 C C . SER A 1 325 ? 7.430 -12.173 17.836 1.00 95.88 325 SER A C 1
ATOM 2525 O O . SER A 1 325 ? 7.362 -12.560 19.001 1.00 95.88 325 SER A O 1
ATOM 2527 N N . ASP A 1 326 ? 6.346 -12.070 17.063 1.00 93.88 326 ASP A N 1
ATOM 2528 C CA . ASP A 1 326 ? 4.983 -12.371 17.535 1.00 93.88 326 ASP A CA 1
ATOM 2529 C C . ASP A 1 326 ? 4.760 -13.865 17.837 1.00 93.88 326 ASP A C 1
ATOM 2531 O O . ASP A 1 326 ? 3.698 -14.263 18.310 1.00 93.88 326 ASP A O 1
ATOM 2535 N N . GLY A 1 327 ? 5.746 -14.719 17.543 1.00 92.88 327 GLY A N 1
ATOM 2536 C CA . GLY A 1 327 ? 5.642 -16.168 17.714 1.00 92.88 327 GLY A CA 1
ATOM 2537 C C . GLY A 1 327 ? 4.826 -16.860 16.620 1.00 92.88 327 GLY A C 1
ATOM 2538 O O . GLY A 1 327 ? 4.495 -18.034 16.769 1.00 92.88 327 GLY A O 1
ATOM 2539 N N . VAL A 1 328 ? 4.519 -16.164 15.519 1.00 94.25 328 VAL A N 1
ATOM 2540 C CA . VAL A 1 328 ? 3.790 -16.717 14.370 1.00 94.25 328 VAL A CA 1
ATOM 2541 C C . VAL A 1 328 ? 4.765 -17.464 13.443 1.00 94.25 328 VAL A C 1
ATOM 2543 O O . VAL A 1 328 ? 5.611 -16.822 12.817 1.00 94.25 328 VAL A O 1
ATOM 2546 N N . PRO A 1 329 ? 4.685 -18.809 13.323 1.00 93.88 329 PRO A N 1
ATOM 2547 C CA . PRO A 1 329 ? 5.761 -19.604 12.726 1.00 93.88 329 PRO A CA 1
ATOM 2548 C C . PRO A 1 329 ? 6.083 -19.290 11.264 1.00 93.88 329 PRO A C 1
ATOM 2550 O O . PRO A 1 329 ? 7.259 -19.279 10.916 1.00 93.88 329 PRO A O 1
ATOM 2553 N N . TRP A 1 330 ? 5.072 -19.025 10.427 1.00 95.12 330 TRP A N 1
ATOM 2554 C CA . TRP A 1 330 ? 5.225 -18.855 8.972 1.00 95.12 330 TRP A CA 1
ATOM 2555 C C . TRP A 1 330 ? 5.888 -17.518 8.565 1.00 95.12 330 TRP A C 1
ATOM 2557 O O . TRP A 1 330 ? 6.350 -17.354 7.436 1.00 95.12 330 TRP A O 1
ATOM 2567 N N . ARG A 1 331 ? 5.959 -16.559 9.499 1.00 95.44 331 ARG A N 1
ATOM 2568 C CA . ARG A 1 331 ? 6.472 -15.193 9.288 1.00 95.44 331 ARG A CA 1
ATOM 2569 C C . ARG A 1 331 ? 7.492 -14.751 10.345 1.00 95.44 331 ARG A C 1
ATOM 2571 O O . ARG A 1 331 ? 7.654 -13.562 10.611 1.00 95.44 331 ARG A O 1
ATOM 2578 N N . ASN A 1 332 ? 8.186 -15.707 10.960 1.00 94.38 332 ASN A N 1
ATOM 2579 C CA . ASN A 1 332 ? 9.125 -15.458 12.060 1.00 94.38 332 ASN A CA 1
ATOM 2580 C C . ASN A 1 332 ? 10.542 -15.041 11.619 1.00 94.38 332 ASN A C 1
ATOM 2582 O O . ASN A 1 332 ? 11.362 -14.695 12.465 1.00 94.38 332 ASN A O 1
ATOM 2586 N N . VAL A 1 333 ? 10.847 -15.075 10.317 1.00 94.81 333 VAL A N 1
ATOM 2587 C CA . VAL A 1 333 ? 12.100 -14.537 9.749 1.00 94.81 333 VAL A CA 1
ATOM 2588 C C . VAL A 1 333 ? 11.855 -13.228 9.006 1.00 94.81 333 VAL A C 1
ATOM 2590 O O . VAL A 1 333 ? 12.710 -12.349 9.012 1.00 94.81 333 VAL A O 1
ATOM 2593 N N . ARG A 1 334 ? 10.699 -13.093 8.346 1.00 95.12 334 ARG A N 1
ATOM 2594 C CA . ARG A 1 334 ? 10.260 -11.857 7.685 1.00 95.12 334 ARG A CA 1
ATOM 2595 C C . ARG A 1 334 ? 8.774 -11.659 7.916 1.00 95.12 334 ARG A C 1
ATOM 2597 O O . ARG A 1 334 ? 8.020 -12.615 7.765 1.00 95.12 334 ARG A O 1
ATOM 2604 N N . THR A 1 335 ? 8.382 -10.431 8.224 1.00 96.81 335 THR A N 1
ATOM 2605 C CA . THR A 1 335 ? 6.998 -9.945 8.236 1.00 96.81 335 THR A CA 1
ATOM 2606 C C . THR A 1 335 ? 7.022 -8.608 7.499 1.00 96.81 335 THR A C 1
ATOM 2608 O O . THR A 1 335 ? 7.463 -7.608 8.059 1.00 96.81 335 THR A O 1
ATOM 2611 N N . TYR A 1 336 ? 6.684 -8.608 6.207 1.00 94.06 336 TYR A N 1
ATOM 2612 C CA . TYR A 1 336 ? 7.144 -7.552 5.300 1.00 94.06 336 TYR A CA 1
ATOM 2613 C C . TYR A 1 336 ? 6.156 -7.245 4.166 1.00 94.06 336 TYR A C 1
ATOM 2615 O O . TYR A 1 336 ? 5.314 -8.072 3.820 1.00 94.06 336 TYR A O 1
ATOM 2623 N N . THR A 1 337 ? 6.301 -6.090 3.513 1.00 95.50 337 THR A N 1
ATOM 2624 C CA . THR A 1 337 ? 5.642 -5.730 2.236 1.00 95.50 337 THR A CA 1
ATOM 2625 C C . THR A 1 337 ? 4.109 -5.785 2.267 1.00 95.50 337 THR A C 1
ATOM 2627 O O . THR A 1 337 ? 3.507 -6.595 1.561 1.00 95.50 337 THR A O 1
ATOM 2630 N N . PRO A 1 338 ? 3.452 -4.945 3.086 1.00 97.56 338 PRO A N 1
ATOM 2631 C CA . PRO A 1 338 ? 1.997 -4.906 3.143 1.00 97.56 338 PRO A CA 1
ATOM 2632 C C . PRO A 1 338 ? 1.412 -4.361 1.832 1.00 97.56 338 PRO A C 1
ATOM 2634 O O . PRO A 1 338 ? 1.714 -3.237 1.432 1.00 97.56 338 PRO A O 1
ATOM 2637 N N . SER A 1 339 ? 0.529 -5.134 1.207 1.00 98.19 339 SER A N 1
ATOM 2638 C CA . SER A 1 339 ? -0.399 -4.737 0.148 1.00 98.19 339 SER A CA 1
ATOM 2639 C C . SER A 1 339 ? -1.785 -4.585 0.756 1.00 98.19 339 SER A C 1
ATOM 2641 O O . SER A 1 339 ? -2.448 -5.584 1.039 1.00 98.19 339 SER A O 1
ATOM 2643 N N . VAL A 1 340 ? -2.218 -3.346 0.976 1.00 96.94 340 VAL A N 1
ATOM 2644 C CA . VAL A 1 340 ? -3.486 -3.048 1.655 1.00 96.94 340 VAL A CA 1
ATOM 2645 C C . VAL A 1 340 ? -4.476 -2.426 0.686 1.00 96.94 340 VAL A C 1
ATOM 2647 O O . VAL A 1 340 ? -4.162 -1.449 0.018 1.00 96.94 340 VAL A O 1
ATOM 2650 N N . ILE A 1 341 ? -5.695 -2.948 0.642 1.00 94.88 341 ILE A N 1
ATOM 2651 C CA . ILE A 1 341 ? -6.774 -2.352 -0.151 1.00 94.88 341 ILE A CA 1
ATOM 2652 C C . ILE A 1 341 ? -7.963 -2.029 0.742 1.00 94.88 341 ILE A C 1
ATOM 2654 O O . ILE A 1 341 ? -8.253 -2.747 1.702 1.00 94.88 341 ILE A O 1
ATOM 2658 N N . TYR A 1 342 ? -8.654 -0.949 0.391 1.00 90.56 342 TYR A N 1
ATOM 2659 C CA . TYR A 1 342 ? -9.871 -0.492 1.043 1.00 90.56 342 TYR A CA 1
ATOM 2660 C C . TYR A 1 342 ? -11.059 -0.626 0.102 1.00 90.56 342 TYR A C 1
ATOM 2662 O O . TYR A 1 342 ? -10.962 -0.268 -1.072 1.00 90.56 342 TYR A O 1
ATOM 2670 N N . SER A 1 343 ? -12.188 -1.089 0.630 1.00 88.12 343 SER A N 1
ATOM 2671 C CA . SER A 1 343 ? -13.460 -1.053 -0.080 1.00 88.12 343 SER A CA 1
ATOM 2672 C C . SER A 1 343 ? -14.591 -0.614 0.856 1.00 88.12 343 SER A C 1
ATOM 2674 O O . SER A 1 343 ? -14.862 -1.299 1.846 1.00 88.12 343 SER A O 1
ATOM 2676 N N . PRO A 1 344 ? -15.304 0.488 0.549 1.00 82.62 344 PRO A N 1
ATOM 2677 C CA . PRO A 1 344 ? -16.451 0.923 1.344 1.00 82.62 344 PRO A CA 1
ATOM 2678 C C . PRO A 1 344 ? -17.646 -0.033 1.220 1.00 82.62 344 PRO A C 1
ATOM 2680 O O . PRO A 1 344 ? -18.515 -0.039 2.088 1.00 82.62 344 PRO A O 1
ATOM 2683 N N . THR A 1 345 ? -17.692 -0.855 0.167 1.00 86.69 345 THR A N 1
ATOM 2684 C CA . THR A 1 345 ? -18.721 -1.885 -0.040 1.00 86.69 345 THR A CA 1
ATOM 2685 C C . THR A 1 345 ? -18.367 -3.207 0.635 1.00 86.69 345 THR A C 1
ATOM 2687 O O . THR A 1 345 ? -19.056 -4.204 0.431 1.00 86.69 345 THR A O 1
ATOM 2690 N N . GLN A 1 346 ? -17.289 -3.237 1.431 1.00 89.06 346 GLN A N 1
ATOM 2691 C CA . GLN A 1 346 ? -16.771 -4.453 2.062 1.00 89.06 346 GLN A CA 1
ATOM 2692 C C . GLN A 1 346 ? -16.528 -5.566 1.034 1.00 89.06 346 GLN A C 1
ATOM 2694 O O . GLN A 1 346 ? -16.841 -6.734 1.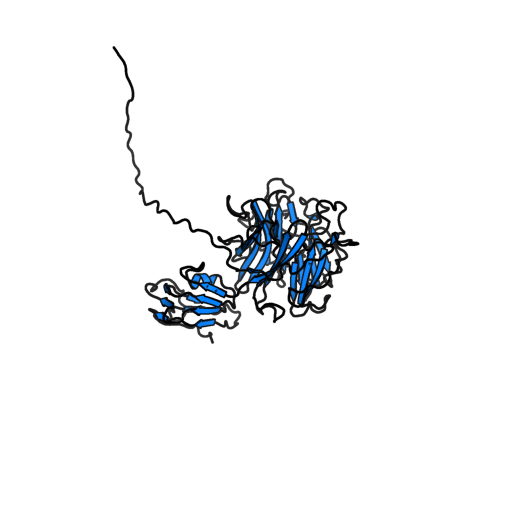262 1.00 89.06 346 GLN A O 1
ATOM 2699 N N . PHE A 1 347 ? -15.980 -5.173 -0.121 1.00 93.38 347 PHE A N 1
ATOM 2700 C CA . PHE A 1 347 ? -15.655 -6.061 -1.238 1.00 93.38 347 PHE A CA 1
ATOM 2701 C C . PHE A 1 347 ? -16.854 -6.820 -1.819 1.00 93.38 347 PHE A C 1
ATOM 2703 O O . PHE A 1 347 ? -16.684 -7.914 -2.343 1.00 93.38 347 PHE A O 1
ATOM 2710 N N . ASP A 1 348 ? -18.064 -6.262 -1.709 1.00 94.62 348 ASP A N 1
ATOM 2711 C CA . ASP A 1 348 ? -19.276 -6.741 -2.393 1.00 94.62 348 ASP A CA 1
ATOM 2712 C C . ASP A 1 348 ? -19.600 -8.233 -2.142 1.00 94.62 348 ASP A C 1
ATOM 2714 O O . ASP A 1 348 ? -20.244 -8.897 -2.952 1.00 94.62 348 ASP A O 1
ATOM 2718 N N . GLY A 1 349 ? -19.168 -8.772 -0.994 1.00 92.81 349 GLY A N 1
ATOM 2719 C CA . GLY A 1 349 ? -19.346 -10.182 -0.622 1.00 92.81 349 GLY A CA 1
ATOM 2720 C C . GLY A 1 349 ? -18.293 -11.146 -1.186 1.00 92.81 349 GLY A C 1
ATOM 2721 O O . GLY A 1 349 ? -18.425 -12.360 -1.024 1.00 92.81 349 GLY A O 1
ATOM 2722 N N . HIS A 1 350 ? -17.235 -10.641 -1.819 1.00 95.19 350 HIS A N 1
ATOM 2723 C CA . HIS A 1 350 ? -16.137 -11.425 -2.386 1.00 95.19 350 HIS A CA 1
ATOM 2724 C C . HIS A 1 350 ? -15.020 -11.639 -1.349 1.00 95.19 350 HIS A C 1
ATOM 2726 O O . HIS A 1 350 ? -13.948 -11.044 -1.400 1.00 95.19 350 HIS A O 1
ATOM 2732 N N . GLY A 1 351 ? -15.292 -12.481 -0.351 1.00 91.88 351 GLY A N 1
ATOM 2733 C CA . GLY A 1 351 ? -14.408 -12.768 0.790 1.00 91.88 351 GLY A CA 1
ATOM 2734 C C . GLY A 1 351 ? -14.957 -12.196 2.101 1.00 91.88 351 GLY A C 1
ATOM 2735 O O . GLY A 1 351 ? -16.159 -11.958 2.207 1.00 91.88 351 GLY A O 1
ATOM 2736 N N . GLY A 1 352 ? -14.112 -11.992 3.118 1.00 86.81 352 GLY A N 1
ATOM 2737 C CA . GLY A 1 352 ? -14.594 -11.511 4.416 1.00 86.81 352 GLY A CA 1
ATOM 2738 C C . GLY A 1 352 ? -15.111 -10.070 4.390 1.00 86.81 352 GLY A C 1
ATOM 2739 O O . GLY A 1 352 ? -14.617 -9.208 3.654 1.00 86.81 352 GLY A O 1
ATOM 2740 N N . ALA A 1 353 ? -16.146 -9.831 5.202 1.00 86.00 353 ALA A N 1
ATOM 2741 C CA . ALA A 1 353 ? -16.884 -8.573 5.293 1.00 86.00 353 ALA A CA 1
ATOM 2742 C C . ALA A 1 353 ? -16.131 -7.547 6.158 1.00 86.00 353 ALA A C 1
ATOM 2744 O O . ALA A 1 353 ? -16.480 -7.278 7.309 1.00 86.00 353 ALA A O 1
ATOM 2745 N N . THR A 1 354 ? -15.068 -6.982 5.591 1.00 86.69 354 THR A N 1
ATOM 2746 C CA . THR A 1 354 ? -14.246 -5.940 6.211 1.00 86.69 354 THR A CA 1
ATOM 2747 C C . THR A 1 354 ? -14.010 -4.786 5.244 1.00 86.69 354 THR A C 1
ATOM 2749 O O . THR A 1 354 ? -14.120 -4.935 4.031 1.00 86.69 354 THR A O 1
ATOM 2752 N N . LEU A 1 355 ? -13.669 -3.618 5.783 1.00 85.56 355 LEU A N 1
ATOM 2753 C CA . LEU A 1 355 ? -13.315 -2.440 4.992 1.00 85.56 355 LEU A CA 1
ATOM 2754 C C . LEU A 1 355 ? -11.888 -2.505 4.448 1.00 85.56 355 LEU A C 1
ATOM 2756 O O . LEU A 1 355 ? -11.598 -1.859 3.447 1.00 85.56 355 LEU A O 1
ATOM 2760 N N . LEU A 1 356 ? -10.994 -3.235 5.120 1.00 90.75 356 LEU A N 1
ATOM 2761 C CA . LEU A 1 356 ? -9.568 -3.278 4.808 1.00 90.75 356 LEU A CA 1
ATOM 2762 C C . LEU A 1 356 ? -9.071 -4.721 4.813 1.00 90.75 356 LEU A C 1
ATOM 2764 O O . LEU A 1 356 ? -9.241 -5.446 5.795 1.00 90.75 356 LEU A O 1
ATOM 2768 N N . LYS A 1 357 ? -8.399 -5.091 3.726 1.00 95.12 357 LYS A N 1
ATOM 2769 C CA . LYS A 1 357 ? -7.719 -6.375 3.549 1.00 95.12 357 LYS A CA 1
ATOM 2770 C C . LYS A 1 357 ? -6.230 -6.125 3.345 1.00 95.12 357 LYS A C 1
ATOM 2772 O O . LYS A 1 357 ? -5.870 -5.190 2.627 1.00 95.12 357 LYS A O 1
ATOM 2777 N N . MET A 1 358 ? -5.382 -6.938 3.968 1.00 97.69 358 MET A N 1
ATOM 2778 C CA . MET A 1 358 ? -3.930 -6.892 3.808 1.00 97.69 358 MET A CA 1
ATOM 2779 C C . MET A 1 358 ? -3.412 -8.243 3.332 1.00 97.69 358 MET A C 1
ATOM 2781 O O . MET A 1 358 ? -3.661 -9.265 3.967 1.00 97.69 358 MET A O 1
ATOM 2785 N N . TRP A 1 359 ? -2.609 -8.216 2.274 1.00 98.56 359 TRP A N 1
ATOM 2786 C CA . TRP A 1 359 ? -1.702 -9.303 1.923 1.00 98.56 359 TRP A CA 1
ATOM 2787 C C . TRP A 1 359 ? -0.285 -8.872 2.219 1.00 98.56 359 TRP A C 1
ATOM 2789 O O . TRP A 1 359 ? 0.077 -7.725 1.970 1.00 98.56 359 TRP A O 1
ATOM 2799 N N . PHE A 1 360 ? 0.521 -9.763 2.766 1.00 98.12 360 PHE A N 1
ATOM 2800 C CA . PHE A 1 360 ? 1.883 -9.426 3.146 1.00 98.12 360 PHE A CA 1
ATOM 2801 C C . PHE A 1 360 ? 2.769 -10.660 3.094 1.00 98.12 360 PHE A C 1
ATOM 2803 O O . PHE A 1 360 ? 2.304 -11.795 3.203 1.00 98.12 360 PHE A O 1
ATOM 2810 N N . THR A 1 361 ? 4.061 -10.431 2.916 1.00 97.19 361 THR A N 1
ATOM 2811 C CA . THR A 1 361 ? 5.029 -11.515 2.801 1.00 97.19 361 THR A CA 1
ATOM 2812 C C . THR A 1 361 ? 5.453 -11.993 4.182 1.00 97.19 361 THR A C 1
ATOM 2814 O O . THR A 1 361 ? 5.885 -11.196 5.024 1.00 97.19 361 THR A O 1
ATOM 2817 N N . GLY A 1 362 ? 5.419 -13.308 4.372 1.00 96.94 362 GLY A N 1
ATOM 2818 C CA . GLY A 1 362 ? 6.090 -14.006 5.459 1.00 96.94 362 GLY A CA 1
ATOM 2819 C C . GLY A 1 362 ? 7.209 -14.914 4.964 1.00 96.94 362 GLY A C 1
ATOM 2820 O O . GLY A 1 362 ? 7.218 -15.380 3.820 1.00 96.94 362 GLY A O 1
ATOM 2821 N N . ARG A 1 363 ? 8.175 -15.170 5.848 1.00 94.38 363 ARG A N 1
ATOM 2822 C CA . ARG A 1 363 ? 9.232 -16.159 5.621 1.00 94.38 363 ARG A CA 1
ATOM 2823 C C . ARG A 1 363 ? 9.483 -17.019 6.852 1.00 94.38 363 ARG A C 1
ATOM 2825 O O . ARG A 1 363 ? 9.668 -16.486 7.951 1.00 94.38 363 ARG A O 1
ATOM 2832 N N . THR A 1 364 ? 9.679 -18.311 6.591 1.00 83.62 364 THR A N 1
ATOM 2833 C CA . THR A 1 364 ? 10.315 -19.286 7.490 1.00 83.62 364 THR A CA 1
ATOM 2834 C C . THR A 1 364 ? 11.420 -20.011 6.731 1.00 83.62 364 THR A C 1
ATOM 2836 O O . THR A 1 364 ? 11.224 -20.455 5.600 1.00 83.62 364 THR A O 1
ATOM 2839 N N . GLY A 1 365 ? 12.606 -20.156 7.330 1.00 83.62 365 GLY A N 1
ATOM 2840 C CA . GLY A 1 365 ? 13.725 -20.828 6.659 1.00 83.62 365 GLY A CA 1
ATOM 2841 C C . GLY A 1 365 ? 14.091 -20.131 5.344 1.00 83.62 365 GLY A C 1
ATOM 2842 O O . GLY A 1 365 ? 14.450 -18.957 5.359 1.00 83.62 365 GLY A O 1
ATOM 2843 N N . SER A 1 366 ? 14.014 -20.822 4.205 1.00 82.62 366 SER A N 1
ATOM 2844 C CA . SER A 1 366 ? 14.218 -20.260 2.856 1.00 82.62 366 SER A CA 1
ATOM 2845 C C . SER A 1 366 ? 12.922 -19.978 2.084 1.00 82.62 366 SER A C 1
ATOM 2847 O O . SER A 1 366 ? 13.012 -19.490 0.958 1.00 82.62 366 SER A O 1
ATOM 2849 N N . ASN A 1 367 ? 11.749 -20.279 2.654 1.00 84.44 367 ASN A N 1
ATOM 2850 C CA . ASN A 1 367 ? 10.471 -20.207 1.946 1.00 84.44 367 ASN A CA 1
ATOM 2851 C C . ASN A 1 367 ? 9.802 -18.831 2.095 1.00 84.44 367 ASN A C 1
ATOM 2853 O O . ASN A 1 367 ? 9.649 -18.357 3.219 1.00 84.44 367 ASN A O 1
ATOM 2857 N N . TYR A 1 368 ? 9.405 -18.212 0.981 1.00 93.88 368 TYR A N 1
ATOM 2858 C CA . TYR A 1 368 ? 8.735 -16.907 0.932 1.00 93.88 368 TYR A CA 1
ATOM 2859 C C . TYR A 1 368 ? 7.306 -17.098 0.443 1.00 93.88 368 TYR A C 1
ATOM 2861 O O . TYR A 1 368 ? 7.091 -17.635 -0.644 1.00 93.88 368 TYR A O 1
ATOM 2869 N N . THR A 1 369 ? 6.359 -16.640 1.249 1.00 96.94 369 THR A N 1
ATOM 2870 C CA . THR A 1 369 ? 4.931 -16.907 1.074 1.00 96.94 369 THR A CA 1
ATOM 2871 C C . THR A 1 369 ? 4.126 -15.647 1.346 1.00 96.94 369 THR A C 1
ATOM 2873 O O . THR A 1 369 ? 4.617 -14.720 1.997 1.00 96.94 369 THR A O 1
ATOM 2876 N N . VAL A 1 370 ? 2.882 -15.610 0.876 1.00 98.44 370 VAL A N 1
ATOM 2877 C CA . VAL A 1 370 ? 1.969 -14.494 1.135 1.00 98.44 370 VAL A CA 1
ATOM 2878 C C . VAL A 1 370 ? 0.883 -14.945 2.102 1.00 98.44 370 VAL A C 1
ATOM 2880 O O . VAL A 1 370 ? 0.181 -15.929 1.865 1.00 98.44 370 VAL A O 1
ATOM 2883 N N . GLY A 1 371 ? 0.748 -14.212 3.202 1.00 98.12 371 GLY A N 1
ATOM 2884 C CA . GLY A 1 371 ? -0.376 -14.335 4.118 1.00 98.12 371 GLY A CA 1
ATOM 2885 C C . GLY A 1 371 ? -1.420 -13.255 3.887 1.00 98.12 371 GLY A C 1
ATOM 2886 O O . GLY A 1 371 ? -1.205 -12.287 3.157 1.00 98.12 371 GLY A O 1
ATOM 2887 N N . TYR A 1 372 ? -2.549 -13.443 4.549 1.00 97.88 372 TYR A N 1
ATOM 2888 C CA . TYR A 1 372 ? -3.725 -12.597 4.512 1.00 97.88 372 TYR A CA 1
ATOM 2889 C C . TYR A 1 372 ? -4.127 -12.196 5.929 1.00 97.88 372 TYR A C 1
ATOM 2891 O O . TYR A 1 372 ? -4.040 -12.992 6.870 1.00 97.88 372 TYR A O 1
ATOM 2899 N N . ALA A 1 373 ? -4.570 -10.956 6.088 1.00 95.25 373 ALA A N 1
ATOM 2900 C CA . ALA A 1 373 ? -5.194 -10.488 7.308 1.00 95.25 373 ALA A CA 1
ATOM 2901 C C . ALA A 1 373 ? -6.346 -9.533 7.003 1.00 95.25 373 ALA A C 1
ATOM 2903 O O . ALA A 1 373 ? -6.296 -8.725 6.071 1.00 95.25 373 ALA A O 1
ATOM 2904 N N . GLU A 1 374 ? -7.361 -9.584 7.856 1.00 90.94 374 GLU A N 1
ATOM 2905 C CA . GLU A 1 374 ? -8.499 -8.676 7.817 1.00 90.94 374 GLU A CA 1
ATOM 2906 C C . GLU A 1 374 ? -8.464 -7.719 8.993 1.00 90.94 374 GLU A C 1
ATOM 2908 O O . GLU A 1 374 ? -8.102 -8.074 10.119 1.00 90.94 374 GLU A O 1
ATOM 2913 N N . ARG A 1 375 ? -8.893 -6.488 8.746 1.00 85.81 375 ARG A N 1
ATOM 2914 C CA . ARG A 1 375 ? -9.167 -5.547 9.821 1.00 85.81 375 ARG A CA 1
ATOM 2915 C C . ARG A 1 375 ? -10.461 -5.941 10.537 1.00 85.81 375 ARG A C 1
ATOM 2917 O O . ARG A 1 375 ? -11.494 -6.105 9.891 1.00 85.81 375 ARG A O 1
ATOM 2924 N N . THR A 1 376 ? -10.457 -5.955 11.869 1.00 82.12 376 THR A N 1
ATOM 2925 C CA . THR A 1 376 ? -11.717 -5.899 12.635 1.00 82.12 376 THR A CA 1
ATOM 2926 C C . THR A 1 376 ? -12.429 -4.556 12.432 1.00 82.12 376 THR A C 1
ATOM 2928 O O . THR A 1 376 ? -11.809 -3.497 12.537 1.00 82.12 376 THR A O 1
ATOM 2931 N N . ASN A 1 377 ? -13.741 -4.580 12.192 1.00 79.88 377 ASN A N 1
ATOM 2932 C CA . ASN A 1 377 ? -14.587 -3.379 12.201 1.00 79.88 377 ASN A CA 1
ATOM 2933 C C . ASN A 1 377 ? -15.045 -2.984 13.619 1.00 79.88 377 ASN A C 1
ATOM 2935 O O . ASN A 1 377 ? -15.792 -2.022 13.778 1.00 79.88 377 ASN A O 1
ATOM 2939 N N . ILE A 1 378 ? -14.617 -3.725 14.646 1.00 83.56 378 ILE A N 1
ATOM 2940 C CA . ILE A 1 378 ? -14.917 -3.449 16.053 1.00 83.56 378 ILE A CA 1
ATOM 2941 C C . ILE A 1 378 ? -13.754 -2.693 16.697 1.00 83.56 378 ILE A C 1
ATOM 2943 O O . ILE A 1 378 ? -12.629 -3.198 16.737 1.00 83.56 378 ILE A O 1
ATOM 2947 N N . ILE A 1 379 ? -14.054 -1.527 17.269 1.00 85.88 379 ILE A N 1
ATOM 2948 C CA . ILE A 1 379 ? -13.148 -0.684 18.051 1.00 85.88 379 ILE A CA 1
ATOM 2949 C C . ILE A 1 379 ? -13.582 -0.723 19.525 1.00 85.88 379 ILE A C 1
ATOM 2951 O O . ILE A 1 379 ? -14.587 -0.106 19.883 1.00 85.88 379 ILE A O 1
ATOM 2955 N N . PRO A 1 380 ? -12.846 -1.422 20.406 1.00 88.81 380 PRO A N 1
ATOM 2956 C CA . PRO A 1 380 ? -13.129 -1.413 21.836 1.00 88.81 380 PRO A CA 1
ATOM 2957 C C . PRO A 1 380 ? -12.759 -0.069 22.476 1.00 88.81 380 PRO A C 1
ATOM 2959 O O . PRO A 1 380 ? -11.631 0.408 22.329 1.00 88.81 380 PRO A O 1
ATOM 2962 N N . VAL A 1 381 ? -13.673 0.498 23.257 1.00 90.25 381 VAL A N 1
ATOM 2963 C CA . VAL A 1 381 ? -13.521 1.776 23.960 1.00 90.25 381 VAL A CA 1
ATOM 2964 C C . VAL A 1 381 ? -13.722 1.557 25.451 1.00 90.25 381 VAL A C 1
ATOM 2966 O O . VAL A 1 381 ? -14.654 0.876 25.867 1.00 90.25 381 VAL A O 1
ATOM 2969 N N . GLY A 1 382 ? -12.856 2.142 26.270 1.00 90.25 382 GLY A N 1
ATOM 2970 C CA . GLY A 1 382 ? -13.058 2.173 27.708 1.00 90.25 382 GLY A CA 1
ATOM 2971 C C . GLY A 1 382 ? -11.810 2.415 28.541 1.00 90.25 382 GLY A C 1
ATOM 2972 O O . GLY A 1 382 ? -10.697 2.476 28.014 1.00 90.25 382 GLY A O 1
ATOM 2973 N N . PRO A 1 383 ? -11.963 2.519 29.874 1.00 85.38 383 PRO A N 1
ATOM 2974 C CA . PRO A 1 383 ? -10.887 2.919 30.782 1.00 85.38 383 PRO A CA 1
ATOM 2975 C C . PRO A 1 383 ? -9.648 2.018 30.717 1.00 85.38 383 PRO A C 1
ATOM 2977 O O . PRO A 1 383 ? -8.530 2.464 30.981 1.00 85.38 383 PRO A O 1
ATOM 2980 N N . THR A 1 384 ? -9.817 0.751 30.336 1.00 84.88 384 THR A N 1
ATOM 2981 C CA . THR A 1 384 ? -8.739 -0.240 30.185 1.00 84.88 384 THR A CA 1
ATOM 2982 C C . THR A 1 384 ? -8.314 -0.448 28.727 1.00 84.88 384 THR A C 1
ATOM 2984 O O . THR A 1 384 ? -7.240 -0.994 28.493 1.00 84.88 384 THR A O 1
ATOM 2987 N N . ARG A 1 385 ? -9.092 0.040 27.751 1.00 84.19 385 ARG A N 1
ATOM 2988 C CA . ARG A 1 385 ? -8.821 -0.060 26.303 1.00 84.19 385 ARG A CA 1
ATOM 2989 C C . ARG A 1 385 ? -7.839 1.013 25.840 1.00 84.19 385 ARG A C 1
ATOM 2991 O O . ARG A 1 385 ? -7.455 1.860 26.637 1.00 84.19 385 ARG A O 1
ATOM 2998 N N . LYS A 1 386 ? -7.394 1.000 24.583 1.00 76.56 386 LYS A N 1
ATOM 2999 C CA . LYS A 1 386 ? -6.508 2.062 24.076 1.00 76.56 386 LYS A CA 1
ATOM 3000 C C . LYS A 1 386 ? -7.276 3.376 23.874 1.00 76.56 386 LYS A C 1
ATOM 3002 O O . LYS A 1 386 ? -6.859 4.389 24.437 1.00 76.56 386 LYS A O 1
ATOM 3007 N N . TYR A 1 387 ? -8.450 3.349 23.242 1.00 86.06 387 TYR A N 1
ATOM 3008 C CA . TYR A 1 387 ? -9.382 4.480 23.286 1.00 86.06 387 TYR A CA 1
ATOM 3009 C C . TYR A 1 387 ? -10.053 4.581 24.651 1.00 86.06 387 TYR A C 1
ATOM 3011 O O . TYR A 1 387 ? -10.974 3.832 24.975 1.00 86.06 387 TYR A O 1
ATOM 3019 N N . LYS A 1 388 ? -9.574 5.522 25.468 1.00 89.44 388 LYS A N 1
ATOM 3020 C CA . LYS A 1 388 ? -10.148 5.804 26.791 1.00 89.44 388 LYS A CA 1
ATOM 3021 C C . LYS A 1 388 ? -11.459 6.581 26.701 1.00 89.44 388 LYS A C 1
ATOM 3023 O O . LYS A 1 388 ? -12.272 6.483 27.614 1.00 89.44 388 LYS A O 1
ATOM 3028 N N . THR A 1 389 ? -11.642 7.343 25.623 1.00 91.56 389 THR A N 1
ATOM 3029 C CA . THR A 1 389 ? -12.821 8.180 25.380 1.00 91.56 389 THR A CA 1
ATOM 3030 C C . THR A 1 389 ? -13.485 7.800 24.061 1.00 91.56 389 THR A C 1
ATOM 3032 O O . THR A 1 389 ? -12.813 7.376 23.115 1.00 91.56 389 THR A O 1
ATOM 3035 N N . ILE A 1 390 ? -14.800 7.966 23.979 1.00 90.75 390 ILE A N 1
ATOM 3036 C CA . ILE A 1 390 ? -15.600 7.676 22.789 1.00 90.75 390 ILE A CA 1
ATOM 3037 C C . ILE A 1 390 ? -15.224 8.640 21.660 1.00 90.75 390 ILE A C 1
ATOM 3039 O O . ILE A 1 390 ? -15.087 8.197 20.523 1.00 90.75 390 ILE A O 1
ATOM 3043 N N . GLN A 1 391 ? -14.967 9.923 21.943 1.00 88.75 391 GLN A N 1
ATOM 3044 C CA . GLN A 1 391 ? -14.555 10.883 20.915 1.00 88.75 391 GLN A CA 1
ATOM 3045 C C . GLN A 1 391 ? -13.232 10.484 20.260 1.00 88.75 391 GLN A C 1
ATOM 3047 O O . GLN A 1 391 ? -13.127 10.511 19.036 1.00 88.75 391 GLN A O 1
ATOM 3052 N N . SER A 1 392 ? -12.250 10.041 21.053 1.00 86.12 392 SER A N 1
ATOM 3053 C CA . SER A 1 392 ? -10.966 9.597 20.500 1.00 86.12 392 SER A CA 1
ATOM 3054 C C . SER A 1 392 ? -11.125 8.401 19.553 1.00 86.12 392 SER A C 1
ATOM 3056 O O . SER A 1 392 ? -10.434 8.330 18.539 1.00 86.12 392 SER A O 1
ATOM 3058 N N . ALA A 1 393 ? -12.080 7.508 19.837 1.00 87.38 393 ALA A N 1
ATOM 3059 C CA . ALA A 1 393 ? -12.422 6.397 18.956 1.00 87.38 393 ALA A CA 1
ATOM 3060 C C . ALA A 1 393 ? -13.175 6.860 17.699 1.00 87.38 393 ALA A C 1
ATOM 3062 O O . ALA A 1 393 ? -12.876 6.384 16.609 1.00 87.38 393 ALA A O 1
ATOM 3063 N N . ILE A 1 394 ? -14.113 7.811 17.816 1.00 84.56 394 ILE A N 1
ATOM 3064 C CA . ILE A 1 394 ? -14.826 8.393 16.663 1.00 84.56 394 ILE A CA 1
ATOM 3065 C C . ILE A 1 394 ? -13.835 9.015 15.679 1.00 84.56 394 ILE A C 1
ATOM 3067 O O . ILE A 1 394 ? -13.950 8.815 14.465 1.00 84.56 394 ILE A O 1
ATOM 3071 N N . ASP A 1 395 ? -12.850 9.749 16.194 1.00 79.81 395 ASP A N 1
ATOM 3072 C CA . ASP A 1 395 ? -11.872 10.439 15.361 1.00 79.81 395 ASP A CA 1
ATOM 3073 C C . ASP A 1 395 ? -11.048 9.465 14.524 1.00 79.81 395 ASP A C 1
ATOM 3075 O O . ASP A 1 395 ? -10.791 9.738 13.354 1.00 79.81 395 ASP A O 1
ATOM 3079 N N . LYS A 1 396 ? -10.742 8.288 15.077 1.00 79.38 396 LYS A N 1
ATOM 3080 C CA . LYS A 1 396 ? -9.926 7.257 14.426 1.00 79.38 396 LYS A CA 1
ATOM 3081 C C . LYS A 1 396 ? -10.698 6.176 13.677 1.00 79.38 396 LYS A C 1
ATOM 3083 O O . LYS A 1 396 ? -10.099 5.439 12.899 1.00 79.38 396 LYS A O 1
ATOM 3088 N N . ALA A 1 397 ? -12.007 6.085 13.872 1.00 79.75 397 ALA A N 1
ATOM 3089 C CA . ALA A 1 397 ? -12.840 5.106 13.191 1.00 79.75 397 ALA A CA 1
ATOM 3090 C C . ALA A 1 397 ? -12.971 5.381 11.680 1.00 79.75 397 ALA A C 1
ATOM 3092 O O . ALA A 1 397 ? -13.083 6.532 11.236 1.00 79.75 397 ALA A O 1
ATOM 3093 N N . PHE A 1 398 ? -13.037 4.306 10.900 1.00 78.56 398 PHE A N 1
ATOM 3094 C CA . PHE A 1 398 ? -13.475 4.307 9.510 1.00 78.56 398 PHE A CA 1
ATOM 3095 C C . PHE A 1 398 ? -15.010 4.367 9.440 1.00 78.56 398 PHE A C 1
ATOM 3097 O O . PHE A 1 398 ? -15.695 3.853 10.331 1.00 78.56 398 PHE A O 1
ATOM 3104 N N . PRO A 1 399 ? -15.589 4.963 8.379 1.00 76.75 399 PRO A N 1
ATOM 3105 C CA . PRO A 1 399 ? -17.024 4.863 8.138 1.00 76.75 399 PRO A CA 1
ATOM 3106 C C . PRO A 1 399 ? -17.483 3.397 8.096 1.00 76.75 399 PRO A C 1
ATOM 3108 O O . PRO A 1 399 ? -16.940 2.603 7.337 1.00 76.75 399 PRO A O 1
ATOM 3111 N N . GLY A 1 400 ? -18.491 3.047 8.893 1.00 77.75 400 GLY A N 1
ATOM 3112 C CA . GLY A 1 400 ? -19.038 1.694 9.031 1.00 77.75 400 GLY A CA 1
ATOM 3113 C C . GLY A 1 400 ? -18.566 0.935 10.276 1.00 77.75 400 GLY A C 1
ATOM 3114 O O . GLY A 1 400 ? -19.096 -0.139 10.554 1.00 77.75 400 GLY A O 1
ATOM 3115 N N . ASP A 1 401 ? -17.622 1.482 11.045 1.00 83.88 401 ASP A N 1
ATOM 3116 C CA . ASP A 1 401 ? -17.122 0.834 12.258 1.00 83.88 401 ASP A CA 1
ATOM 3117 C C . ASP A 1 401 ? -18.139 0.756 13.396 1.00 83.88 401 ASP A C 1
ATOM 3119 O O . ASP A 1 401 ? -19.077 1.553 13.512 1.00 83.88 401 ASP A O 1
ATOM 3123 N N . ILE A 1 402 ? -17.882 -0.204 14.284 1.00 86.94 402 ILE A N 1
ATOM 3124 C CA . ILE A 1 402 ? -18.615 -0.450 15.518 1.00 86.94 402 ILE A CA 1
ATOM 3125 C C . ILE A 1 402 ? -17.709 -0.109 16.705 1.00 86.94 402 ILE A C 1
ATOM 3127 O O . ILE A 1 402 ? -16.716 -0.784 16.953 1.00 86.94 402 ILE A O 1
ATOM 3131 N N . LEU A 1 403 ? -18.067 0.911 17.475 1.00 91.56 403 LEU A N 1
ATOM 3132 C CA . LEU A 1 403 ? -17.418 1.272 18.728 1.00 91.56 403 LEU A CA 1
ATOM 3133 C C . LEU A 1 403 ? -18.099 0.495 19.857 1.00 91.56 403 LEU A C 1
ATOM 3135 O O . LEU A 1 403 ? -19.253 0.768 20.194 1.00 91.56 403 LEU A O 1
ATOM 3139 N N . GLU A 1 404 ? -17.396 -0.476 20.430 1.00 92.38 404 GLU A N 1
ATOM 3140 C CA . GLU A 1 404 ? -17.859 -1.266 21.573 1.00 92.38 404 GLU A CA 1
ATOM 3141 C C . GLU A 1 404 ? -17.347 -0.661 22.875 1.00 92.38 404 GLU A C 1
ATOM 3143 O O . GLU A 1 404 ? -16.163 -0.749 23.191 1.00 92.38 404 GLU A O 1
ATOM 3148 N N . VAL A 1 405 ? -18.246 -0.036 23.629 1.00 93.00 405 VAL A N 1
ATOM 3149 C CA . VAL A 1 405 ? -17.907 0.757 24.810 1.00 93.00 405 VAL A CA 1
ATOM 3150 C C . VAL A 1 405 ? -18.120 -0.060 26.085 1.00 93.00 405 VAL A C 1
ATOM 3152 O O . VAL A 1 405 ? -19.244 -0.464 26.396 1.00 93.00 405 VAL A O 1
ATOM 3155 N N . ASP A 1 406 ? -17.036 -0.292 26.825 1.00 92.88 406 ASP A N 1
ATOM 3156 C CA . ASP A 1 406 ? -17.031 -0.936 28.141 1.00 92.88 406 ASP A CA 1
ATOM 3157 C C . ASP A 1 406 ? -17.836 -0.114 29.174 1.00 92.88 406 ASP A C 1
ATOM 3159 O O . ASP A 1 406 ? -17.939 1.112 29.037 1.00 92.88 406 ASP A O 1
ATOM 3163 N N . PRO A 1 407 ? -18.350 -0.746 30.253 1.00 94.25 407 PRO A N 1
ATOM 3164 C CA . PRO A 1 407 ? -18.966 -0.040 31.376 1.00 94.25 407 PRO A CA 1
ATOM 3165 C C . PRO A 1 407 ? -18.123 1.127 31.895 1.00 94.25 407 PRO A C 1
ATOM 3167 O O . PRO A 1 407 ? -16.909 1.006 32.079 1.00 94.25 407 PRO A O 1
ATOM 3170 N N . GLY A 1 408 ? -18.776 2.239 32.218 1.00 93.19 408 GLY A N 1
ATOM 3171 C CA . GLY A 1 408 ? -18.104 3.412 32.765 1.00 93.19 408 GLY A CA 1
ATOM 3172 C C . GLY A 1 408 ? -18.878 4.707 32.569 1.00 93.19 408 GLY A C 1
ATOM 3173 O O . GLY A 1 408 ? -19.920 4.739 31.916 1.00 93.19 408 GLY A O 1
ATOM 3174 N N . THR A 1 409 ? -18.338 5.782 33.142 1.00 92.88 409 THR A N 1
ATOM 3175 C CA . THR A 1 409 ? -18.820 7.149 32.925 1.00 92.88 409 THR A CA 1
ATOM 3176 C C . THR A 1 409 ? -17.828 7.895 32.048 1.00 92.88 409 THR A C 1
ATOM 3178 O O . THR A 1 409 ? -16.685 8.118 32.447 1.00 92.88 409 THR A O 1
ATOM 3181 N N . TYR A 1 410 ? -18.289 8.300 30.873 1.00 89.69 410 TYR A N 1
ATOM 3182 C CA . TYR A 1 410 ? -17.523 9.020 29.870 1.00 89.69 410 TYR A CA 1
ATOM 3183 C C . TYR A 1 410 ? -17.945 10.487 29.900 1.00 89.69 410 TYR A C 1
ATOM 3185 O O . TYR A 1 410 ? -19.036 10.838 29.451 1.00 89.69 410 TYR A O 1
ATOM 3193 N N . ASN A 1 411 ? -17.103 11.330 30.503 1.00 89.00 411 ASN A N 1
ATOM 3194 C CA . ASN A 1 411 ? -17.345 12.766 30.602 1.00 89.00 411 ASN A CA 1
ATOM 3195 C C . ASN A 1 411 ? -16.784 13.479 29.363 1.00 89.00 411 ASN A C 1
ATOM 3197 O O . ASN A 1 411 ? -15.617 13.875 29.344 1.00 89.00 411 ASN A O 1
ATOM 3201 N N . GLU A 1 412 ? -17.588 13.558 28.302 1.00 83.94 412 GLU A N 1
ATOM 3202 C CA . GLU A 1 412 ? -17.183 14.108 27.006 1.00 83.94 412 GLU A CA 1
ATOM 3203 C C . GLU A 1 412 ? -18.372 14.583 26.154 1.00 83.94 412 GLU A C 1
ATOM 3205 O O . GLU A 1 412 ? -19.508 14.143 26.334 1.00 83.94 412 GLU A O 1
ATOM 3210 N N . SER A 1 413 ? -18.082 15.460 25.189 1.00 77.81 413 SER A N 1
ATOM 3211 C CA . SER A 1 413 ? -19.003 15.839 24.113 1.00 77.81 413 SER A CA 1
ATOM 3212 C C . SER A 1 413 ? -18.612 15.093 22.844 1.00 77.81 413 SER A C 1
ATOM 3214 O O . SER A 1 413 ? -17.448 15.134 22.448 1.00 77.81 413 SER A O 1
ATOM 3216 N N . LEU A 1 414 ? -19.578 14.451 22.189 1.00 82.75 414 LEU A N 1
ATOM 3217 C CA . LEU A 1 414 ? -19.333 13.661 20.987 1.00 82.75 414 LEU A CA 1
ATOM 3218 C C . LEU A 1 414 ? -19.641 14.468 19.728 1.00 82.75 414 LEU A C 1
ATOM 3220 O O . LEU A 1 414 ? -20.735 15.005 19.576 1.00 82.75 414 LEU A O 1
ATOM 3224 N N . ARG A 1 415 ? -18.705 14.500 18.786 1.00 79.12 415 ARG A N 1
ATOM 3225 C CA . ARG A 1 415 ? -18.875 15.005 17.428 1.00 79.12 415 ARG A CA 1
ATOM 3226 C C . ARG A 1 415 ? -18.743 13.840 16.460 1.00 79.12 415 ARG A C 1
ATOM 3228 O O . ARG A 1 415 ? -17.641 13.358 16.213 1.00 79.12 415 ARG A O 1
ATOM 3235 N N . VAL A 1 416 ? -19.863 13.433 15.875 1.00 76.56 416 VAL A N 1
ATOM 3236 C CA . VAL A 1 416 ? -19.920 12.348 14.893 1.00 76.56 416 VAL A CA 1
ATOM 3237 C C . VAL A 1 416 ? -20.166 12.935 13.513 1.00 76.56 416 VAL A C 1
ATOM 3239 O O . VAL A 1 416 ? -21.117 13.679 13.300 1.00 76.56 416 VAL A O 1
ATOM 3242 N N . TYR A 1 417 ? -19.284 12.620 12.577 1.00 74.94 417 TYR A N 1
ATOM 3243 C CA . TYR A 1 417 ? -19.258 13.209 11.233 1.00 74.94 417 TYR A CA 1
ATOM 3244 C C . TYR A 1 417 ? -19.061 12.150 10.139 1.00 74.94 417 TYR A C 1
ATOM 3246 O O . TYR A 1 417 ? -18.710 12.472 9.011 1.00 74.94 417 TYR A O 1
ATOM 3254 N N . LYS A 1 418 ? -19.247 10.877 10.500 1.00 73.31 418 LYS A N 1
ATOM 3255 C CA . LYS A 1 418 ? -19.071 9.703 9.644 1.00 73.31 418 LYS A CA 1
ATOM 3256 C C . LYS A 1 418 ? -20.053 8.611 10.079 1.00 73.31 418 LYS A C 1
ATOM 3258 O O . LYS A 1 418 ? -20.532 8.626 11.215 1.00 73.31 418 LYS A O 1
ATOM 3263 N N . SER A 1 419 ? -20.355 7.667 9.191 1.00 78.31 419 SER A N 1
ATOM 3264 C CA . SER A 1 419 ? -21.221 6.529 9.519 1.00 78.31 419 SER A CA 1
ATOM 3265 C C . SER A 1 419 ? -20.578 5.636 10.575 1.00 78.31 419 SER A C 1
ATOM 3267 O O . SER A 1 419 ? -19.475 5.163 10.343 1.00 78.31 419 SER A O 1
ATOM 3269 N N . LEU A 1 420 ? -21.239 5.397 11.711 1.00 81.94 420 LEU A N 1
ATOM 3270 C CA . LEU A 1 420 ? -20.733 4.562 12.814 1.00 81.94 420 LEU A CA 1
ATOM 3271 C C . LEU A 1 420 ? -21.879 3.903 13.582 1.00 81.94 420 LEU A C 1
ATOM 3273 O O . LEU A 1 420 ? -22.979 4.451 13.673 1.00 81.94 420 LEU A O 1
ATOM 3277 N N . THR A 1 421 ? -21.583 2.775 14.220 1.00 87.50 421 THR A N 1
ATOM 3278 C CA . THR A 1 421 ? -22.385 2.234 15.324 1.00 87.50 421 THR A CA 1
ATOM 3279 C C . THR A 1 421 ? -21.611 2.409 16.622 1.00 87.50 421 THR A C 1
ATOM 3281 O O . THR A 1 421 ? -20.499 1.920 16.736 1.00 87.50 421 THR A O 1
ATOM 3284 N N . ILE A 1 422 ? -22.177 3.078 17.619 1.00 91.25 422 ILE A N 1
ATOM 3285 C CA . ILE A 1 422 ? -21.600 3.203 18.961 1.00 91.25 422 ILE A CA 1
ATOM 3286 C C . ILE A 1 422 ? -22.512 2.444 19.912 1.00 91.25 422 ILE A C 1
ATOM 3288 O O . ILE A 1 422 ? -23.676 2.805 20.071 1.00 91.25 422 ILE A O 1
ATOM 3292 N N . ARG A 1 423 ? -22.010 1.387 20.546 1.00 92.38 423 ARG A N 1
ATOM 3293 C CA . ARG A 1 423 ? -22.819 0.542 21.426 1.00 92.38 423 ARG A CA 1
ATOM 3294 C C . ARG A 1 423 ? -22.120 0.249 22.738 1.00 92.38 423 ARG A C 1
ATOM 3296 O O . ARG A 1 423 ? -20.925 -0.028 22.763 1.00 92.38 423 ARG A O 1
ATOM 3303 N N . SER A 1 424 ? -22.877 0.255 23.825 1.00 90.81 424 SER A N 1
ATOM 3304 C CA . SER A 1 424 ? -22.400 -0.316 25.081 1.00 90.81 424 SER A CA 1
ATOM 3305 C C . SER A 1 424 ? -22.377 -1.842 25.005 1.00 90.81 424 SER A C 1
ATOM 3307 O O . SER A 1 424 ? -23.334 -2.456 24.530 1.00 90.81 424 SER A O 1
ATOM 3309 N N . VAL A 1 425 ? -21.332 -2.460 25.555 1.00 91.88 425 VAL A N 1
ATOM 3310 C CA . VAL A 1 425 ? -21.263 -3.924 25.730 1.00 91.88 425 VAL A CA 1
ATOM 3311 C C . VAL A 1 425 ? -21.999 -4.422 26.982 1.00 91.88 425 VAL A C 1
ATOM 3313 O O . VAL A 1 425 ? -22.177 -5.625 27.146 1.00 91.88 425 VAL A O 1
ATOM 3316 N N . ALA A 1 426 ? -22.428 -3.520 27.873 1.00 90.69 426 ALA A N 1
ATOM 3317 C CA . ALA A 1 426 ? -23.054 -3.848 29.161 1.00 90.69 426 ALA A CA 1
ATOM 3318 C C . ALA A 1 426 ? -24.419 -3.180 29.397 1.00 90.69 426 ALA A C 1
ATOM 3320 O O . ALA A 1 426 ? -25.042 -3.382 30.439 1.00 90.69 426 ALA A O 1
ATOM 3321 N N . GLY A 1 427 ? -24.892 -2.391 28.434 1.00 90.31 427 GLY A N 1
ATOM 3322 C CA . GLY A 1 427 ? -26.187 -1.728 28.476 1.00 90.31 427 GLY A CA 1
ATOM 3323 C C . GLY A 1 427 ? -26.220 -0.429 29.286 1.00 90.31 427 GLY A C 1
ATOM 3324 O O . GLY A 1 427 ? -25.245 0.007 29.912 1.00 90.31 427 GLY A O 1
ATOM 3325 N N . ALA A 1 428 ? -27.401 0.196 29.247 1.00 90.12 428 ALA A N 1
ATOM 3326 C CA . ALA A 1 428 ? -27.615 1.574 29.684 1.00 90.12 428 ALA A CA 1
ATOM 3327 C C . ALA A 1 428 ? -27.471 1.763 31.201 1.00 90.12 428 ALA A C 1
ATOM 3329 O O . ALA A 1 428 ? -27.143 2.861 31.647 1.00 90.12 428 ALA A O 1
ATOM 3330 N N . ASP A 1 429 ? -27.651 0.706 31.991 1.00 92.19 429 ASP A N 1
ATOM 3331 C CA . ASP A 1 429 ? -27.524 0.762 33.452 1.00 92.19 429 ASP A CA 1
ATOM 3332 C C . ASP A 1 429 ? -26.070 0.864 33.926 1.00 92.19 429 ASP A C 1
ATOM 3334 O O . ASP A 1 429 ? -25.822 1.211 35.078 1.00 92.19 429 ASP A O 1
ATOM 3338 N N . SER A 1 430 ? -25.108 0.558 33.049 1.00 92.75 430 SER A N 1
ATOM 3339 C CA . SER A 1 430 ? -23.683 0.472 33.394 1.00 92.75 430 SER A CA 1
ATOM 3340 C C . SER A 1 430 ? -22.786 1.396 32.566 1.00 92.75 430 SER A C 1
ATOM 3342 O O . SER A 1 430 ? -21.586 1.471 32.828 1.00 92.75 430 SER A O 1
ATOM 3344 N N . THR A 1 431 ? -23.339 2.096 31.570 1.00 93.12 431 THR A N 1
ATOM 3345 C CA . THR A 1 431 ? -22.555 2.896 30.616 1.00 93.12 431 THR A CA 1
ATOM 3346 C C . THR A 1 431 ? -23.185 4.264 30.415 1.00 93.12 431 THR A C 1
ATOM 3348 O O . THR A 1 431 ? -24.327 4.377 29.957 1.00 93.12 431 THR A O 1
ATOM 3351 N N . PHE A 1 432 ? -22.436 5.308 30.762 1.00 89.75 432 PHE A N 1
ATOM 3352 C CA . PHE A 1 432 ? -22.930 6.677 30.844 1.00 89.75 432 PHE A CA 1
ATOM 3353 C C . PHE A 1 432 ? -22.130 7.614 29.950 1.00 89.75 432 PHE A C 1
ATOM 3355 O O . PHE A 1 432 ? -20.907 7.648 30.047 1.00 89.75 432 PHE A O 1
ATOM 3362 N N . ILE A 1 433 ? -22.824 8.420 29.147 1.00 88.56 433 ILE A N 1
ATOM 3363 C CA . ILE A 1 433 ? -22.244 9.612 28.512 1.00 88.56 433 ILE A CA 1
ATOM 3364 C C . ILE A 1 433 ? -22.714 10.805 29.344 1.00 88.56 433 ILE A C 1
ATOM 3366 O O . ILE A 1 433 ? -23.921 11.018 29.495 1.00 88.56 433 ILE A O 1
ATOM 3370 N N . ASP A 1 434 ? -21.776 11.531 29.943 1.00 83.88 434 ASP A N 1
ATOM 3371 C CA . ASP A 1 434 ? -22.049 12.521 30.984 1.00 83.88 434 ASP A CA 1
ATOM 3372 C C . ASP A 1 434 ? -21.540 13.911 30.583 1.00 83.88 434 ASP A C 1
ATOM 3374 O O . ASP A 1 434 ? -20.353 14.106 30.345 1.00 83.88 434 ASP A O 1
ATOM 3378 N N . GLY A 1 435 ? -22.440 14.894 30.533 1.00 73.94 435 GLY A N 1
ATOM 3379 C CA . GLY A 1 435 ? -22.111 16.286 30.211 1.00 73.94 435 GLY A CA 1
ATOM 3380 C C . GLY A 1 435 ? -21.589 17.131 31.380 1.00 73.94 435 GLY A C 1
ATOM 3381 O O . GLY A 1 435 ? -21.400 18.341 31.222 1.00 73.94 435 GLY A O 1
ATOM 3382 N N . THR A 1 436 ? -21.401 16.551 32.571 1.00 76.69 436 THR A N 1
ATOM 3383 C CA . THR A 1 436 ? -21.045 17.302 33.788 1.00 76.69 436 THR A CA 1
ATOM 3384 C C . THR A 1 436 ? -19.774 18.128 33.603 1.00 76.69 436 THR A C 1
ATOM 3386 O O . THR A 1 436 ? -18.690 17.590 33.412 1.00 76.69 436 THR A O 1
ATOM 3389 N N . GLY A 1 437 ? -19.878 19.451 33.747 1.00 66.31 437 GLY A N 1
ATOM 3390 C CA . GLY A 1 437 ? -18.720 20.351 33.669 1.00 66.31 437 GLY A CA 1
ATOM 3391 C C . GLY A 1 437 ? -18.286 20.726 32.248 1.00 66.31 437 GLY A C 1
ATOM 3392 O O . GLY A 1 437 ? -17.328 21.479 32.103 1.00 66.31 437 GLY A O 1
ATOM 3393 N N . LEU A 1 438 ? -19.009 20.286 31.211 1.00 64.44 438 LEU A N 1
ATOM 3394 C CA . LEU A 1 438 ? -18.746 20.640 29.806 1.00 64.44 438 LEU A CA 1
ATOM 3395 C C . LEU A 1 438 ? -19.511 21.895 29.337 1.00 64.44 438 LEU A C 1
ATOM 3397 O O . LEU A 1 438 ? -19.513 22.248 28.156 1.00 64.44 438 LEU A O 1
ATOM 3401 N N . ALA A 1 439 ? -20.153 22.617 30.259 1.00 49.22 439 ALA A N 1
ATOM 3402 C CA . ALA A 1 439 ? -20.809 23.886 29.967 1.00 49.22 439 ALA A CA 1
ATOM 3403 C C . ALA A 1 439 ? -19.762 24.964 29.611 1.00 49.22 439 ALA A C 1
ATOM 3405 O O . ALA A 1 439 ? -19.114 25.530 30.485 1.00 49.22 439 ALA A O 1
ATOM 3406 N N . GLY A 1 440 ? -19.605 25.261 28.314 1.00 48.78 440 GLY A N 1
ATOM 3407 C CA . GLY A 1 440 ? -18.724 26.329 27.811 1.00 48.78 440 GLY A CA 1
ATOM 3408 C C . GLY A 1 440 ? -17.509 25.871 26.996 1.00 48.78 440 GLY A C 1
ATOM 3409 O O . GLY A 1 440 ? -16.830 26.719 26.421 1.00 48.78 440 GLY A O 1
ATOM 3410 N N . SER A 1 441 ? -17.258 24.566 26.862 1.00 44.53 441 SER A N 1
ATOM 3411 C CA . SER A 1 441 ? -16.162 24.009 26.053 1.00 44.53 441 SER A CA 1
ATOM 3412 C C . SER A 1 441 ? -16.565 23.779 24.583 1.00 44.53 441 SER A C 1
ATOM 3414 O O . SER A 1 441 ? -16.724 22.661 24.113 1.00 44.53 441 SER A O 1
ATOM 3416 N N . GLY A 1 442 ? -16.735 24.873 23.835 1.00 40.94 442 GLY A N 1
ATOM 3417 C CA . GLY A 1 442 ? -16.293 24.964 22.433 1.00 40.94 442 GLY A CA 1
ATOM 3418 C C . GLY A 1 442 ? -16.769 23.953 21.373 1.00 40.94 442 GLY A C 1
ATOM 3419 O O . GLY A 1 442 ? -15.956 23.579 20.532 1.00 40.94 442 GLY A O 1
ATOM 3420 N N . LEU A 1 443 ? -18.052 23.585 21.293 1.00 42.66 443 LEU A N 1
ATOM 3421 C CA . LEU A 1 443 ? -18.604 23.190 19.985 1.00 42.66 443 LEU A CA 1
ATOM 3422 C C . LEU A 1 443 ? -18.942 24.473 19.199 1.00 42.66 443 LEU A C 1
ATOM 3424 O O . LEU A 1 443 ? -19.636 25.333 19.755 1.00 42.66 443 LEU A O 1
ATOM 3428 N N . PRO A 1 444 ? -18.459 24.663 17.951 1.00 38.91 444 PRO A N 1
ATOM 3429 C CA . PRO A 1 444 ? -18.827 25.831 17.164 1.00 38.91 444 PRO A CA 1
ATOM 3430 C C . PRO A 1 444 ? -20.346 25.864 17.020 1.00 38.91 444 PRO A C 1
ATOM 3432 O O . PRO A 1 444 ? -20.972 24.861 16.677 1.00 38.91 444 PRO A O 1
ATOM 3435 N N . ALA A 1 445 ? -20.931 27.014 17.348 1.00 38.22 445 ALA A N 1
ATOM 3436 C CA . ALA A 1 445 ? -22.362 27.229 17.259 1.00 38.22 445 ALA A CA 1
ATOM 3437 C C . ALA A 1 445 ? -22.820 26.935 15.825 1.00 38.22 445 ALA A C 1
ATOM 3439 O O . ALA A 1 445 ? -22.519 27.695 14.906 1.00 38.22 445 ALA A O 1
ATOM 3440 N N . PHE A 1 446 ? -23.560 25.842 15.631 1.00 38.97 446 PHE A N 1
ATOM 3441 C CA . PHE A 1 446 ? -24.379 25.709 14.436 1.00 38.97 446 PHE A CA 1
ATOM 3442 C C . PHE A 1 446 ? -25.328 26.906 14.410 1.00 38.97 446 PHE A C 1
ATOM 3444 O O . PHE A 1 446 ? -25.886 27.282 15.446 1.00 38.97 446 PHE A O 1
ATOM 3451 N N . ALA A 1 447 ? -25.449 27.549 13.249 1.00 34.62 447 ALA A N 1
ATOM 3452 C CA . ALA A 1 447 ? -26.316 28.700 13.046 1.00 34.62 447 ALA A CA 1
ATOM 3453 C C . ALA A 1 447 ? -27.764 28.323 13.415 1.00 34.62 447 ALA A C 1
ATOM 3455 O O . ALA A 1 447 ? -28.492 27.748 12.614 1.00 34.62 447 ALA A O 1
ATOM 3456 N N . GLY A 1 448 ? -28.137 28.589 14.671 1.00 34.03 448 GLY A N 1
ATOM 3457 C CA . GLY A 1 448 ? -29.398 28.160 15.274 1.00 34.03 448 GLY A CA 1
ATOM 3458 C C . GLY A 1 448 ? -29.236 27.455 16.628 1.00 34.03 448 GLY A C 1
ATOM 3459 O O . GLY A 1 448 ? -29.464 26.261 16.733 1.00 34.03 448 GLY A O 1
ATOM 3460 N N . SER A 1 449 ? -28.896 28.205 17.683 1.00 35.66 449 SER A N 1
ATOM 3461 C CA . SER A 1 449 ? -29.348 28.012 19.082 1.00 35.66 449 SER A CA 1
ATOM 3462 C C . SER A 1 449 ? -29.287 26.621 19.777 1.00 35.66 449 SER A C 1
ATOM 3464 O O . SER A 1 449 ? -29.902 26.475 20.836 1.00 35.66 449 SER A O 1
ATOM 3466 N N . LEU A 1 450 ? -28.577 25.598 19.294 1.00 37.41 450 LEU A N 1
ATOM 3467 C CA . LEU A 1 450 ? -28.593 24.266 19.929 1.00 37.41 450 LEU A CA 1
ATOM 3468 C C . LEU A 1 450 ? -27.182 23.795 20.326 1.00 37.41 450 LEU A C 1
ATOM 3470 O O . LEU A 1 450 ? -26.308 23.641 19.480 1.00 37.41 450 LEU A O 1
ATOM 3474 N N . ARG A 1 451 ? -26.971 23.573 21.635 1.00 49.16 451 ARG A N 1
ATOM 3475 C CA . ARG A 1 451 ? -25.760 22.982 22.239 1.00 49.16 451 ARG A CA 1
ATOM 3476 C C . ARG A 1 451 ? -26.056 21.520 22.585 1.00 49.16 451 ARG A C 1
ATOM 3478 O O . ARG A 1 451 ? -26.756 21.262 23.560 1.00 49.16 451 ARG A O 1
ATOM 3485 N N . SER A 1 452 ? -25.598 20.572 21.773 1.00 50.59 452 SER A N 1
ATOM 3486 C CA . SER A 1 452 ? -25.885 19.146 21.960 1.00 50.59 452 SER A CA 1
ATOM 3487 C C . SER A 1 452 ? -24.683 18.376 22.508 1.00 50.59 452 SER A C 1
ATOM 3489 O O . SER A 1 452 ? -23.559 18.593 22.069 1.00 50.59 452 SER A O 1
ATOM 3491 N N . LEU A 1 453 ? -24.922 17.451 23.449 1.00 55.00 453 LEU A N 1
ATOM 3492 C CA . LEU A 1 453 ? -23.875 16.567 23.999 1.00 55.00 453 LEU A CA 1
ATOM 3493 C C . LEU A 1 453 ? -23.359 15.556 22.958 1.00 55.00 453 LEU A C 1
ATOM 3495 O O . LEU A 1 453 ? -22.214 15.126 23.010 1.00 55.00 453 LEU A O 1
ATOM 3499 N N . VAL A 1 454 ? -24.209 15.218 21.988 1.00 60.25 454 VAL A N 1
ATOM 3500 C CA . VAL A 1 454 ? -23.840 14.518 20.757 1.00 60.25 454 VAL A CA 1
ATOM 3501 C C . VAL A 1 454 ? -24.222 15.431 19.600 1.00 60.25 454 VAL A C 1
ATOM 3503 O O . VAL A 1 454 ? -25.394 15.773 19.446 1.00 60.25 454 VAL A O 1
ATOM 3506 N N . ALA A 1 455 ? -23.247 15.876 18.819 1.00 60.22 455 ALA A N 1
ATOM 3507 C CA . ALA A 1 455 ? -23.435 16.656 17.607 1.00 60.22 455 ALA A CA 1
ATOM 3508 C C . ALA A 1 455 ? -23.160 15.767 16.393 1.00 60.22 455 ALA A C 1
ATOM 3510 O O . ALA A 1 455 ? -22.038 15.297 16.198 1.00 60.22 455 ALA A O 1
ATOM 3511 N N . VAL A 1 456 ? -24.187 15.560 15.570 1.00 59.62 456 VAL A N 1
ATOM 3512 C CA . VAL A 1 456 ? -24.032 14.925 14.258 1.00 59.62 456 VAL A CA 1
ATOM 3513 C C . VAL A 1 456 ? -23.798 16.029 13.236 1.00 59.62 456 VAL A C 1
ATOM 3515 O O . VAL A 1 456 ? -24.660 16.888 13.045 1.00 59.62 456 VAL A O 1
ATOM 3518 N N . VAL A 1 457 ? -22.620 16.038 12.618 1.00 59.25 457 VAL A N 1
ATOM 3519 C CA . VAL A 1 457 ? -22.239 17.060 11.639 1.00 59.25 457 VAL A CA 1
ATOM 3520 C C . VAL A 1 457 ? -22.514 16.522 10.232 1.00 59.25 457 VAL A C 1
ATOM 3522 O O . VAL A 1 457 ? -21.903 15.521 9.858 1.00 59.25 457 VAL A O 1
ATOM 3525 N N . PRO A 1 458 ? -23.433 17.137 9.460 1.00 51.06 458 PRO A N 1
ATOM 3526 C CA . PRO A 1 458 ? -23.652 16.761 8.064 1.00 51.06 458 PRO A CA 1
ATOM 3527 C C . PRO A 1 458 ? -22.400 17.060 7.221 1.00 51.06 458 PRO A C 1
ATOM 3529 O O . PRO A 1 458 ? -21.584 17.891 7.635 1.00 51.06 458 PRO A O 1
ATOM 3532 N N . PRO A 1 459 ? -22.224 16.391 6.066 1.00 48.22 459 PRO A N 1
ATOM 3533 C CA . PRO A 1 459 ? -21.041 16.595 5.239 1.00 48.22 459 PRO A CA 1
ATOM 3534 C C . PRO A 1 459 ? -20.963 18.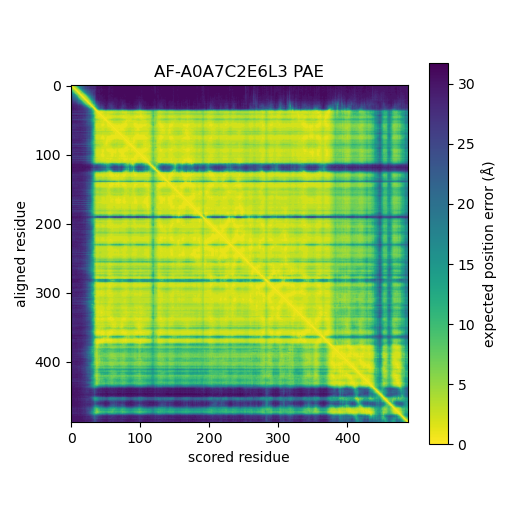040 4.727 1.00 48.22 459 PRO A C 1
ATOM 3536 O O . PRO A 1 459 ? -21.936 18.802 4.767 1.00 48.22 459 PRO A O 1
ATOM 3539 N N . ASP A 1 460 ? -19.798 18.390 4.184 1.00 49.56 460 ASP A N 1
ATOM 3540 C CA . ASP A 1 460 ? -19.720 19.429 3.162 1.00 49.56 460 ASP A CA 1
ATOM 3541 C C . ASP A 1 460 ? -20.658 19.091 1.975 1.00 49.56 460 ASP A C 1
ATOM 3543 O O . ASP A 1 460 ? -21.419 18.126 2.003 1.00 49.56 460 ASP A O 1
ATOM 3547 N N . SER A 1 461 ? -20.696 19.924 0.939 1.00 45.09 461 SER A N 1
ATOM 3548 C CA . SER A 1 461 ? -21.749 19.993 -0.094 1.00 45.09 461 SER A CA 1
ATOM 3549 C C . SER A 1 461 ? -22.060 18.722 -0.928 1.00 45.09 461 SER A C 1
ATOM 3551 O O . SER A 1 461 ? -22.787 18.819 -1.913 1.00 45.09 461 SER A O 1
ATOM 3553 N N . SER A 1 462 ? -21.548 17.543 -0.571 1.00 46.44 462 SER A N 1
ATOM 3554 C CA . SER A 1 462 ? -21.702 16.250 -1.257 1.00 46.44 462 SER A CA 1
ATOM 3555 C C . SER A 1 462 ? -23.005 15.480 -0.958 1.00 46.44 462 SER A C 1
ATOM 3557 O O . SER A 1 462 ? -23.336 14.544 -1.683 1.00 46.44 462 SER A O 1
ATOM 3559 N N . GLY A 1 463 ? -23.787 15.863 0.060 1.00 43.34 463 GLY A N 1
ATOM 3560 C CA . GLY A 1 463 ? -25.201 15.465 0.195 1.00 43.34 463 GLY A CA 1
ATOM 3561 C C . GLY A 1 463 ? -25.530 13.980 0.458 1.00 43.34 463 GLY A C 1
ATOM 3562 O O . GLY A 1 463 ? -26.706 13.625 0.398 1.00 43.34 463 GLY A O 1
ATOM 3563 N N . SER A 1 464 ? -24.564 13.107 0.770 1.00 46.84 464 SER A N 1
ATOM 3564 C CA . SER A 1 464 ? -24.860 11.705 1.134 1.00 46.84 464 SER A CA 1
ATOM 3565 C C . SER A 1 464 ? -25.290 11.563 2.608 1.00 46.84 464 SER A C 1
ATOM 3567 O O . SER A 1 464 ? -24.642 12.144 3.482 1.00 46.84 464 SER A O 1
ATOM 3569 N N . PRO A 1 465 ? -26.358 10.801 2.931 1.00 52.75 465 PRO A N 1
ATOM 3570 C CA . PRO A 1 465 ? -26.792 10.596 4.312 1.00 52.75 465 PRO A CA 1
ATOM 3571 C C . PRO A 1 465 ? -25.868 9.610 5.047 1.00 52.75 465 PRO A C 1
ATOM 3573 O O . PRO A 1 465 ? -25.709 8.466 4.627 1.00 52.75 465 PRO A O 1
ATOM 3576 N N . TYR A 1 466 ? -25.292 10.024 6.179 1.00 60.72 466 TYR A N 1
ATOM 3577 C CA . TYR A 1 466 ? -24.590 9.110 7.084 1.00 60.72 466 TYR A CA 1
ATOM 3578 C C . TYR A 1 466 ? -25.597 8.303 7.913 1.00 60.72 466 TYR A C 1
ATOM 3580 O O . TYR A 1 466 ? -26.422 8.883 8.616 1.00 60.72 466 TYR A O 1
ATOM 3588 N N . SER A 1 467 ? -25.502 6.970 7.905 1.00 66.38 467 SER A N 1
ATOM 3589 C CA . SER A 1 467 ? -26.177 6.135 8.909 1.00 66.38 467 SER A CA 1
ATOM 3590 C C . SER A 1 467 ? -25.381 6.122 10.217 1.00 66.38 467 SER A C 1
ATOM 3592 O O . SER A 1 467 ? -24.225 5.689 10.228 1.00 66.38 467 SER A O 1
ATOM 3594 N N . PHE A 1 468 ? -25.990 6.562 11.314 1.00 73.25 468 PHE A N 1
ATOM 3595 C CA . PHE A 1 468 ? -25.368 6.601 12.635 1.00 73.25 468 PHE A CA 1
ATOM 3596 C C . PHE A 1 468 ? -26.283 5.987 13.695 1.00 73.25 468 PHE A C 1
ATOM 3598 O O . PHE A 1 468 ? -27.483 6.251 13.696 1.00 73.25 468 PHE A O 1
ATOM 3605 N N . ARG A 1 469 ? -25.724 5.189 14.611 1.00 81.00 469 ARG A N 1
ATOM 3606 C CA . ARG A 1 469 ? -26.467 4.574 15.723 1.00 81.00 469 ARG A CA 1
ATOM 3607 C C . ARG A 1 469 ? -25.728 4.739 17.049 1.00 81.00 469 ARG A C 1
ATOM 3609 O O . ARG A 1 469 ? -24.534 4.465 17.109 1.00 81.00 469 ARG A O 1
ATOM 3616 N N . ILE A 1 470 ? -26.443 5.135 18.108 1.00 85.25 470 ILE A N 1
ATOM 3617 C CA . ILE A 1 470 ? -25.995 5.035 19.511 1.00 85.25 470 ILE A CA 1
ATOM 3618 C C . ILE A 1 470 ? -26.947 4.101 20.249 1.00 85.25 470 ILE A C 1
ATOM 3620 O O . ILE A 1 470 ? -28.153 4.341 20.260 1.00 85.25 470 ILE A O 1
ATOM 3624 N N . GLU A 1 471 ? -26.414 3.074 20.906 1.00 88.56 471 GLU A N 1
ATOM 3625 C CA . GLU A 1 471 ? -27.214 2.024 21.538 1.00 88.56 471 GLU A CA 1
ATOM 3626 C C . GLU A 1 471 ? -26.693 1.663 22.938 1.00 88.56 471 GLU A C 1
ATOM 3628 O O . GLU A 1 471 ? -25.494 1.513 23.162 1.00 88.56 471 GLU A O 1
ATOM 3633 N N . GLY A 1 472 ? -27.601 1.486 23.902 1.00 86.25 472 GLY A N 1
ATOM 3634 C CA . GLY A 1 472 ? -27.251 0.949 25.223 1.00 86.25 472 GLY A CA 1
ATOM 3635 C C . GLY A 1 472 ? -26.542 1.922 26.174 1.00 86.25 472 GLY A C 1
ATOM 3636 O O . GLY A 1 472 ? -25.807 1.468 27.041 1.00 86.25 472 GLY A O 1
ATOM 3637 N N . PHE A 1 473 ? -26.764 3.233 26.060 1.00 88.06 473 PHE A N 1
ATOM 3638 C CA . PHE A 1 473 ? -26.209 4.234 26.984 1.00 88.06 473 PHE A CA 1
ATOM 3639 C C . PHE A 1 473 ? -27.306 4.921 27.794 1.00 88.06 473 PHE A C 1
ATOM 3641 O O . PHE A 1 473 ? -28.381 5.210 27.268 1.00 88.06 473 PHE A O 1
ATOM 3648 N N . THR A 1 474 ? -27.002 5.276 29.042 1.00 86.19 474 THR A N 1
ATOM 3649 C CA . THR A 1 474 ? -27.747 6.326 29.747 1.00 86.19 474 THR A CA 1
ATOM 3650 C C . THR A 1 474 ? -27.015 7.653 29.567 1.00 86.19 474 THR A C 1
ATOM 3652 O O . THR A 1 474 ? -25.874 7.806 29.995 1.00 86.19 474 THR A O 1
ATOM 3655 N N . ILE A 1 475 ? -27.675 8.639 28.964 1.00 82.12 475 ILE A N 1
ATOM 3656 C CA . ILE A 1 475 ? -27.110 9.980 28.775 1.00 82.12 475 ILE A CA 1
ATOM 3657 C C . ILE A 1 475 ? -27.544 10.873 29.941 1.00 82.12 475 ILE A C 1
ATOM 3659 O O . ILE A 1 475 ? -28.734 10.936 30.260 1.00 82.12 475 ILE A O 1
ATOM 3663 N N . ARG A 1 476 ? -26.595 11.544 30.605 1.00 80.25 476 ARG A N 1
ATOM 3664 C CA . ARG A 1 476 ? -26.852 12.370 31.800 1.00 80.25 476 ARG A CA 1
ATOM 3665 C C . ARG A 1 476 ? -26.225 13.753 31.678 1.00 80.25 476 ARG A C 1
ATOM 3667 O O . ARG A 1 476 ? -25.265 13.952 30.942 1.00 80.25 476 ARG A O 1
ATOM 3674 N N . ASN A 1 477 ? -26.790 14.709 32.420 1.00 70.44 477 ASN A N 1
ATOM 3675 C CA . ASN A 1 477 ? -26.295 16.088 32.521 1.00 70.44 477 ASN A CA 1
ATOM 3676 C C . ASN A 1 477 ? -26.107 16.787 31.157 1.00 70.44 477 ASN A C 1
ATOM 3678 O O . ASN A 1 477 ? -25.218 17.614 30.985 1.00 70.44 477 ASN A O 1
ATOM 3682 N N . SER A 1 478 ? -26.962 16.452 30.183 1.00 62.78 478 SER A N 1
ATOM 3683 C CA . SER A 1 478 ? -27.026 17.092 28.867 1.00 62.78 478 SER A CA 1
ATOM 3684 C C . SER A 1 478 ? -28.087 18.197 28.849 1.00 62.78 478 SER A C 1
ATOM 3686 O O . SER A 1 478 ? -29.219 17.943 29.262 1.00 62.78 478 SER A O 1
ATOM 3688 N N . GLU A 1 479 ? -27.788 19.372 28.288 1.00 51.47 479 GLU A N 1
ATOM 3689 C CA . GLU A 1 479 ? -28.804 20.425 28.097 1.00 51.47 479 GLU A CA 1
ATOM 3690 C C . GLU A 1 479 ? -29.841 20.070 27.005 1.00 51.47 479 GLU A C 1
ATOM 3692 O O . GLU A 1 479 ? -30.970 20.549 27.085 1.00 51.47 479 GLU A O 1
ATOM 3697 N N . ARG A 1 480 ? -29.499 19.206 26.024 1.00 48.59 480 ARG A N 1
ATOM 3698 C CA . ARG A 1 480 ? -30.386 18.467 25.083 1.00 48.59 480 ARG A CA 1
ATOM 3699 C C . ARG A 1 480 ? -29.556 17.523 24.181 1.00 48.59 480 ARG A C 1
ATOM 3701 O O . ARG A 1 480 ? -28.388 17.801 23.914 1.00 48.59 480 ARG A O 1
ATOM 3708 N N . MET A 1 481 ? -30.158 16.449 23.649 1.00 45.59 481 MET A N 1
ATOM 3709 C CA . MET A 1 481 ? -29.658 15.790 22.426 1.00 45.59 481 MET A CA 1
ATOM 3710 C C . MET A 1 481 ? -30.120 16.607 21.214 1.00 45.59 481 MET A C 1
ATOM 3712 O O . MET A 1 481 ? -31.312 16.872 21.076 1.00 45.59 481 MET A O 1
ATOM 3716 N N . GLY A 1 482 ? -29.196 17.039 20.359 1.00 43.25 482 GLY A N 1
ATOM 3717 C CA . GLY A 1 482 ? -29.494 17.776 19.133 1.00 43.25 482 GLY A CA 1
ATOM 3718 C C . GLY A 1 482 ? -29.025 16.956 17.947 1.00 43.25 482 GLY A C 1
ATOM 3719 O O . GLY A 1 482 ? -27.848 16.968 17.606 1.00 43.25 482 GLY A O 1
ATOM 3720 N N . VAL A 1 483 ? -29.947 16.216 17.343 1.00 42.06 483 VAL A N 1
ATOM 3721 C CA . VAL A 1 483 ? -29.707 15.554 16.064 1.00 42.06 483 VAL A CA 1
ATOM 3722 C C . VAL A 1 483 ? -29.794 16.644 14.994 1.00 42.06 483 VAL A C 1
ATOM 3724 O O . VAL A 1 483 ? -30.842 17.273 14.845 1.00 42.06 483 VAL A O 1
ATOM 3727 N N . GLY A 1 484 ? -28.691 16.937 14.298 1.00 38.31 484 GLY A N 1
ATOM 3728 C CA . GLY A 1 484 ? -28.731 17.788 13.105 1.00 38.31 484 GLY A CA 1
ATOM 3729 C C . GLY A 1 484 ? -29.718 17.192 12.096 1.00 38.31 484 GLY A C 1
ATOM 3730 O O . GLY A 1 484 ? -29.809 15.974 11.996 1.00 38.31 484 GLY A O 1
ATOM 3731 N N . ALA A 1 485 ? -30.477 18.032 11.392 1.00 31.91 485 ALA A N 1
ATOM 3732 C CA . ALA A 1 485 ? -31.766 17.730 10.750 1.00 31.91 485 ALA A CA 1
ATOM 3733 C C . ALA A 1 485 ? -31.849 16.578 9.707 1.00 31.91 485 ALA A C 1
ATOM 3735 O O . ALA A 1 485 ? -32.890 16.448 9.076 1.00 31.91 485 ALA A O 1
ATOM 3736 N N . ASN A 1 486 ? -30.821 15.741 9.526 1.00 33.56 486 ASN A N 1
ATOM 3737 C CA . ASN A 1 486 ? -30.746 14.706 8.486 1.00 33.56 486 ASN A CA 1
ATOM 3738 C C . ASN A 1 486 ? -30.268 13.315 8.967 1.00 33.56 486 ASN A C 1
ATOM 3740 O O . ASN A 1 486 ? -29.881 12.503 8.128 1.00 33.56 486 ASN A O 1
ATOM 3744 N N . ALA A 1 487 ? -30.256 13.010 10.271 1.00 34.47 487 ALA A N 1
ATOM 3745 C CA . ALA A 1 487 ? -30.011 11.631 10.718 1.00 34.47 487 ALA A CA 1
ATOM 3746 C C . ALA A 1 487 ? -31.341 10.861 10.792 1.00 34.47 487 ALA A C 1
ATOM 3748 O O . ALA A 1 487 ? -32.253 11.297 11.497 1.00 34.47 487 ALA A O 1
ATOM 3749 N N . ASN A 1 488 ? -31.441 9.751 10.054 1.00 33.09 488 ASN A N 1
ATOM 3750 C CA . ASN A 1 488 ? -32.543 8.786 10.158 1.00 33.09 488 ASN A CA 1
ATOM 3751 C C . ASN A 1 488 ? -32.243 7.717 11.204 1.00 33.09 488 ASN A C 1
ATOM 3753 O O . ASN A 1 488 ? -31.086 7.231 11.213 1.00 33.09 488 ASN A O 1
#

Foldseek 3Di:
DDDDDDDDDDDDDDDDDDDDDDPDPDPPDDADADDLQWDFDPPPPLWFDPQWAFAQWAKDADPCQLVPLADRERMKIKGFTCCSHVPAFAGIWIWGALAVRHIDDIAAAEAEDTFDPCPPPGTFWHNKHKDAASVDQPPPPFRMKIKTAGPNDDQQDQQRIWMFTGSRVRYTHPIGGAAEDPQAGQHDCDLPAQQSGFNIFQEKDADPCAPCDDQQQNNAGMKTFTFGHSPFATWTWIWHDNPVRYIGTRQPPPRVRHHLGDADPPPDQQNGYWARWYWDQAPVQKIKIWTAGGDRDSFFAIWIWIDNHSRNTDTDPNDDNGGLPPPDQQAVVGWANKNKDADPCQSVPSHDRARMKIWTWGHDDPHIGIIIIGGALEAEEDCPHPHNAPQVVQVVHHAPGEYEYEFDEHQAAAEHAHAYEYEYPVFAVGAEDEPPPVVPPDDPDDPDDDDASYEYDYDPPPDDQHAYYYGRHDYYPTPDHDYDPGHD

Secondary structure (DSSP, 8-state):
----------------------------------SS-EEE-TT--SB--SSS--EEEEEEE-TTGGGGSSS--SEEEEEE-GGGSTT-S-SEEEEEESSSSSB---EE-BSSPPPPS-TTT--SSEEEEEEE-TT--SSSS--EEEEEE-TTS-TTSGGGEEEEEESSSSBEEEEEE-EE-SSS-S----SSSTTSEEEEEEEEEE-TT----SS-GGGSSEEEEEEEESSS-EEEEEEEESSSSEEEE---TT-SSS-SBPPPPTTSTTSSEEEEEEEEE-TTS-EEEEEEEESS-TTSEEEEEEESSSSS-EE-TT--SEETTS--GGGSSEEEEEEEEE-TTGGGGSSSS-SEEEEEEEEETTEEEEEEEEE-SEEEESTTSSB-SHHHHHHHPPTTEEEEEPSEEEE--EEE-S-EEEEESS-TTTEEEE-TT-TTS-----SSS---SEEEPPPSTT-PPPPEEEES-EEES-S--B--TT--

Radius of gyration: 26.6 Å; Cα contacts (8 Å, |Δi|>4): 1265; chains: 1; bounding box: 88×64×90 Å

Mean predicted aligned error: 10.32 Å

Sequence (488 aa):
MTVDSPFFKTLSLAAILALVAGMLFLPTGRAVASEVKWIEDTSNPVYDPPTHRAYYPCVLYDPNQFSGHGSSYYYKMWYGGYVYEPGATHNEAVTYSNDGVNWTAPVELQGITTKGANIDVDPGGYHAKVLYIPGGYGAGPYYYKIWYWDTAVSIYGINAMRTADSADGVNWVNDQPLTQDATYPLVDNVGTPWNRGTYGPACVLYNPSATNTGNNPFNYTFTMYYDATTGGLEVMGLAYSANGNHWARYHEPPYEDAPVLDHGPAGSWDSAFASYGTVVPNANGEWHMWYSGGQSAVHEGIGYATSPDGINWTKDPYNPALHISDGVPWRNVRTYTPSVIYSPTQFDGHGGATLLKMWFTGRTGSNYTVGYAERTNIIPVGPTRKYKTIQSAIDKAFPGDILEVDPGTYNESLRVYKSLTIRSVAGADSTFIDGTGLAGSGLPAFAGSLRSLVAVVPPDSSGSPYSFRIEGFTIRNSERMGVGANAN